Protein AF-0000000078837186 (afdb_homodimer)

pLDDT: mean 95.19, std 7.87, range [40.59, 98.94]

Organism: Phenylobacterium zucineum (strain HLK1) (NCBI:txid450851)

Solvent-accessible surface area (backbone atoms only — not comparable to full-atom values): 29522 Å² total; per-residue (Å²): 129,36,58,39,36,38,20,28,7,26,24,29,37,34,35,35,35,30,57,38,84,68,81,50,68,68,65,31,77,41,78,32,82,39,62,45,72,33,42,17,40,52,10,40,19,14,40,54,40,21,25,49,43,68,38,56,29,33,37,25,18,16,23,8,75,46,70,62,23,53,49,33,49,50,51,42,46,74,56,64,38,42,59,88,52,45,41,70,35,81,90,29,52,36,16,32,33,44,32,41,22,23,86,86,40,44,45,16,28,38,34,20,82,37,21,5,43,39,36,63,52,50,69,70,48,28,54,49,30,42,42,15,33,28,36,37,45,10,34,40,54,27,62,76,29,69,85,53,43,43,51,52,30,49,50,31,16,44,76,50,66,22,49,28,34,35,36,60,70,42,68,47,74,68,24,53,63,45,41,56,70,40,23,62,62,24,45,34,38,47,38,41,46,68,43,39,29,64,66,61,68,36,92,43,70,68,58,25,44,49,50,47,43,71,45,34,23,56,20,33,39,34,40,41,67,86,67,16,31,42,39,36,52,78,85,46,73,47,79,42,55,19,61,66,70,76,64,60,21,62,48,45,23,71,24,22,26,54,20,27,27,50,47,31,43,74,72,65,42,53,69,70,58,8,49,54,50,5,47,49,41,18,51,34,11,12,56,19,68,37,44,49,30,61,59,74,32,51,68,52,47,59,56,44,61,75,69,57,49,65,38,76,66,81,122,129,35,59,40,35,38,22,28,7,25,23,28,36,34,34,37,37,30,57,38,84,67,81,50,68,69,66,31,78,43,79,34,82,41,64,44,73,34,43,18,41,52,10,40,19,14,39,52,39,22,26,50,44,68,38,56,29,34,37,25,18,16,24,8,76,46,71,64,22,52,48,33,51,51,51,40,46,74,54,63,38,42,58,87,51,45,42,70,35,80,90,29,53,37,18,33,32,44,31,42,22,23,85,84,42,44,45,16,29,38,33,19,82,34,22,6,45,38,36,62,55,50,69,69,47,28,54,48,31,43,41,14,33,26,37,35,44,9,33,39,56,27,60,76,31,65,86,53,44,43,51,53,30,47,49,31,15,46,74,50,65,21,50,28,36,34,34,58,69,46,69,46,77,67,25,54,62,45,42,55,68,42,23,63,61,25,45,35,37,47,39,40,46,68,41,38,29,65,66,59,69,35,91,44,69,69,56,26,42,50,51,46,43,72,47,34,24,56,21,31,37,33,40,40,67,86,68,15,30,41,39,37,52,80,88,46,73,44,78,42,56,18,60,65,72,75,63,61,22,62,48,45,22,70,26,22,26,55,18,28,28,50,45,31,43,73,71,65,42,55,70,70,58,8,49,54,49,4,46,49,40,17,51,34,13,12,57,20,68,38,45,48,31,60,59,75,29,50,69,52,46,59,56,45,60,74,70,57,49,64,38,78,67,82,121

Secondary structure (DSSP, 8-state):
---SEEEEE--EEEEEEE--SSPPSTT-EEE-SEEEEEEESTTHHHHHHHHHTT--EEEE-EEESSHHHHHHHHHHHHTT-B-TT-EEETTSPPPEEEEE--TTS---EEEE--GGG----SHHHHHHHTT-SEEEEEEET-TTTTTTHHHHHHHHHHHTT-EEEEEES---HHHHHHHHHHGGG-SEE--BHHHHHHHH--SSHHHHHHHHHHTT-SEEEEE-GGG-EEEEETTEEEEEPPB----S--TTHHHHHHHHHHHHHHTT--HHHHHHHHHHHHHHHHTSSTTTTT---HHHHHHHHHH--BPP---/---SEEEEE--EEEEEEE--SSPPSTT-EEE-SEEEEEEESTTHHHHHHHHHTT--EEEE-EEESSHHHHHHHHHHHHTT-B-TT-EEETTSPPPEEEEE--TTS---EEEE--GGG----SHHHHHHHTT-SEEEEEEET-TTTTTTHHHHHHHHHHHTT-EEEEEES---HHHHHHHHHHGGG-SEE--BHHHHHHHH--SSHHHHHHHHHHTT-SEEEEE-GGG-EEEEETTEEEEEPPB----S--TTHHHHHHHHHHHHHHTT--HHHHHHHHHHHHHHHHTSSTTTTT---HHHHHHHHHH--BPP---

InterPro domains:
  IPR011611 Carbohydrate kinase PfkB [PF00294] (6-288)
  IPR029056 Ribokinase-like [G3DSA:3.40.1190.20] (4-312)
  IPR029056 Ribokinase-like [SSF53613] (4-301)

Nearest PDB structures (foldseek):
  7agh-assembly1_B  TM=8.803E-01  e=2.464E-23  Escherichia coli K-12
  3pl2-assembly1_B  TM=8.570E-01  e=1.961E-22  Corynebacterium glutamicum
  3k9e-assembly1_B  TM=8.395E-01  e=9.075E-23  Escherichia coli O6
  3iq0-assembly1_B  TM=8.228E-01  e=9.151E-22  Escherichia coli O6
  3kzh-assembly1_A  TM=7.426E-01  e=7.341E-20  Clostridium perfringens

Foldseek 3Di:
DFAFEEFWAFKAKEKEFDADPDDDPDPDDDDGDDIDIAIDDLRLLLQLLLLLAPTAYEYFFEAEPDPRRVVHVVRCVVSVYHDVNYYYDPVWHGKYKYWNQHPQRDTDIDIDDTRRLDGDQDPVLLVSLLRHQEYEAANQPGPPCPDPRVQSSLVSNVVSPHAYEYEYRDLDQSSLVRLLRRQLSHAEYEYEPVSLCSNQVDPDPVSSFVSSVVSHHNWYWYQYPQQAIWTGHPPDTDGDFAWPDRFPHQAQLSSQLVSQLVSCVVVPDDNVVSNVLSSLQSRQLRNADHSRGNPRYSVVSVVVSVPIHTDDNPD/DFAFEEFWAFKAKEKEFDADPDDDPDPDDDDGDDIDIAIDDLRLLLQLLLLLAPTAYEYFFEAEPDPRRVVHVVRCVVSVYHDPNYYYDHVWHGKYKYWNQHPQRDTDIDIDDTRRLDGDQDPVLLVSLLRHQEYEAANQPGPPCPDPRVQSSLVSNVVSPHAYEYEYRDLDQSSLVRLLRRQLSHAEYEYEPVSLCSNQVDPDPVSSQVSSVVSRHNWYWYQYPQQAIWTGHPPDTDGDFAWDDRFPHQGQLSSQLVSQLVSCVVVPDDNVVSNVLSSLQSRQLRNADDSRGNPRYSVVSVVVSVPIHTDDNPD

Sequence (630 aa):
MGHGLLAIGLTTLDMVARPIDALPTGEGTRLVDGIAVAPAGTAAGAAMVAARLGVATRLAGSIGADFMGRVVRLGLEEQGIDTGLLAVLDRYPTSATVLTIDSQGRRPNFHALGAGLFAPTGEAVIAAAGRCRFLHYAAIGGPGADGGPGLAVVEAAKAAGAIVTCDLISPQPTALAELERLLPHVDYFMPSVSEAFALSGAERLDAAAEFFLALGAGAVLIKNGGAGSYVALGAERTMLPAYDITPLDTTSCGDSYCAGFIAALDRGMAPLEAARFATAVAALVAQGLATLGRLESYAGVLEAMKTMTLKDAAGMGHGLLAIGLTTLDMVARPIDALPTGEGTRLVDGIAVAPAGTAAGAAMVAARLGVATRLAGSIGADFMGRVVRLGLEEQGIDTGLLAVLDRYPTSATVLTIDSQGRRPNFHALGAGLFAPTGEAVIAAAGRCRFLHYAAIGGPGADGGPGLAVVEAAKAAGAIVTCDLISPQPTALAELERLLPHVDYFMPSVSEAFALSGAERLDAAAEFFLALGAGAVLIKNGGAGSYVALGAERTMLPAYDITPLDTTSCGDSYCAGFIAALDRGMAPLEAARFATAVAALVAQGLATLGRLESYAGVLEAMKTMTLKDAAG

Structure (mmCIF, N/CA/C/O backbone):
data_AF-0000000078837186-model_v1
#
loop_
_entity.id
_entity.type
_entity.pdbx_description
1 polymer 'Sugar kinase, ribokinase family'
#
loop_
_atom_site.group_PDB
_atom_site.id
_atom_site.type_symbol
_atom_site.label_atom_id
_atom_site.label_alt_id
_atom_site.label_comp_id
_atom_site.label_asym_id
_atom_site.label_entity_id
_atom_site.label_seq_id
_atom_site.pdbx_PDB_ins_code
_atom_site.Cartn_x
_atom_site.Cartn_y
_atom_site.Cartn_z
_atom_site.occupancy
_atom_site.B_iso_or_equiv
_atom_site.auth_seq_id
_atom_site.auth_comp_id
_atom_site.auth_asym_id
_atom_site.auth_atom_id
_atom_site.pdbx_PDB_model_num
ATOM 1 N N . MET A 1 1 ? -4.59 -20.625 -33.906 1 66.56 1 MET A N 1
ATOM 2 C CA . MET A 1 1 ? -3.982 -21.062 -32.656 1 66.56 1 MET A CA 1
ATOM 3 C C . MET A 1 1 ? -3.984 -19.938 -31.625 1 66.56 1 MET A C 1
ATOM 5 O O . MET A 1 1 ? -3.914 -18.766 -31.984 1 66.56 1 MET A O 1
ATOM 9 N N . GLY A 1 2 ? -4.52 -20.281 -30.438 1 80.81 2 GLY A N 1
ATOM 10 C CA . GLY A 1 2 ? -4.625 -19.234 -29.438 1 80.81 2 GLY A CA 1
ATOM 11 C C . GLY A 1 2 ? -3.291 -18.594 -29.094 1 80.81 2 GLY A C 1
ATOM 12 O O . GLY A 1 2 ? -2.236 -19.125 -29.469 1 80.81 2 GLY A O 1
ATOM 13 N N . HIS A 1 3 ? -3.332 -17.406 -28.688 1 91.5 3 HIS A N 1
ATOM 14 C CA . HIS A 1 3 ? -2.104 -16.688 -28.359 1 91.5 3 HIS A CA 1
ATOM 15 C C . HIS A 1 3 ? -2.145 -16.141 -26.938 1 91.5 3 HIS A C 1
ATOM 17 O O . HIS A 1 3 ? -3.193 -15.695 -26.469 1 91.5 3 HIS A O 1
ATOM 23 N N . GLY A 1 4 ? -0.979 -16.422 -26.234 1 98 4 GLY A N 1
ATOM 24 C CA . GLY A 1 4 ? -0.771 -15.758 -24.953 1 98 4 GLY A CA 1
ATOM 25 C C . GLY A 1 4 ? -1.473 -16.469 -23.812 1 98 4 GLY A C 1
ATOM 26 O O . GLY A 1 4 ? -1.912 -17.609 -23.953 1 98 4 GLY A O 1
ATOM 27 N N . LEU A 1 5 ? -1.419 -15.828 -22.688 1 98.88 5 LEU A N 1
ATOM 28 C CA . LEU A 1 5 ? -1.994 -16.328 -21.453 1 98.88 5 LEU A CA 1
ATOM 29 C C . LEU A 1 5 ? -3.219 -15.516 -21.047 1 98.88 5 LEU A C 1
ATOM 31 O O . LEU A 1 5 ? -3.184 -14.281 -21.078 1 98.88 5 LEU A O 1
ATOM 35 N N . LEU A 1 6 ? -4.293 -16.188 -20.781 1 98.88 6 LEU A N 1
ATOM 36 C CA . LEU A 1 6 ? -5.387 -15.617 -19.984 1 98.88 6 LEU A CA 1
ATOM 37 C C . LEU A 1 6 ? -5.352 -16.141 -18.562 1 98.88 6 LEU A C 1
ATOM 39 O O . LEU A 1 6 ? -5.508 -17.328 -18.328 1 98.88 6 LEU A O 1
ATOM 43 N N . ALA A 1 7 ? -5.07 -15.273 -17.641 1 98.88 7 ALA A N 1
ATOM 44 C CA . ALA A 1 7 ? -5.168 -15.609 -16.219 1 98.88 7 ALA A CA 1
ATOM 45 C C . ALA A 1 7 ? -6.492 -15.133 -15.633 1 98.88 7 ALA A C 1
ATOM 47 O O . ALA A 1 7 ? -6.914 -14 -15.867 1 98.88 7 ALA A O 1
ATOM 48 N N . ILE A 1 8 ? -7.168 -16 -14.859 1 97.75 8 ILE A N 1
ATOM 49 C CA . ILE A 1 8 ? -8.461 -15.633 -14.281 1 97.75 8 ILE A CA 1
ATOM 50 C C . ILE A 1 8 ? -8.484 -16.016 -12.805 1 97.75 8 ILE A C 1
ATOM 52 O O . ILE A 1 8 ? -8.117 -17.141 -12.438 1 97.75 8 ILE A O 1
ATOM 56 N N . GLY A 1 9 ? -8.844 -15.047 -11.977 1 96.88 9 GLY A N 1
ATOM 57 C CA . GLY A 1 9 ? -8.992 -15.398 -10.57 1 96.88 9 GLY A CA 1
ATOM 58 C C . GLY A 1 9 ? -8.703 -14.242 -9.633 1 96.88 9 GLY A C 1
ATOM 59 O O . GLY A 1 9 ? -9.117 -13.109 -9.891 1 96.88 9 GLY A O 1
ATOM 60 N N . LEU A 1 10 ? -8.055 -14.602 -8.484 1 97.06 10 LEU A N 1
ATOM 61 C CA . LEU A 1 10 ? -7.844 -13.641 -7.402 1 97.06 10 LEU A CA 1
ATOM 62 C C . LEU A 1 10 ? -6.918 -12.516 -7.852 1 97.06 10 LEU A C 1
ATOM 64 O O . LEU A 1 10 ? -5.844 -12.766 -8.398 1 97.06 10 LEU A O 1
ATOM 68 N N . THR A 1 11 ? -7.391 -11.32 -7.68 1 98.31 11 THR A N 1
ATOM 69 C CA . THR A 1 11 ? -6.637 -10.086 -7.879 1 98.31 11 THR A CA 1
ATOM 70 C C . THR A 1 11 ? -6.66 -9.227 -6.621 1 98.31 11 THR A C 1
ATOM 72 O O . THR A 1 11 ? -7.727 -8.82 -6.16 1 98.31 11 THR A O 1
ATOM 75 N N . THR A 1 12 ? -5.516 -9 -6.039 1 98.19 12 THR A N 1
ATOM 76 C CA . THR A 1 12 ? -5.406 -8.25 -4.793 1 98.19 12 THR A CA 1
ATOM 77 C C . THR A 1 12 ? -4.184 -7.332 -4.816 1 98.19 12 THR A C 1
ATOM 79 O O . THR A 1 12 ? -3.391 -7.371 -5.762 1 98.19 12 THR A O 1
ATOM 82 N N . LEU A 1 13 ? -4.133 -6.402 -3.891 1 98.81 13 LEU A N 1
ATOM 83 C CA . LEU A 1 13 ? -2.938 -5.605 -3.641 1 98.81 13 LEU A CA 1
ATOM 84 C C . LEU A 1 13 ? -2.221 -6.086 -2.383 1 98.81 13 LEU A C 1
ATOM 86 O O . LEU A 1 13 ? -2.809 -6.117 -1.3 1 98.81 13 LEU A O 1
ATOM 90 N N . ASP A 1 14 ? -0.967 -6.488 -2.547 1 98.69 14 ASP A N 1
ATOM 91 C CA . ASP A 1 14 ? -0.183 -6.941 -1.402 1 98.69 14 ASP A CA 1
ATOM 92 C C . ASP A 1 14 ? 0.779 -5.852 -0.933 1 98.69 14 ASP A C 1
ATOM 94 O O . ASP A 1 14 ? 1.384 -5.156 -1.751 1 98.69 14 ASP A O 1
ATOM 98 N N . MET A 1 15 ? 0.896 -5.723 0.341 1 98.25 15 MET A N 1
ATOM 99 C CA . MET A 1 15 ? 1.895 -4.898 1.02 1 98.25 15 MET A CA 1
ATOM 100 C C . MET A 1 15 ? 2.783 -5.754 1.919 1 98.25 15 MET A C 1
ATOM 102 O O . MET A 1 15 ? 2.289 -6.43 2.824 1 98.25 15 MET A O 1
ATOM 106 N N . VAL A 1 16 ? 4.059 -5.656 1.679 1 98.06 16 VAL A N 1
ATOM 107 C CA . VAL A 1 16 ? 4.984 -6.492 2.443 1 98.06 16 VAL A CA 1
ATOM 108 C C . VAL A 1 16 ? 5.938 -5.605 3.24 1 98.06 16 VAL A C 1
ATOM 110 O O . VAL A 1 16 ? 6.363 -4.551 2.762 1 98.06 16 VAL A O 1
ATOM 113 N N . ALA A 1 17 ? 6.195 -5.961 4.453 1 98.12 17 ALA A N 1
ATOM 114 C CA . ALA A 1 17 ? 7.141 -5.25 5.316 1 98.12 17 ALA A CA 1
ATOM 115 C C . ALA A 1 17 ? 8.031 -6.23 6.078 1 98.12 17 ALA A C 1
ATOM 117 O O . ALA A 1 17 ? 7.559 -7.27 6.551 1 98.12 17 ALA A O 1
ATOM 118 N N . ARG A 1 18 ? 9.297 -5.922 6.195 1 97.25 18 ARG A N 1
ATOM 119 C CA . ARG A 1 18 ? 10.195 -6.84 6.883 1 97.25 18 ARG A CA 1
ATOM 120 C C . ARG A 1 18 ? 11.367 -6.094 7.516 1 97.25 18 ARG A C 1
ATOM 122 O O . ARG A 1 18 ? 11.805 -5.062 6.996 1 97.25 18 ARG A O 1
ATOM 129 N N . PRO A 1 19 ? 11.945 -6.559 8.648 1 96.88 19 PRO A N 1
ATOM 130 C CA . PRO A 1 19 ? 11.383 -7.664 9.438 1 96.88 19 PRO A CA 1
ATOM 131 C C . PRO A 1 19 ? 10.367 -7.191 10.469 1 96.88 19 PRO A C 1
ATOM 133 O O . PRO A 1 19 ? 10.484 -6.082 10.992 1 96.88 19 PRO A O 1
ATOM 136 N N . ILE A 1 20 ? 9.398 -7.918 10.688 1 97 20 ILE A N 1
ATOM 137 C CA . ILE A 1 20 ? 8.422 -7.648 11.742 1 97 20 ILE A CA 1
ATOM 138 C C . ILE A 1 20 ? 8.297 -8.867 12.656 1 97 20 ILE A C 1
ATOM 140 O O . ILE A 1 20 ? 7.629 -9.844 12.305 1 97 20 ILE A O 1
ATOM 144 N N . ASP A 1 21 ? 8.898 -8.789 13.812 1 96 21 ASP A N 1
ATOM 145 C CA . ASP A 1 21 ? 8.906 -9.914 14.734 1 96 21 ASP A CA 1
ATOM 146 C C . ASP A 1 21 ? 7.84 -9.742 15.82 1 96 21 ASP A C 1
ATOM 148 O O . ASP A 1 21 ? 7.379 -10.719 16.406 1 96 21 ASP A O 1
ATOM 152 N N . ALA A 1 22 ? 7.508 -8.492 16.094 1 95.31 22 ALA A N 1
ATOM 153 C CA . ALA A 1 22 ? 6.484 -8.141 17.078 1 95.31 22 ALA A CA 1
ATOM 154 C C . ALA A 1 22 ? 5.898 -6.758 16.781 1 95.31 22 ALA A C 1
ATOM 156 O O . ALA A 1 22 ? 6.527 -5.938 16.109 1 95.31 22 ALA A O 1
ATOM 157 N N . LEU A 1 23 ? 4.684 -6.582 17.281 1 95.69 23 LEU A N 1
ATOM 158 C CA . LEU A 1 23 ? 4.125 -5.234 17.219 1 95.69 23 LEU A CA 1
ATOM 159 C C . LEU A 1 23 ? 4.789 -4.32 18.25 1 95.69 23 LEU A C 1
ATOM 161 O O . LEU A 1 23 ? 5.074 -4.742 19.359 1 95.69 23 LEU A O 1
ATOM 165 N N . PRO A 1 24 ? 5.059 -3.072 17.875 1 94.44 24 PRO A N 1
ATOM 166 C CA . PRO A 1 24 ? 5.543 -2.131 18.891 1 94.44 24 PRO A CA 1
ATOM 167 C C . PRO A 1 24 ? 4.527 -1.893 20 1 94.44 24 PRO A C 1
ATOM 169 O O . PRO A 1 24 ? 3.32 -1.996 19.781 1 94.44 24 PRO A O 1
ATOM 172 N N . THR A 1 25 ? 5.031 -1.557 21.156 1 88.75 25 THR A N 1
ATOM 173 C CA . THR A 1 25 ? 4.152 -1.239 22.281 1 88.75 25 THR A CA 1
ATOM 174 C C . THR A 1 25 ? 3.477 0.113 22.062 1 88.75 25 THR A C 1
ATOM 176 O O . THR A 1 25 ? 4.109 1.062 21.594 1 88.75 25 THR A O 1
ATOM 179 N N . GLY A 1 26 ? 2.219 0.189 22.406 1 86.56 26 GLY A N 1
ATOM 180 C CA . GLY A 1 26 ? 1.493 1.441 22.266 1 86.56 26 GLY A CA 1
ATOM 181 C C . GLY A 1 26 ? 1.453 1.957 20.844 1 86.56 26 GLY A C 1
ATOM 182 O O . GLY A 1 26 ? 1.069 1.229 19.922 1 86.56 26 GLY A O 1
ATOM 183 N N . GLU A 1 27 ? 1.924 3.209 20.656 1 87 27 GLU A N 1
ATOM 184 C CA . GLU A 1 27 ? 1.958 3.812 19.328 1 87 27 GLU A CA 1
ATOM 185 C C . GLU A 1 27 ? 3.393 4 18.844 1 87 27 GLU A C 1
ATOM 187 O O . GLU A 1 27 ? 3.707 4.992 18.188 1 87 27 GLU A O 1
ATOM 192 N N . GLY A 1 28 ? 4.188 3.053 19.25 1 89.94 28 GLY A N 1
ATOM 193 C CA . GLY A 1 28 ? 5.594 3.123 18.906 1 89.94 28 GLY A CA 1
ATOM 194 C C . GLY A 1 28 ? 5.848 2.893 17.422 1 89.94 28 GLY A C 1
ATOM 195 O O . GLY A 1 28 ? 5.004 2.322 16.719 1 89.94 28 GLY A O 1
ATOM 196 N N . THR A 1 29 ? 7.016 3.404 16.953 1 92.12 29 THR A N 1
ATOM 197 C CA . THR A 1 29 ? 7.488 3.213 15.586 1 92.12 29 THR A CA 1
ATOM 198 C C . THR A 1 29 ? 8.734 2.334 15.562 1 92.12 29 THR A C 1
ATOM 200 O O . THR A 1 29 ? 9.664 2.549 16.344 1 92.12 29 THR A O 1
ATOM 203 N N . ARG A 1 30 ? 8.695 1.342 14.766 1 96.25 30 ARG A N 1
ATOM 204 C CA . ARG A 1 30 ? 9.883 0.528 14.523 1 96.25 30 ARG A CA 1
ATOM 205 C C . ARG A 1 30 ? 10.352 0.664 13.078 1 96.25 30 ARG A C 1
ATOM 207 O O . ARG A 1 30 ? 9.547 0.579 12.148 1 96.25 30 ARG A O 1
ATOM 214 N N . LEU A 1 31 ? 11.617 0.906 12.93 1 96.38 31 LEU A N 1
ATOM 215 C CA . LEU A 1 31 ? 12.195 0.926 11.586 1 96.38 31 LEU A CA 1
ATOM 216 C C . LEU A 1 31 ? 12.352 -0.489 11.039 1 96.38 31 LEU A C 1
ATOM 218 O O . LEU A 1 31 ? 12.734 -1.403 11.773 1 96.38 31 LEU A O 1
ATOM 222 N N . VAL A 1 32 ? 12.008 -0.653 9.805 1 97.69 32 VAL A N 1
ATOM 223 C CA . VAL A 1 32 ? 12.18 -1.937 9.133 1 97.69 32 VAL A CA 1
ATOM 224 C C . VAL A 1 32 ? 13.055 -1.761 7.898 1 97.69 32 VAL A C 1
ATOM 226 O O . VAL A 1 32 ? 13.297 -0.635 7.457 1 97.69 32 VAL A O 1
ATOM 229 N N . ASP A 1 33 ? 13.516 -2.914 7.289 1 96 33 ASP A N 1
ATOM 230 C CA . ASP A 1 33 ? 14.492 -2.889 6.207 1 96 33 ASP A CA 1
ATOM 231 C C . ASP A 1 33 ? 13.836 -2.535 4.875 1 96 33 ASP A C 1
ATOM 233 O O . ASP A 1 33 ? 14.469 -1.949 3.998 1 96 33 ASP A O 1
ATOM 237 N N . GLY A 1 34 ? 12.562 -2.992 4.836 1 96.5 34 GLY A N 1
ATOM 238 C CA . GLY A 1 34 ? 11.914 -2.736 3.559 1 96.5 34 GLY A CA 1
ATOM 239 C C . GLY A 1 34 ? 10.406 -2.863 3.615 1 96.5 34 GLY A C 1
ATOM 240 O O . GLY A 1 34 ? 9.875 -3.682 4.371 1 96.5 34 GLY A O 1
ATOM 241 N N . ILE A 1 35 ? 9.75 -2.053 2.826 1 98.38 35 ILE A N 1
ATOM 242 C CA . ILE A 1 35 ? 8.32 -2.119 2.541 1 98.38 35 ILE A CA 1
ATOM 243 C C . ILE A 1 35 ? 8.094 -2.047 1.033 1 98.38 35 ILE A C 1
ATOM 245 O O . ILE A 1 35 ? 8.773 -1.291 0.332 1 98.38 35 ILE A O 1
ATOM 249 N N . ALA A 1 36 ? 7.176 -2.875 0.526 1 98 36 ALA A N 1
ATOM 250 C CA . ALA A 1 36 ? 6.832 -2.832 -0.893 1 98 36 ALA A CA 1
ATOM 251 C C . ALA A 1 36 ? 5.352 -3.131 -1.107 1 98 36 ALA A C 1
ATOM 253 O O . ALA A 1 36 ? 4.715 -3.777 -0.271 1 98 36 ALA A O 1
ATOM 254 N N . VAL A 1 37 ? 4.859 -2.645 -2.199 1 98.31 37 VAL A N 1
ATOM 255 C CA . VAL A 1 37 ? 3.484 -2.904 -2.615 1 98.31 37 VAL A CA 1
ATOM 256 C C . VAL A 1 37 ? 3.469 -3.434 -4.047 1 98.31 37 VAL A C 1
ATOM 258 O O . VAL A 1 37 ? 4.305 -3.049 -4.867 1 98.31 37 VAL A O 1
ATOM 261 N N . ALA A 1 38 ? 2.57 -4.371 -4.312 1 98.62 38 ALA A N 1
ATOM 262 C CA . ALA A 1 38 ? 2.436 -4.852 -5.688 1 98.62 38 ALA A CA 1
ATOM 263 C C . ALA A 1 38 ? 1.099 -5.555 -5.895 1 98.62 38 ALA A C 1
ATOM 265 O O . ALA A 1 38 ? 0.56 -6.164 -4.965 1 98.62 38 ALA A O 1
ATOM 266 N N . PRO A 1 39 ? 0.571 -5.461 -7.164 1 98.81 39 PRO A N 1
ATOM 267 C CA . PRO A 1 39 ? -0.51 -6.395 -7.484 1 98.81 39 PRO A CA 1
ATOM 268 C C . PRO A 1 39 ? -0.132 -7.852 -7.219 1 98.81 39 PRO A C 1
ATOM 270 O O . PRO A 1 39 ? 1.019 -8.242 -7.43 1 98.81 39 PRO A O 1
ATOM 273 N N . ALA A 1 40 ? -1.065 -8.586 -6.746 1 98.56 40 ALA A N 1
ATOM 274 C CA . ALA A 1 40 ? -0.854 -9.977 -6.367 1 98.56 40 ALA A CA 1
ATOM 275 C C . ALA A 1 40 ? -2.146 -10.781 -6.48 1 98.56 40 ALA A C 1
ATOM 277 O O . ALA A 1 40 ? -3.145 -10.289 -7.012 1 98.56 40 ALA A O 1
ATOM 278 N N . GLY A 1 41 ? -2.064 -11.961 -5.992 1 97.62 41 GLY A N 1
ATOM 279 C CA . GLY A 1 41 ? -3.162 -12.906 -6.129 1 97.62 41 GLY A CA 1
ATOM 280 C C . GLY A 1 41 ? -2.842 -14.062 -7.055 1 97.62 41 GLY A C 1
ATOM 281 O O . GLY A 1 41 ? -1.996 -13.938 -7.941 1 97.62 41 GLY A O 1
ATOM 282 N N . THR A 1 42 ? -3.646 -15.102 -6.914 1 97.81 42 THR A N 1
ATOM 283 C CA . THR A 1 42 ? -3.342 -16.312 -7.664 1 97.81 42 THR A CA 1
ATOM 284 C C . THR A 1 42 ? -3.42 -16.062 -9.164 1 97.81 42 THR A C 1
ATOM 286 O O . THR A 1 42 ? -2.727 -16.719 -9.953 1 97.81 42 THR A O 1
ATOM 289 N N . ALA A 1 43 ? -4.262 -15.117 -9.586 1 98.38 43 ALA A N 1
ATOM 290 C CA . ALA A 1 43 ? -4.336 -14.789 -11.008 1 98.38 43 ALA A CA 1
ATOM 291 C C . ALA A 1 43 ? -3.447 -13.594 -11.336 1 98.38 43 ALA A C 1
ATOM 293 O O . ALA A 1 43 ? -2.598 -13.672 -12.234 1 98.38 43 ALA A O 1
ATOM 294 N N . ALA A 1 44 ? -3.59 -12.523 -10.609 1 98.81 44 ALA A N 1
ATOM 295 C CA . ALA A 1 44 ? -2.855 -11.305 -10.93 1 98.81 44 ALA A CA 1
ATOM 296 C C . ALA A 1 44 ? -1.36 -11.484 -10.695 1 98.81 44 ALA A C 1
ATOM 298 O O . ALA A 1 44 ? -0.537 -10.977 -11.461 1 98.81 44 ALA A O 1
ATOM 299 N N . GLY A 1 45 ? -1.013 -12.141 -9.594 1 98.69 45 GLY A N 1
ATOM 300 C CA . GLY A 1 45 ? 0.391 -12.43 -9.352 1 98.69 45 GLY A CA 1
ATOM 301 C C . GLY A 1 45 ? 1.02 -13.281 -10.445 1 98.69 45 GLY A C 1
ATOM 302 O O . GLY A 1 45 ? 2.127 -13 -10.898 1 98.69 45 GLY A O 1
ATOM 303 N N . ALA A 1 46 ? 0.296 -14.297 -10.836 1 98.88 46 ALA A N 1
ATOM 304 C CA . ALA A 1 46 ? 0.776 -15.133 -11.93 1 98.88 46 ALA A CA 1
ATOM 305 C C . ALA A 1 46 ? 0.902 -14.328 -13.219 1 98.88 46 ALA A C 1
ATOM 307 O O . ALA A 1 46 ? 1.873 -14.484 -13.961 1 98.88 46 ALA A O 1
ATOM 308 N N . ALA A 1 47 ? -0.071 -13.477 -13.477 1 98.88 47 ALA A N 1
ATOM 309 C CA . ALA A 1 47 ? -0.038 -12.625 -14.664 1 98.88 47 ALA A CA 1
ATOM 310 C C . ALA A 1 47 ? 1.189 -11.719 -14.648 1 98.88 47 ALA A C 1
ATOM 312 O O . ALA A 1 47 ? 1.869 -11.57 -15.672 1 98.88 47 ALA A O 1
ATOM 313 N N . MET A 1 48 ? 1.484 -11.117 -13.5 1 98.88 48 MET A N 1
ATOM 314 C CA . MET A 1 48 ? 2.648 -10.242 -13.352 1 98.88 48 MET A CA 1
ATOM 315 C C . MET A 1 48 ? 3.932 -10.984 -13.703 1 98.88 48 MET A C 1
ATOM 317 O O . MET A 1 48 ? 4.754 -10.477 -14.469 1 98.88 48 MET A O 1
ATOM 321 N N . VAL A 1 49 ? 4.066 -12.18 -13.203 1 98.94 49 VAL A N 1
ATOM 322 C CA . VAL A 1 49 ? 5.27 -12.977 -13.406 1 98.94 49 VAL A CA 1
ATOM 323 C C . VAL A 1 49 ? 5.352 -13.422 -14.867 1 98.94 49 VAL A C 1
ATOM 325 O O . VAL A 1 49 ? 6.41 -13.312 -15.492 1 98.94 49 VAL A O 1
ATOM 328 N N . ALA A 1 50 ? 4.25 -13.883 -15.422 1 98.94 50 ALA A N 1
ATOM 329 C CA . ALA A 1 50 ? 4.23 -14.328 -16.812 1 98.94 50 ALA A CA 1
ATOM 330 C C . ALA A 1 50 ? 4.629 -13.195 -17.75 1 98.94 50 ALA A C 1
ATOM 332 O O . ALA A 1 50 ? 5.438 -13.398 -18.672 1 98.94 50 ALA A O 1
ATOM 333 N N . ALA A 1 51 ? 4.051 -12.031 -17.516 1 98.88 51 ALA A N 1
ATOM 334 C CA . ALA A 1 51 ? 4.375 -10.875 -18.344 1 98.88 51 ALA A CA 1
ATOM 335 C C . ALA A 1 51 ? 5.859 -10.531 -18.25 1 98.88 51 ALA A C 1
ATOM 337 O O . ALA A 1 51 ? 6.508 -10.273 -19.266 1 98.88 51 ALA A O 1
ATOM 338 N N . ARG A 1 52 ? 6.41 -10.57 -17.047 1 98.81 52 ARG A N 1
ATOM 339 C CA . ARG A 1 52 ? 7.828 -10.297 -16.844 1 98.81 52 ARG A CA 1
ATOM 340 C C . ARG A 1 52 ? 8.695 -11.289 -17.594 1 98.81 52 ARG A C 1
ATOM 342 O O . ARG A 1 52 ? 9.789 -10.953 -18.047 1 98.81 52 ARG A O 1
ATOM 349 N N . LEU A 1 53 ? 8.164 -12.469 -17.766 1 98.88 53 LEU A N 1
ATOM 350 C CA . LEU A 1 53 ? 8.906 -13.523 -18.453 1 98.88 53 LEU A CA 1
ATOM 351 C C . LEU A 1 53 ? 8.648 -13.477 -19.953 1 98.88 53 LEU A C 1
ATOM 353 O O . LEU A 1 53 ? 9.117 -14.352 -20.688 1 98.88 53 LEU A O 1
ATOM 357 N N . GLY A 1 54 ? 7.848 -12.539 -20.422 1 98.56 54 GLY A N 1
ATOM 358 C CA . GLY A 1 54 ? 7.719 -12.281 -21.844 1 98.56 54 GLY A CA 1
ATOM 359 C C . GLY A 1 54 ? 6.488 -12.922 -22.453 1 98.56 54 GLY A C 1
ATOM 360 O O . GLY A 1 54 ? 6.355 -12.977 -23.672 1 98.56 54 GLY A O 1
ATOM 361 N N . VAL A 1 55 ? 5.562 -13.414 -21.672 1 98.75 55 VAL A N 1
ATOM 362 C CA . VAL A 1 55 ? 4.328 -14 -22.188 1 98.75 55 VAL A CA 1
ATOM 363 C C . VAL A 1 55 ? 3.271 -12.914 -22.359 1 98.75 55 VAL A C 1
ATOM 365 O O . VAL A 1 55 ? 3.006 -12.141 -21.438 1 98.75 55 VAL A O 1
ATOM 368 N N . ALA A 1 56 ? 2.725 -12.789 -23.594 1 98.75 56 ALA A N 1
ATOM 369 C CA . ALA A 1 56 ? 1.576 -11.906 -23.766 1 98.75 56 ALA A CA 1
ATOM 370 C C . ALA A 1 56 ? 0.431 -12.312 -22.844 1 98.75 56 ALA A C 1
ATOM 372 O O . ALA A 1 56 ? -0.061 -13.438 -22.906 1 98.75 56 ALA A O 1
ATOM 373 N N . THR A 1 57 ? 0.002 -11.375 -21.922 1 98.88 57 THR A N 1
ATOM 374 C CA . THR A 1 57 ? -0.851 -11.789 -20.812 1 98.88 57 THR A CA 1
ATOM 375 C C . THR A 1 57 ? -2.082 -10.891 -20.719 1 98.88 57 THR A C 1
ATOM 377 O O . THR A 1 57 ? -1.976 -9.664 -20.812 1 98.88 57 THR A O 1
ATOM 380 N N . ARG A 1 58 ? -3.217 -11.508 -20.547 1 98.81 58 ARG A N 1
ATOM 381 C CA . ARG A 1 58 ? -4.48 -10.859 -20.203 1 98.81 58 ARG A CA 1
ATOM 382 C C . ARG A 1 58 ? -4.969 -11.32 -18.844 1 98.81 58 ARG A C 1
ATOM 384 O O . ARG A 1 58 ? -4.789 -12.484 -18.469 1 98.81 58 ARG A O 1
ATOM 391 N N . LEU A 1 59 ? -5.625 -10.391 -18.141 1 98.81 59 LEU A N 1
ATOM 392 C CA . LEU A 1 59 ? -6.105 -10.734 -16.812 1 98.81 59 LEU A CA 1
ATOM 393 C C . LEU A 1 59 ? -7.617 -10.539 -16.719 1 98.81 59 LEU A C 1
ATOM 395 O O . LEU A 1 59 ? -8.133 -9.469 -17.031 1 98.81 59 LEU A O 1
ATOM 399 N N . ALA A 1 60 ? -8.281 -11.609 -16.359 1 98.19 60 ALA A N 1
ATOM 400 C CA . ALA A 1 60 ? -9.68 -11.539 -15.945 1 98.19 60 ALA A CA 1
ATOM 401 C C . ALA A 1 60 ? -9.805 -11.57 -14.43 1 98.19 60 ALA A C 1
ATOM 403 O O . ALA A 1 60 ? -9.734 -12.641 -13.812 1 98.19 60 ALA A O 1
ATOM 404 N N . GLY A 1 61 ? -9.898 -10.492 -13.812 1 97.62 61 GLY A N 1
ATOM 405 C CA . GLY A 1 61 ? -10.055 -10.281 -12.383 1 97.62 61 GLY A CA 1
ATOM 406 C C . GLY A 1 61 ? -10.961 -9.117 -12.039 1 97.62 61 GLY A C 1
ATOM 407 O O . GLY A 1 61 ? -11.625 -8.562 -12.914 1 97.62 61 GLY A O 1
ATOM 408 N N . SER A 1 62 ? -11.07 -8.828 -10.742 1 98.12 62 SER A N 1
ATOM 409 C CA . SER A 1 62 ? -11.914 -7.715 -10.32 1 98.12 62 SER A CA 1
ATOM 410 C C . SER A 1 62 ? -11.219 -6.863 -9.266 1 98.12 62 SER A C 1
ATOM 412 O O . SER A 1 62 ? -10.5 -7.387 -8.414 1 98.12 62 SER A O 1
ATOM 414 N N . ILE A 1 63 ? -11.438 -5.559 -9.344 1 98.69 63 ILE A N 1
ATOM 415 C CA . ILE A 1 63 ? -10.984 -4.578 -8.367 1 98.69 63 ILE A CA 1
ATOM 416 C C . ILE A 1 63 ? -12.141 -3.658 -7.984 1 98.69 63 ILE A C 1
ATOM 418 O O . ILE A 1 63 ? -13.188 -3.658 -8.641 1 98.69 63 ILE A O 1
ATOM 422 N N . GLY A 1 64 ? -11.992 -2.979 -6.871 1 98.62 64 GLY A N 1
ATOM 423 C CA . GLY A 1 64 ? -12.953 -1.943 -6.523 1 98.62 64 GLY A CA 1
ATOM 424 C C . GLY A 1 64 ? -12.742 -0.651 -7.289 1 98.62 64 GLY A C 1
ATOM 425 O O . GLY A 1 64 ? -11.758 -0.506 -8.008 1 98.62 64 GLY A O 1
ATOM 426 N N . ALA A 1 65 ? -13.68 0.287 -7.164 1 98.25 65 ALA A N 1
ATOM 427 C CA . ALA A 1 65 ? -13.57 1.598 -7.797 1 98.25 65 ALA A CA 1
ATOM 428 C C . ALA A 1 65 ? -12.742 2.553 -6.938 1 98.25 65 ALA A C 1
ATOM 430 O O . ALA A 1 65 ? -12.68 3.754 -7.219 1 98.25 65 ALA A O 1
ATOM 431 N N . ASP A 1 66 ? -12.031 2.123 -6.023 1 97.81 66 ASP A N 1
ATOM 432 C CA . ASP A 1 66 ? -11.289 2.936 -5.062 1 97.81 66 ASP A CA 1
ATOM 433 C C . ASP A 1 66 ? -9.852 3.146 -5.523 1 97.81 66 ASP A C 1
ATOM 435 O O . ASP A 1 66 ? -9.469 2.705 -6.609 1 97.81 66 ASP A O 1
ATOM 439 N N . PHE A 1 67 ? -9.07 3.932 -4.75 1 98.56 67 PHE A N 1
ATOM 440 C CA . PHE A 1 67 ? -7.691 4.277 -5.09 1 98.56 67 PHE A CA 1
ATOM 441 C C . PHE A 1 67 ? -6.84 3.021 -5.242 1 98.56 67 PHE A C 1
ATOM 443 O O . PHE A 1 67 ? -6.027 2.922 -6.164 1 98.56 67 PHE A O 1
ATOM 450 N N . MET A 1 68 ? -7.012 2.035 -4.352 1 98.75 68 MET A N 1
ATOM 451 C CA . MET A 1 68 ? -6.227 0.807 -4.43 1 98.75 68 MET A CA 1
ATOM 452 C C . MET A 1 68 ? -6.48 0.078 -5.742 1 98.75 68 MET A C 1
ATOM 454 O O . MET A 1 68 ? -5.574 -0.542 -6.301 1 98.75 68 MET A O 1
ATOM 458 N N . GLY A 1 69 ? -7.762 0.116 -6.164 1 98.81 69 GLY A N 1
ATOM 459 C CA . GLY A 1 69 ? -8.039 -0.464 -7.469 1 98.81 69 GLY A CA 1
ATOM 460 C C . GLY A 1 69 ? -7.234 0.165 -8.586 1 98.81 69 GLY A C 1
ATOM 461 O O . GLY A 1 69 ? -6.707 -0.54 -9.453 1 98.81 69 GLY A O 1
ATOM 462 N N . ARG A 1 70 ? -7.086 1.468 -8.578 1 98.62 70 ARG A N 1
ATOM 463 C CA . ARG A 1 70 ? -6.301 2.17 -9.586 1 98.62 70 ARG A CA 1
ATOM 464 C C . ARG A 1 70 ? -4.816 1.856 -9.438 1 98.62 70 ARG A C 1
ATOM 466 O O . ARG A 1 70 ? -4.082 1.803 -10.43 1 98.62 70 ARG A O 1
ATOM 473 N N . VAL A 1 71 ? -4.375 1.666 -8.219 1 98.88 71 VAL A N 1
ATOM 474 C CA . VAL A 1 71 ? -2.994 1.265 -7.98 1 98.88 71 VAL A CA 1
ATOM 475 C C . VAL A 1 71 ? -2.736 -0.105 -8.602 1 98.88 71 VAL A C 1
ATOM 477 O O . VAL A 1 71 ? -1.719 -0.31 -9.273 1 98.88 71 VAL A O 1
ATOM 480 N N . VAL A 1 72 ? -3.67 -1.051 -8.383 1 98.94 72 VAL A N 1
ATOM 481 C CA . VAL A 1 72 ? -3.539 -2.381 -8.961 1 98.94 72 VAL A CA 1
ATOM 482 C C . VAL A 1 72 ? -3.461 -2.273 -10.484 1 98.94 72 VAL A C 1
ATOM 484 O O . VAL A 1 72 ? -2.559 -2.836 -11.109 1 98.94 72 VAL A O 1
ATOM 487 N N . ARG A 1 73 ? -4.352 -1.551 -11.047 1 98.81 73 ARG A N 1
ATOM 488 C CA . ARG A 1 73 ? -4.383 -1.396 -12.492 1 98.81 73 ARG A CA 1
ATOM 489 C C . ARG A 1 73 ? -3.082 -0.786 -13.008 1 98.81 73 ARG A C 1
ATOM 491 O O . ARG A 1 73 ? -2.527 -1.248 -14.008 1 98.81 73 ARG A O 1
ATOM 498 N N . LEU A 1 74 ? -2.59 0.249 -12.305 1 98.75 74 LEU A N 1
ATOM 499 C CA . LEU A 1 74 ? -1.332 0.884 -12.688 1 98.75 74 LEU A CA 1
ATOM 500 C C . LEU A 1 74 ? -0.201 -0.138 -12.734 1 98.75 74 LEU A C 1
ATOM 502 O O . LEU A 1 74 ? 0.551 -0.193 -13.711 1 98.75 74 LEU A O 1
ATOM 506 N N . GLY A 1 75 ? -0.084 -0.948 -11.703 1 98.81 75 GLY A N 1
ATOM 507 C CA . GLY A 1 75 ? 0.97 -1.947 -11.633 1 98.81 75 GLY A CA 1
ATOM 508 C C . GLY A 1 75 ? 0.874 -2.99 -12.734 1 98.81 75 GLY A C 1
ATOM 509 O O . GLY A 1 75 ? 1.889 -3.389 -13.305 1 98.81 75 GLY A O 1
ATOM 510 N N . LEU A 1 76 ? -0.347 -3.418 -13.031 1 98.88 76 LEU A N 1
ATOM 511 C CA . LEU A 1 76 ? -0.574 -4.406 -14.078 1 98.88 76 LEU A CA 1
ATOM 512 C C . LEU A 1 76 ? -0.193 -3.85 -15.445 1 98.88 76 LEU A C 1
ATOM 514 O O . LEU A 1 76 ? 0.536 -4.492 -16.203 1 98.88 76 LEU A O 1
ATOM 518 N N . GLU A 1 77 ? -0.615 -2.656 -15.695 1 98.81 77 GLU A N 1
ATOM 519 C CA . GLU A 1 77 ? -0.412 -2.061 -17.016 1 98.81 77 GLU A CA 1
ATOM 520 C C . GLU A 1 77 ? 1.054 -1.701 -17.234 1 98.81 77 GLU A C 1
ATOM 522 O O . GLU A 1 77 ? 1.554 -1.779 -18.359 1 98.81 77 GLU A O 1
ATOM 527 N N . GLU A 1 78 ? 1.703 -1.36 -16.188 1 98.06 78 GLU A N 1
ATOM 528 C CA . GLU A 1 78 ? 3.131 -1.076 -16.297 1 98.06 78 GLU A CA 1
ATOM 529 C C . GLU A 1 78 ? 3.912 -2.322 -16.703 1 98.06 78 GLU A C 1
ATOM 531 O O . GLU A 1 78 ? 4.988 -2.219 -17.297 1 98.06 78 GLU A O 1
ATOM 536 N N . GLN A 1 79 ? 3.377 -3.512 -16.391 1 98 79 GLN A N 1
ATOM 537 C CA . GLN A 1 79 ? 4.02 -4.762 -16.781 1 98 79 GLN A CA 1
ATOM 538 C C . GLN A 1 79 ? 3.58 -5.195 -18.172 1 98 79 GLN A C 1
ATOM 540 O O . GLN A 1 79 ? 3.979 -6.262 -18.656 1 98 79 GLN A O 1
ATOM 545 N N . GLY A 1 80 ? 2.699 -4.445 -18.812 1 98.5 80 GLY A N 1
ATOM 546 C CA . GLY A 1 80 ? 2.232 -4.75 -20.156 1 98.5 80 GLY A CA 1
ATOM 547 C C . GLY A 1 80 ? 1.058 -5.711 -20.188 1 98.5 80 GLY A C 1
ATOM 548 O O . GLY A 1 80 ? 0.75 -6.301 -21.219 1 98.5 80 GLY A O 1
ATOM 549 N N . ILE A 1 81 ? 0.41 -5.902 -19.094 1 98.88 81 ILE A N 1
ATOM 550 C CA . ILE A 1 81 ? -0.719 -6.82 -19 1 98.88 81 ILE A CA 1
ATOM 551 C C . ILE A 1 81 ? -1.974 -6.148 -19.562 1 98.88 81 ILE A C 1
ATOM 553 O O . ILE A 1 81 ? -2.256 -4.992 -19.25 1 98.88 81 ILE A O 1
ATOM 557 N N . ASP A 1 82 ? -2.68 -6.84 -20.453 1 98.81 82 ASP A N 1
ATOM 558 C CA . ASP A 1 82 ? -3.963 -6.371 -20.953 1 98.81 82 ASP A CA 1
ATOM 559 C C . ASP A 1 82 ? -5.039 -6.434 -19.875 1 98.81 82 ASP A C 1
ATOM 561 O O . ASP A 1 82 ? -5.426 -7.52 -19.438 1 98.81 82 ASP A O 1
ATOM 565 N N . THR A 1 83 ? -5.551 -5.262 -19.516 1 98.75 83 THR A N 1
ATOM 566 C CA . THR A 1 83 ? -6.512 -5.18 -18.422 1 98.75 83 THR A CA 1
ATOM 567 C C . THR A 1 83 ? -7.926 -4.965 -18.953 1 98.75 83 THR A C 1
ATOM 569 O O . THR A 1 83 ? -8.797 -4.469 -18.25 1 98.75 83 THR A O 1
ATOM 572 N N . GLY A 1 84 ? -8.164 -5.305 -20.172 1 98.56 84 GLY A N 1
ATOM 573 C CA . GLY A 1 84 ? -9.477 -5.141 -20.797 1 98.56 84 GLY A CA 1
ATOM 574 C C . GLY A 1 84 ? -10.555 -5.977 -20.125 1 98.56 84 GLY A C 1
ATOM 575 O O . GLY A 1 8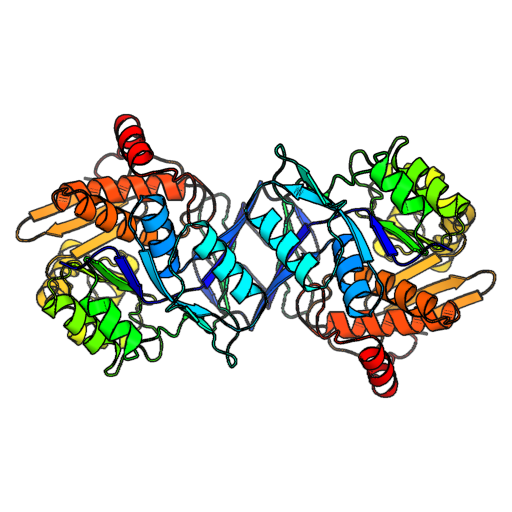4 ? -11.742 -5.668 -20.234 1 98.56 84 GLY A O 1
ATOM 576 N N . LEU A 1 85 ? -10.219 -7.055 -19.438 1 98.56 85 LEU A N 1
ATOM 577 C CA . LEU A 1 85 ? -11.172 -7.953 -18.781 1 98.56 85 LEU A CA 1
ATOM 578 C C . LEU A 1 85 ? -11.125 -7.793 -17.266 1 98.56 85 LEU A C 1
ATOM 580 O O . LEU A 1 85 ? -11.672 -8.617 -16.531 1 98.56 85 LEU A O 1
ATOM 584 N N . LEU A 1 86 ? -10.398 -6.793 -16.828 1 98.62 86 LEU A N 1
ATOM 585 C CA . LEU A 1 86 ? -10.391 -6.445 -15.414 1 98.62 86 LEU A CA 1
ATOM 586 C C . LEU A 1 86 ? -11.648 -5.656 -15.039 1 98.62 86 LEU A C 1
ATOM 588 O O . LEU A 1 86 ? -11.812 -4.512 -15.469 1 98.62 86 LEU A O 1
ATOM 592 N N . ALA A 1 87 ? -12.508 -6.25 -14.25 1 98.12 87 ALA A N 1
ATOM 593 C CA . ALA A 1 87 ? -13.773 -5.629 -13.891 1 98.12 87 ALA A CA 1
ATOM 594 C C . ALA A 1 87 ? -13.602 -4.68 -12.703 1 98.12 87 ALA A C 1
ATOM 596 O O . ALA A 1 87 ? -12.797 -4.938 -11.805 1 98.12 87 ALA A O 1
ATOM 597 N N . VAL A 1 88 ? -14.312 -3.594 -12.719 1 98.5 88 VAL A N 1
ATOM 598 C CA . VAL A 1 88 ? -14.406 -2.684 -11.586 1 98.5 88 VAL A CA 1
ATOM 599 C C . VAL A 1 88 ? -15.766 -2.832 -10.914 1 98.5 88 VAL A C 1
ATOM 601 O O . VAL A 1 88 ? -16.797 -2.596 -11.539 1 98.5 88 VAL A O 1
ATOM 604 N N . LEU A 1 89 ? -15.742 -3.279 -9.641 1 97.81 89 LEU A N 1
ATOM 605 C CA . LEU A 1 89 ? -16.984 -3.494 -8.898 1 97.81 89 LEU A CA 1
ATOM 606 C C . LEU A 1 89 ? -17.219 -2.365 -7.906 1 97.81 89 LEU A C 1
ATOM 608 O O . LEU A 1 89 ? -16.484 -2.232 -6.922 1 97.81 89 LEU A O 1
ATOM 612 N N . ASP A 1 90 ? -18.281 -1.628 -8.016 1 96.5 90 ASP A N 1
ATOM 613 C CA . ASP A 1 90 ? -18.562 -0.449 -7.203 1 96.5 90 ASP A CA 1
ATOM 614 C C . ASP A 1 90 ? -18.984 -0.843 -5.789 1 96.5 90 ASP A C 1
ATOM 616 O O . ASP A 1 90 ? -18.781 -0.082 -4.84 1 96.5 90 ASP A O 1
ATOM 620 N N . ARG A 1 91 ? -19.469 -2.043 -5.676 1 95.81 91 ARG A N 1
ATOM 621 C CA . ARG A 1 91 ? -20.078 -2.443 -4.414 1 95.81 91 ARG A CA 1
ATOM 622 C C . ARG A 1 91 ? -19.047 -3.006 -3.449 1 95.81 91 ARG A C 1
ATOM 624 O O . ARG A 1 91 ? -19.344 -3.215 -2.27 1 95.81 91 ARG A O 1
ATOM 631 N N . TYR A 1 92 ? -17.828 -3.227 -3.895 1 96.56 92 TYR A N 1
ATOM 632 C CA . TYR A 1 92 ? -16.797 -3.854 -3.068 1 96.56 92 TYR A CA 1
ATOM 633 C C . TYR A 1 92 ? -15.508 -3.055 -3.105 1 96.56 92 TYR A C 1
ATOM 635 O O . TYR A 1 92 ? -15.125 -2.525 -4.152 1 96.56 92 TYR A O 1
ATOM 643 N N . PRO A 1 93 ? -14.82 -2.975 -1.944 1 97.75 93 PRO A N 1
ATOM 644 C CA . PRO A 1 93 ? -13.469 -2.422 -1.986 1 97.75 93 PRO A CA 1
ATOM 645 C C . PRO A 1 93 ? -12.477 -3.342 -2.695 1 97.75 93 PRO A C 1
ATOM 647 O O . PRO A 1 93 ? -12.758 -4.527 -2.889 1 97.75 93 PRO A O 1
ATOM 650 N N . THR A 1 94 ? -11.445 -2.773 -3.166 1 98.5 94 THR A N 1
AT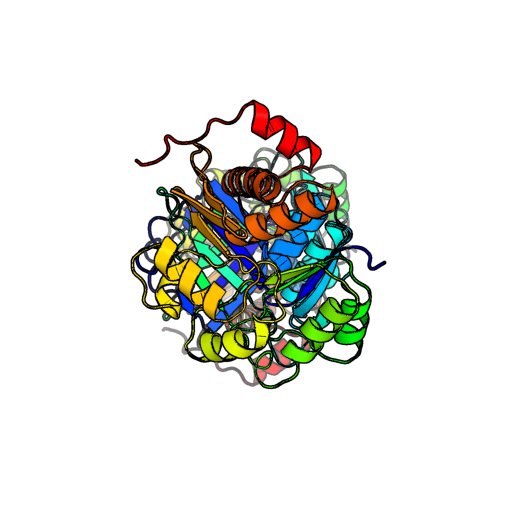OM 651 C CA . THR A 1 94 ? -10.352 -3.604 -3.646 1 98.5 94 THR A CA 1
ATOM 652 C C . THR A 1 94 ? -9.789 -4.469 -2.52 1 98.5 94 THR A C 1
ATOM 654 O O . THR A 1 94 ? -9.586 -3.986 -1.404 1 98.5 94 THR A O 1
ATOM 657 N N . SER A 1 95 ? -9.57 -5.762 -2.795 1 97.81 95 SER A N 1
ATOM 658 C CA . SER A 1 95 ? -8.961 -6.672 -1.83 1 97.81 95 SER A CA 1
ATOM 659 C C . SER A 1 95 ? -7.496 -6.324 -1.596 1 97.81 95 SER A C 1
ATOM 661 O O . SER A 1 95 ? -6.793 -5.922 -2.523 1 97.81 95 SER A O 1
ATOM 663 N N . ALA A 1 96 ? -7.102 -6.539 -0.348 1 98.5 96 ALA A N 1
ATOM 664 C CA . ALA A 1 96 ? -5.707 -6.227 -0.048 1 98.5 96 ALA A CA 1
ATOM 665 C C . ALA A 1 96 ? -5.188 -7.094 1.096 1 98.5 96 ALA A C 1
ATOM 667 O O . ALA A 1 96 ? -5.965 -7.582 1.917 1 98.5 96 ALA A O 1
ATOM 668 N N . THR A 1 97 ? -3.891 -7.316 1.091 1 98.19 97 THR A N 1
ATOM 669 C CA . THR A 1 97 ? -3.221 -8.102 2.123 1 98.19 97 THR A CA 1
ATOM 670 C C . THR A 1 97 ? -1.981 -7.371 2.635 1 98.19 97 THR A C 1
ATOM 672 O O . THR A 1 97 ? -1.196 -6.84 1.847 1 98.19 97 THR A O 1
ATOM 675 N N . VAL A 1 98 ? -1.841 -7.285 3.955 1 98.25 98 VAL A N 1
ATOM 676 C CA . VAL A 1 98 ? -0.602 -6.852 4.594 1 98.25 98 VAL A CA 1
ATOM 677 C C . VAL A 1 98 ? 0.168 -8.07 5.105 1 98.25 98 VAL A C 1
ATOM 679 O O . VAL A 1 98 ? -0.344 -8.836 5.922 1 98.25 98 VAL A O 1
ATOM 682 N N . LEU A 1 99 ? 1.339 -8.289 4.535 1 97.88 99 LEU A N 1
ATOM 683 C CA . LEU A 1 99 ? 2.191 -9.391 4.957 1 97.88 99 LEU A CA 1
ATOM 684 C C . LEU A 1 99 ? 3.318 -8.898 5.855 1 97.88 99 LEU A C 1
ATOM 686 O O . LEU A 1 99 ? 4.141 -8.086 5.434 1 97.88 99 LEU A O 1
ATOM 690 N N . THR A 1 100 ? 3.324 -9.344 7.117 1 97.31 100 THR A N 1
ATOM 691 C CA . THR A 1 100 ? 4.328 -8.984 8.109 1 97.31 100 THR A CA 1
ATOM 692 C C . THR A 1 100 ? 5.422 -10.047 8.188 1 97.31 100 THR A C 1
ATOM 694 O O . THR A 1 100 ? 5.387 -10.922 9.062 1 97.31 100 THR A O 1
ATOM 697 N N . ILE A 1 101 ? 6.41 -9.891 7.355 1 96.88 101 ILE A N 1
ATOM 698 C CA . ILE A 1 101 ? 7.441 -10.922 7.227 1 96.88 101 ILE A CA 1
ATOM 699 C C . ILE A 1 101 ? 8.406 -10.828 8.406 1 96.88 101 ILE A C 1
ATOM 701 O O . ILE A 1 101 ? 9.023 -9.781 8.633 1 96.88 101 ILE A O 1
ATOM 705 N N . ASP A 1 102 ? 8.594 -11.883 9.125 1 94.81 102 ASP A N 1
ATOM 706 C CA . ASP A 1 102 ? 9.477 -11.836 10.289 1 94.81 102 ASP A CA 1
ATOM 707 C C . ASP A 1 102 ? 10.922 -12.148 9.891 1 94.81 102 ASP A C 1
ATOM 709 O O . ASP A 1 102 ? 11.219 -12.359 8.719 1 94.81 102 ASP A O 1
ATOM 713 N N . SER A 1 103 ? 11.828 -12.172 10.844 1 92.5 103 SER A N 1
ATOM 714 C CA . SER A 1 103 ? 13.258 -12.336 10.602 1 92.5 103 SER A CA 1
ATOM 715 C C . SER A 1 103 ? 13.586 -13.75 10.141 1 92.5 103 SER A C 1
ATOM 717 O O . SER A 1 103 ? 14.656 -14 9.594 1 92.5 103 SER A O 1
ATOM 719 N N . GLN A 1 104 ? 12.633 -14.672 10.352 1 87.25 104 GLN A N 1
ATOM 720 C CA . GLN A 1 104 ? 12.836 -16.062 9.938 1 87.25 104 GLN A CA 1
ATOM 721 C C . GLN A 1 104 ? 12.219 -16.312 8.562 1 87.25 104 GLN A C 1
ATOM 723 O O . GLN A 1 104 ? 12.281 -17.438 8.047 1 87.25 104 GLN A O 1
ATOM 728 N N . GLY A 1 105 ? 11.539 -15.32 8.023 1 86.38 105 GLY A N 1
ATOM 729 C CA . GLY A 1 105 ? 10.977 -15.438 6.684 1 86.38 105 GLY A CA 1
ATOM 730 C C . GLY A 1 105 ? 9.523 -15.867 6.688 1 86.38 105 GLY A C 1
ATOM 731 O O . GLY A 1 105 ? 8.906 -15.984 5.629 1 86.38 105 GLY A O 1
ATOM 732 N N . ARG A 1 106 ? 8.977 -16.141 7.941 1 87.94 106 ARG A N 1
ATOM 733 C CA . ARG A 1 106 ? 7.547 -16.438 8.008 1 87.94 106 ARG A CA 1
ATOM 734 C C . ARG A 1 106 ? 6.711 -15.211 7.691 1 87.94 106 ARG A C 1
ATOM 736 O O . ARG A 1 106 ? 7.121 -14.078 7.973 1 87.94 106 ARG A O 1
ATOM 743 N N . ARG A 1 107 ? 5.492 -15.422 7.203 1 91.38 107 ARG A N 1
ATOM 744 C CA . ARG A 1 107 ? 4.738 -14.289 6.668 1 91.38 107 ARG A CA 1
ATOM 745 C C . ARG A 1 107 ? 3.322 -14.258 7.23 1 91.38 107 ARG A C 1
ATOM 747 O O . ARG A 1 107 ? 2.348 -14.32 6.48 1 91.38 107 ARG A O 1
ATOM 754 N N . PRO A 1 108 ? 3.207 -14.164 8.586 1 93.75 108 PRO A N 1
ATOM 755 C CA . PRO A 1 108 ? 1.842 -13.875 9.039 1 93.75 108 PRO A CA 1
ATOM 756 C C . PRO A 1 108 ? 1.215 -12.695 8.289 1 93.75 108 PRO A C 1
ATOM 758 O O . PRO A 1 108 ? 1.911 -11.742 7.945 1 93.75 108 PRO A O 1
ATOM 761 N N . ASN A 1 109 ? -0.081 -12.852 7.984 1 96 109 ASN A N 1
ATOM 762 C CA . ASN A 1 109 ? -0.635 -11.805 7.129 1 96 109 ASN A CA 1
ATOM 763 C C . ASN A 1 109 ? -2.062 -11.453 7.535 1 96 109 ASN A C 1
ATOM 765 O O . ASN A 1 109 ? -2.695 -12.18 8.297 1 96 109 ASN A O 1
ATOM 769 N N . PHE A 1 110 ? -2.482 -10.305 7.203 1 97.94 110 PHE A N 1
ATOM 770 C CA . PHE A 1 110 ? -3.818 -9.75 7.383 1 97.94 110 PHE A CA 1
ATOM 771 C C . PHE A 1 110 ? -4.477 -9.477 6.039 1 97.94 110 PHE A C 1
ATOM 773 O O . PHE A 1 110 ? -3.865 -8.867 5.156 1 97.94 110 PHE A O 1
ATOM 780 N N . HIS A 1 111 ? -5.715 -9.922 5.918 1 97.44 111 HIS A N 1
ATOM 781 C CA . HIS A 1 111 ? -6.395 -9.805 4.633 1 97.44 111 HIS A CA 1
ATOM 782 C C . HIS A 1 111 ? -7.73 -9.086 4.781 1 97.44 111 HIS A C 1
ATOM 784 O O . HIS A 1 111 ? -8.5 -9.383 5.699 1 97.44 111 HIS A O 1
ATOM 790 N N . ALA A 1 112 ? -7.938 -8.109 3.922 1 98 112 ALA A N 1
ATOM 791 C CA . ALA A 1 112 ? -9.258 -7.504 3.766 1 98 112 ALA A CA 1
ATOM 792 C C . ALA A 1 112 ? -9.938 -8 2.494 1 98 112 ALA A C 1
ATOM 794 O O . ALA A 1 112 ? -9.445 -7.777 1.388 1 98 112 ALA A O 1
ATOM 795 N N . LEU A 1 113 ? -11.062 -8.648 2.68 1 95.94 113 LEU A N 1
ATOM 796 C CA . LEU A 1 113 ? -11.828 -9.164 1.552 1 95.94 113 LEU A CA 1
ATOM 797 C C . LEU A 1 113 ? -12.344 -8.031 0.671 1 95.94 113 LEU A C 1
ATOM 799 O O . LEU A 1 113 ? -12.508 -6.902 1.139 1 95.94 113 LEU A O 1
ATOM 803 N N . GLY A 1 114 ? -12.547 -8.375 -0.626 1 96.56 114 GLY A N 1
ATOM 804 C CA . GLY A 1 114 ? -13.07 -7.375 -1.545 1 96.56 114 GLY A CA 1
ATOM 805 C C . GLY A 1 114 ? -13.336 -7.922 -2.934 1 96.56 114 GLY A C 1
ATOM 806 O O . GLY A 1 114 ? -13.609 -9.117 -3.096 1 96.56 114 GLY A O 1
ATOM 807 N N . ALA A 1 115 ? -13.305 -7.039 -3.877 1 97 115 ALA A N 1
ATOM 808 C CA . ALA A 1 115 ? -13.695 -7.316 -5.258 1 97 115 ALA A CA 1
ATOM 809 C C . ALA A 1 115 ? -12.852 -8.438 -5.852 1 97 115 ALA A C 1
ATOM 811 O O . ALA A 1 115 ? -13.32 -9.203 -6.695 1 97 115 ALA A O 1
ATOM 812 N N . GLY A 1 116 ? -11.664 -8.57 -5.371 1 96.12 116 GLY A N 1
ATOM 813 C CA . GLY A 1 116 ? -10.68 -9.438 -5.992 1 96.12 116 GLY A CA 1
ATOM 814 C C . GLY A 1 116 ? -11.055 -10.906 -5.945 1 96.12 116 GLY A C 1
ATOM 815 O O . GLY A 1 116 ? -10.508 -11.719 -6.691 1 96.12 116 GLY A O 1
ATOM 816 N N . LEU A 1 117 ? -11.984 -11.219 -5.09 1 92.44 117 LEU A N 1
ATOM 817 C CA . LEU A 1 117 ? -12.398 -12.609 -4.938 1 92.44 117 LEU A CA 1
ATOM 818 C C . LEU A 1 117 ? -13.375 -13.016 -6.039 1 92.44 117 LEU A C 1
ATOM 820 O O . LEU A 1 117 ? -13.633 -14.203 -6.238 1 92.44 117 LEU A O 1
ATOM 824 N N . PHE A 1 118 ? -13.898 -12.039 -6.715 1 91.31 118 PHE A N 1
ATOM 825 C CA . PHE A 1 118 ? -14.898 -12.297 -7.742 1 91.31 118 PHE A CA 1
ATOM 826 C C . PHE A 1 118 ? -14.266 -12.305 -9.125 1 91.31 118 PHE A C 1
ATOM 828 O O . PHE A 1 118 ? -13.992 -11.242 -9.695 1 91.31 118 PHE A O 1
ATOM 835 N N . ALA A 1 119 ? -14.07 -13.445 -9.656 1 91.38 119 ALA A N 1
ATOM 836 C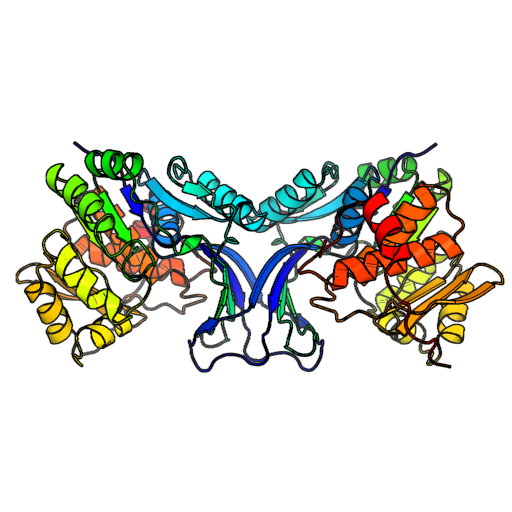 CA . ALA A 1 119 ? -13.578 -13.547 -11.023 1 91.38 119 ALA A CA 1
ATOM 837 C C . ALA A 1 119 ? -14.703 -13.359 -12.031 1 91.38 119 ALA A C 1
ATOM 839 O O . ALA A 1 119 ? -15.773 -13.961 -11.898 1 91.38 119 ALA A O 1
ATOM 840 N N . PRO A 1 120 ? -14.461 -12.5 -13.016 1 93.31 120 PRO A N 1
ATOM 841 C CA . PRO A 1 120 ? -15.477 -12.406 -14.07 1 93.31 120 PRO A CA 1
ATOM 842 C C . PRO A 1 120 ? -15.492 -13.625 -14.984 1 93.31 120 PRO A C 1
ATOM 844 O O . PRO A 1 120 ? -14.43 -14.117 -15.375 1 93.31 120 PRO A O 1
ATOM 847 N N . THR A 1 121 ? -16.703 -14.148 -15.312 1 93.06 121 THR A N 1
ATOM 848 C CA . THR A 1 121 ? -16.828 -15.344 -16.125 1 93.06 121 THR A CA 1
ATOM 849 C C . THR A 1 121 ? -17.875 -15.141 -17.234 1 93.06 121 THR A C 1
ATOM 851 O O . THR A 1 121 ? -18.422 -16.109 -17.75 1 93.06 121 THR A O 1
ATOM 854 N N . GLY A 1 122 ? -18.094 -13.953 -17.594 1 92.62 122 GLY A N 1
ATOM 855 C CA . GLY A 1 122 ? -19.109 -13.656 -18.609 1 92.62 122 GLY A CA 1
ATOM 856 C C . GLY A 1 122 ? -18.656 -13.992 -20.016 1 92.62 122 GLY A C 1
ATOM 857 O O . GLY A 1 122 ? -17.609 -14.602 -20.203 1 92.62 122 GLY A O 1
ATOM 858 N N . GLU A 1 123 ? -19.438 -13.539 -20.969 1 95.44 123 GLU A N 1
ATOM 859 C CA . GLU A 1 123 ? -19.25 -13.898 -22.375 1 95.44 123 GLU A CA 1
ATOM 860 C C . GLU A 1 123 ? -17.891 -13.43 -22.891 1 95.44 123 GLU A C 1
ATOM 862 O O . GLU A 1 123 ? -17.234 -14.133 -23.672 1 95.44 123 GLU A O 1
ATOM 867 N N . ALA A 1 124 ? -17.5 -12.281 -22.469 1 97.12 124 ALA A N 1
ATOM 868 C CA . ALA A 1 124 ? -16.25 -11.727 -22.953 1 97.12 124 ALA A CA 1
ATOM 869 C C . ALA A 1 124 ? -15.062 -12.578 -22.5 1 97.12 124 ALA A C 1
ATOM 871 O O . ALA A 1 124 ? -14.109 -12.781 -23.25 1 97.12 124 ALA A O 1
ATOM 872 N N . VAL A 1 125 ? -15.172 -13.062 -21.297 1 97.19 125 VAL A N 1
ATOM 873 C CA . VAL A 1 125 ? -14.102 -13.891 -20.75 1 97.19 125 VAL A CA 1
ATOM 874 C C . VAL A 1 125 ? -14.109 -15.258 -21.438 1 97.19 125 VAL A C 1
ATOM 876 O O . VAL A 1 125 ? -13.047 -15.781 -21.797 1 97.19 125 VAL A O 1
ATOM 879 N N . ILE A 1 126 ? -15.273 -15.82 -21.625 1 96.62 126 ILE A N 1
ATOM 880 C CA . ILE A 1 126 ? -15.406 -17.109 -22.297 1 96.62 126 ILE A CA 1
ATOM 881 C C . ILE A 1 126 ? -14.844 -17 -23.719 1 96.62 126 ILE A C 1
ATOM 883 O O . ILE A 1 126 ? -14.109 -17.875 -24.172 1 96.62 126 ILE A O 1
ATOM 887 N N . ALA A 1 127 ? -15.156 -15.914 -24.359 1 97.69 127 ALA A N 1
ATOM 888 C CA . ALA A 1 127 ? -14.641 -15.688 -25.719 1 97.69 127 ALA A CA 1
ATOM 889 C C . ALA A 1 127 ? -13.117 -15.586 -25.703 1 97.69 127 ALA A C 1
ATOM 891 O O . ALA A 1 127 ? -12.453 -16.125 -26.594 1 97.69 127 ALA A O 1
ATOM 892 N N . ALA A 1 128 ? -12.57 -14.891 -24.75 1 98.31 128 ALA A N 1
ATOM 893 C CA . ALA A 1 128 ? -11.125 -14.75 -24.641 1 98.31 128 ALA A CA 1
ATOM 894 C C . ALA A 1 128 ? -10.461 -16.094 -24.375 1 98.31 128 ALA A C 1
ATOM 896 O O . ALA A 1 128 ? -9.383 -16.375 -24.906 1 98.31 128 ALA A O 1
ATOM 897 N N . ALA A 1 129 ? -11.094 -16.891 -23.547 1 97.94 129 ALA A N 1
ATOM 898 C CA . ALA A 1 129 ? -10.586 -18.219 -23.266 1 97.94 129 ALA A CA 1
ATOM 899 C C . ALA A 1 129 ? -10.5 -19.062 -24.531 1 97.94 129 ALA A C 1
ATOM 901 O O . ALA A 1 129 ? -9.586 -19.875 -24.688 1 97.94 129 ALA A O 1
ATOM 902 N N . GLY A 1 130 ? -11.414 -18.859 -25.391 1 97.88 130 GLY A N 1
ATOM 903 C CA . GLY A 1 130 ? -11.445 -19.594 -26.641 1 97.88 130 GLY A CA 1
ATOM 904 C C . GLY A 1 130 ? -10.383 -19.156 -27.625 1 97.88 130 GLY A C 1
ATOM 905 O O . GLY A 1 130 ? -10.25 -19.734 -28.703 1 97.88 130 GLY A O 1
ATOM 906 N N . ARG A 1 131 ? -9.586 -18.156 -27.234 1 98 131 ARG A N 1
ATOM 907 C CA . ARG A 1 131 ? -8.617 -17.609 -28.172 1 98 131 ARG A CA 1
ATOM 908 C C . ARG A 1 131 ? -7.211 -17.609 -27.578 1 98 131 ARG A C 1
ATOM 910 O O . ARG A 1 131 ? -6.25 -17.203 -28.234 1 98 131 ARG A O 1
ATOM 917 N N . CYS A 1 132 ? -7.066 -18.109 -26.391 1 98.44 132 CYS A N 1
ATOM 918 C CA . CYS A 1 132 ? -5.758 -18.078 -25.75 1 98.44 132 CYS A CA 1
ATOM 919 C C . CYS A 1 132 ? -5 -19.375 -26 1 98.44 132 CYS A C 1
ATOM 921 O O . CYS A 1 132 ? -5.598 -20.391 -26.359 1 98.44 132 CYS A O 1
ATOM 923 N N . ARG A 1 133 ? -3.717 -19.281 -25.906 1 98.69 133 ARG A N 1
ATOM 924 C CA . ARG A 1 133 ? -2.889 -20.484 -25.953 1 98.69 133 ARG A CA 1
ATOM 925 C C . ARG A 1 133 ? -2.85 -21.172 -24.594 1 98.69 133 ARG A C 1
ATOM 927 O O . ARG A 1 133 ? -2.822 -22.406 -24.516 1 98.69 133 ARG A O 1
ATOM 934 N N . PHE A 1 134 ? -2.816 -20.359 -23.578 1 98.88 134 PHE A N 1
ATOM 935 C CA . PHE A 1 134 ? -2.814 -20.844 -22.203 1 98.88 134 PHE A CA 1
ATOM 936 C C . PHE A 1 134 ? -3.949 -20.219 -21.406 1 98.88 134 PHE A C 1
ATOM 938 O O . PHE A 1 134 ? -4.176 -19 -21.484 1 98.88 134 PHE A O 1
ATOM 945 N N . LEU A 1 135 ? -4.699 -21 -20.641 1 98.81 135 LEU A N 1
ATOM 946 C CA . LEU A 1 135 ? -5.598 -20.516 -19.594 1 98.81 135 LEU A CA 1
ATOM 947 C C . LEU A 1 135 ? -5.09 -20.906 -18.203 1 98.81 135 LEU A C 1
ATOM 949 O O . LEU A 1 135 ? -4.887 -22.094 -17.938 1 98.81 135 LEU A O 1
ATOM 953 N N . HIS A 1 136 ? -4.801 -19.953 -17.422 1 98.88 136 HIS A N 1
ATOM 954 C CA . HIS A 1 136 ? -4.539 -20.203 -16.016 1 98.88 136 HIS A CA 1
ATOM 955 C C . HIS A 1 136 ? -5.77 -19.906 -15.164 1 98.88 136 HIS A C 1
ATOM 957 O O . HIS A 1 136 ? -6.043 -18.75 -14.844 1 98.88 136 HIS A O 1
ATOM 963 N N . TYR A 1 137 ? -6.473 -20.938 -14.781 1 97.31 137 TYR A N 1
ATOM 964 C CA . TYR A 1 137 ? -7.668 -20.812 -13.953 1 97.31 137 TYR A CA 1
ATOM 965 C C . TYR A 1 137 ? -7.316 -20.859 -12.477 1 97.31 137 TYR A C 1
ATOM 967 O O . TYR A 1 137 ? -7.168 -21.938 -11.898 1 97.31 137 TYR A O 1
ATOM 975 N N . ALA A 1 138 ? -7.254 -19.703 -11.922 1 96.62 138 ALA A N 1
ATOM 976 C CA . ALA A 1 138 ? -6.805 -19.547 -10.539 1 96.62 138 ALA A CA 1
ATOM 977 C C . ALA A 1 138 ? -7.898 -18.938 -9.672 1 96.62 138 ALA A C 1
ATOM 979 O O . ALA A 1 138 ? -7.633 -18.047 -8.859 1 96.62 138 ALA A O 1
ATOM 980 N N . ALA A 1 139 ? -9.125 -19.484 -9.852 1 93.69 139 ALA A N 1
ATOM 981 C CA . ALA A 1 139 ? -10.297 -18.875 -9.219 1 93.69 139 ALA A CA 1
ATOM 982 C C . ALA A 1 139 ? -10.992 -19.875 -8.297 1 93.69 139 ALA A C 1
ATOM 984 O O . ALA A 1 139 ? -12.008 -19.562 -7.68 1 93.69 139 ALA A O 1
ATOM 985 N N . ILE A 1 140 ? -10.375 -21.062 -8.164 1 91.56 140 ILE A N 1
ATOM 986 C CA . ILE A 1 140 ? -11.008 -22.109 -7.363 1 91.56 140 ILE A CA 1
ATOM 987 C C . ILE A 1 140 ? -11.133 -21.641 -5.914 1 91.56 140 ILE A C 1
ATOM 989 O O . ILE A 1 140 ? -10.164 -21.172 -5.32 1 91.56 140 ILE A O 1
ATOM 993 N N . GLY A 1 141 ? -12.305 -21.844 -5.375 1 87 141 GLY A N 1
ATOM 994 C CA . GLY A 1 141 ? -12.57 -21.453 -4 1 87 141 GLY A CA 1
ATOM 995 C C . GLY A 1 141 ? -13.102 -20.031 -3.879 1 87 141 GLY A C 1
ATOM 996 O O . GLY A 1 141 ? -13.477 -19.594 -2.789 1 87 141 GLY A O 1
ATOM 997 N N . GLY A 1 142 ? -13.094 -19.219 -5.012 1 83.19 142 GLY A N 1
ATOM 998 C CA . GLY A 1 142 ? -13.695 -17.906 -5.016 1 83.19 142 GLY A CA 1
ATOM 999 C C . GLY A 1 142 ? -15.211 -17.938 -5.109 1 83.19 142 GLY A C 1
ATOM 1000 O O . GLY A 1 142 ? -15.781 -18.891 -5.672 1 83.19 142 GLY A O 1
ATOM 1001 N N . PRO A 1 143 ? -15.789 -16.812 -4.477 1 72.25 143 PRO A N 1
ATOM 1002 C CA . PRO A 1 143 ? -17.25 -16.797 -4.594 1 72.25 143 PRO A CA 1
ATOM 1003 C C . PRO A 1 143 ? -17.719 -16.609 -6.035 1 72.25 143 PRO A C 1
ATOM 1005 O O . PRO A 1 143 ? -17.156 -15.812 -6.781 1 72.25 143 PRO A O 1
ATOM 1008 N N . GLY A 1 144 ? -18.703 -17.25 -6.406 1 61.88 144 GLY A N 1
ATOM 1009 C CA . GLY A 1 144 ? -19.375 -17.047 -7.68 1 61.88 144 GLY A CA 1
ATOM 1010 C C . GLY A 1 144 ? -18.688 -17.75 -8.836 1 61.88 144 GLY A C 1
ATOM 1011 O O . GLY A 1 144 ? -19.156 -17.688 -9.977 1 61.88 144 GLY A O 1
ATOM 1012 N N . ALA A 1 145 ? -17.391 -18.125 -8.617 1 50.56 145 ALA A N 1
ATOM 1013 C CA . ALA A 1 145 ? -16.703 -18.797 -9.727 1 50.56 145 ALA A CA 1
ATOM 1014 C C . ALA A 1 145 ? -17.328 -20.156 -10.008 1 50.56 145 ALA A C 1
ATOM 1016 O O . ALA A 1 145 ? -17.297 -20.641 -11.141 1 50.56 145 ALA A O 1
ATOM 1017 N N . ASP A 1 146 ? -17.984 -20.812 -8.555 1 58.06 146 ASP A N 1
ATOM 1018 C CA . ASP A 1 146 ? -18.391 -22.219 -8.555 1 58.06 146 ASP A CA 1
ATOM 1019 C C . ASP A 1 146 ? -19.906 -22.359 -8.617 1 58.06 146 ASP A C 1
ATOM 1021 O O . ASP A 1 146 ? -20.641 -21.453 -8.203 1 58.06 146 ASP A O 1
ATOM 1025 N N . GLY A 1 147 ? -20.656 -22.453 -9.68 1 54.75 147 GLY A N 1
ATOM 1026 C CA . GLY A 1 147 ? -21.984 -22.969 -9.961 1 54.75 147 GLY A CA 1
ATOM 1027 C C . GLY A 1 147 ? -22.328 -22.969 -11.438 1 54.75 147 GLY A C 1
ATOM 1028 O O . GLY A 1 147 ? -23.5 -22.891 -11.812 1 54.75 147 GLY A O 1
ATOM 1029 N N . GLY A 1 148 ? -21.266 -22.875 -12.117 1 63.16 148 GLY A N 1
ATOM 1030 C CA . GLY A 1 148 ? -21.562 -23.047 -13.531 1 63.16 148 GLY A CA 1
ATOM 1031 C C . GLY A 1 148 ? -20.703 -22.172 -14.43 1 63.16 148 GLY A C 1
ATOM 1032 O O . GLY A 1 148 ? -19.953 -22.672 -15.258 1 63.16 148 GLY A O 1
ATOM 1033 N N . PRO A 1 149 ? -20.328 -21 -14.102 1 79.62 149 PRO A N 1
ATOM 1034 C CA . PRO A 1 149 ? -19.703 -20.109 -15.07 1 79.62 149 PRO A CA 1
ATOM 1035 C C . PRO A 1 149 ? -18.203 -20.359 -15.227 1 79.62 149 PRO A C 1
ATOM 1037 O O . PRO A 1 149 ? -17.656 -20.219 -16.328 1 79.62 149 PRO A O 1
ATOM 1040 N N . GLY A 1 150 ? -17.562 -20.828 -14.211 1 89.38 150 GLY A N 1
ATOM 1041 C CA . GLY A 1 150 ? -16.156 -21.156 -14.312 1 89.38 150 GLY A CA 1
ATOM 1042 C C . GLY A 1 150 ? -15.891 -22.328 -15.242 1 89.38 150 GLY A C 1
ATOM 1043 O O . GLY A 1 150 ? -14.93 -22.312 -16.016 1 89.38 150 GLY A O 1
ATOM 1044 N N . LEU A 1 151 ? -16.734 -23.281 -15.219 1 92.25 151 LEU A N 1
ATOM 1045 C CA . LEU A 1 151 ? -16.594 -24.453 -16.062 1 92.25 151 LEU A CA 1
ATOM 1046 C C . LEU A 1 151 ? -16.672 -24.078 -17.547 1 92.25 151 LEU A C 1
ATOM 1048 O O . LEU A 1 151 ? -15.891 -24.562 -18.359 1 92.25 151 LEU A O 1
ATOM 1052 N N . ALA A 1 152 ? -17.562 -23.188 -17.844 1 93.69 152 ALA A N 1
ATOM 1053 C CA . ALA A 1 152 ? -17.719 -22.766 -19.234 1 93.69 152 ALA A CA 1
ATOM 1054 C C . ALA A 1 152 ? -16.438 -22.109 -19.75 1 93.69 152 ALA A C 1
ATOM 1056 O O . ALA A 1 152 ? -16.094 -22.266 -20.922 1 93.69 152 ALA A O 1
ATOM 1057 N N . VAL A 1 153 ? -15.742 -21.391 -18.953 1 95.94 153 VAL A N 1
ATOM 1058 C CA . VAL A 1 153 ? -14.484 -20.734 -19.328 1 95.94 153 VAL A CA 1
ATOM 1059 C C . VAL A 1 153 ? -13.43 -21.797 -19.641 1 95.94 153 VAL A C 1
ATOM 1061 O O . VAL A 1 153 ? -12.781 -21.734 -20.688 1 95.94 153 VAL A O 1
ATOM 1064 N N . VAL A 1 154 ? -13.344 -22.75 -18.766 1 96.12 154 VAL A N 1
ATOM 1065 C CA . VAL A 1 154 ? -12.344 -23.812 -18.906 1 96.12 154 VAL A CA 1
ATOM 1066 C C . VAL A 1 154 ? -12.656 -24.656 -20.125 1 96.12 154 VAL A C 1
ATOM 1068 O O . VAL A 1 154 ? -11.75 -25 -20.891 1 96.12 154 VAL A O 1
ATOM 1071 N N . GLU A 1 155 ? -13.898 -24.953 -20.328 1 95.81 155 GLU A N 1
ATOM 1072 C CA . GLU A 1 155 ? -14.32 -25.75 -21.469 1 95.81 155 GLU A CA 1
ATOM 1073 C C . GLU A 1 155 ? -14.031 -25.031 -22.781 1 95.81 155 GLU A C 1
ATOM 1075 O O . GLU A 1 155 ? -13.602 -25.656 -23.766 1 95.81 155 GLU A O 1
ATOM 1080 N N . ALA A 1 156 ? -14.289 -23.766 -22.797 1 96.69 156 ALA A N 1
ATOM 1081 C CA . ALA A 1 156 ? -14.023 -22.969 -24 1 96.69 156 ALA A CA 1
ATOM 1082 C C . ALA A 1 156 ? -12.539 -23.016 -24.359 1 96.69 156 ALA A C 1
ATOM 1084 O O . ALA A 1 156 ? -12.188 -23.141 -25.531 1 96.69 156 ALA A O 1
ATOM 1085 N N . ALA A 1 157 ? -11.703 -22.859 -23.375 1 97.94 157 ALA A N 1
ATOM 1086 C CA . ALA A 1 157 ? -10.258 -22.906 -23.594 1 97.94 157 ALA A CA 1
ATOM 1087 C C . ALA A 1 157 ? -9.828 -24.266 -24.141 1 97.94 157 ALA A C 1
ATOM 1089 O O . ALA A 1 157 ? -9.094 -24.344 -25.125 1 97.94 157 ALA A O 1
ATOM 1090 N N . LYS A 1 158 ? -10.328 -25.328 -23.547 1 96.88 158 LYS A N 1
ATOM 1091 C CA . LYS A 1 158 ? -9.977 -26.688 -23.938 1 96.88 158 LYS A CA 1
ATOM 1092 C C . LYS A 1 158 ? -10.445 -26.984 -25.359 1 96.88 158 LYS A C 1
ATOM 1094 O O . LYS A 1 158 ? -9.719 -27.578 -26.156 1 96.88 158 LYS A O 1
ATOM 1099 N N . ALA A 1 159 ? -11.625 -26.578 -25.609 1 96.69 159 ALA A N 1
ATOM 1100 C CA . ALA A 1 159 ? -12.203 -26.797 -26.938 1 96.69 159 ALA A CA 1
ATOM 1101 C C . ALA A 1 159 ? -11.367 -26.109 -28.016 1 96.69 159 ALA A C 1
ATOM 1103 O O . ALA A 1 159 ? -11.273 -26.609 -29.141 1 96.69 159 ALA A O 1
ATOM 1104 N N . ALA A 1 160 ? -10.75 -25.062 -27.625 1 97.62 160 ALA A N 1
ATOM 1105 C CA . ALA A 1 160 ? -9.945 -24.312 -28.578 1 97.62 160 ALA A CA 1
ATOM 1106 C C . ALA A 1 160 ? -8.516 -24.828 -28.625 1 97.62 160 ALA A C 1
ATOM 1108 O O . ALA A 1 160 ? -7.691 -24.312 -29.391 1 97.62 160 ALA A O 1
ATOM 1109 N N . GLY A 1 161 ? -8.211 -25.797 -27.75 1 97.62 161 GLY A N 1
ATOM 1110 C CA . GLY A 1 161 ? -6.902 -26.422 -27.797 1 97.62 161 GLY A CA 1
ATOM 1111 C C . GLY A 1 161 ? -5.902 -25.781 -26.844 1 97.62 161 GLY A C 1
ATOM 1112 O O . GLY A 1 161 ? -4.699 -26.047 -26.938 1 97.62 161 GLY A O 1
ATOM 1113 N N . ALA A 1 162 ? -6.363 -24.953 -25.969 1 98.56 162 ALA A N 1
ATOM 1114 C CA . ALA A 1 162 ? -5.469 -24.297 -25.031 1 98.56 162 ALA A CA 1
ATOM 1115 C C . ALA A 1 162 ? -4.922 -25.281 -24 1 98.56 162 ALA A C 1
ATOM 1117 O O . ALA A 1 162 ? -5.566 -26.281 -23.703 1 98.56 162 ALA A O 1
ATOM 1118 N N . ILE A 1 163 ? -3.717 -25.016 -23.516 1 98.69 163 ILE A N 1
ATOM 1119 C CA . ILE A 1 163 ? -3.221 -25.672 -22.312 1 98.69 163 ILE A CA 1
ATOM 1120 C C . ILE A 1 163 ? -3.826 -25.016 -21.062 1 98.69 163 ILE A C 1
ATOM 1122 O O . ILE A 1 163 ? -3.707 -23.812 -20.875 1 98.69 163 ILE A O 1
ATOM 1126 N N . VAL A 1 164 ? -4.488 -25.828 -20.25 1 98.69 164 VAL A N 1
ATOM 1127 C CA . VAL A 1 164 ? -5.188 -25.297 -19.094 1 98.69 164 VAL A CA 1
ATOM 1128 C C . VAL A 1 164 ? -4.422 -25.656 -17.812 1 98.69 164 VAL A C 1
ATOM 1130 O O . VAL A 1 164 ? -4.191 -26.844 -17.547 1 98.69 164 VAL A O 1
ATOM 1133 N N . THR A 1 165 ? -3.955 -24.641 -17.109 1 98.88 165 THR A N 1
ATOM 1134 C CA . THR A 1 165 ? -3.398 -24.812 -15.766 1 98.88 165 THR A CA 1
ATOM 1135 C C . THR A 1 165 ? -4.375 -24.297 -14.711 1 98.88 165 THR A C 1
ATOM 1137 O O . THR A 1 165 ? -5.191 -23.406 -14.992 1 98.88 165 THR A O 1
ATOM 1140 N N . CYS A 1 166 ? -4.266 -24.891 -13.547 1 97.69 166 CYS A N 1
ATOM 1141 C CA . CYS A 1 166 ? -5.219 -24.547 -12.492 1 97.69 166 CYS A CA 1
ATOM 1142 C C . CYS A 1 166 ? -4.52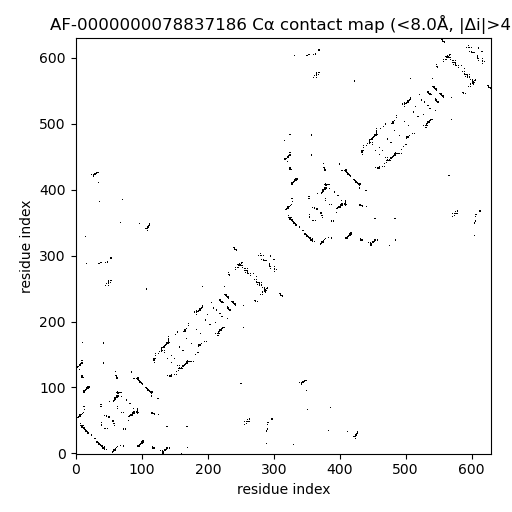 -24.438 -11.141 1 97.69 166 CYS A C 1
ATOM 1144 O O . CYS A 1 166 ? -3.627 -25.219 -10.828 1 97.69 166 CYS A O 1
ATOM 1146 N N . ASP A 1 167 ? -4.891 -23.453 -10.406 1 96.81 167 ASP A N 1
ATOM 1147 C CA . ASP A 1 167 ? -4.496 -23.188 -9.023 1 96.81 167 ASP A CA 1
ATOM 1148 C C . ASP A 1 167 ? -5.707 -22.812 -8.172 1 96.81 167 ASP A C 1
ATOM 1150 O O . ASP A 1 167 ? -6.816 -22.656 -8.688 1 96.81 167 ASP A O 1
ATOM 1154 N N . LEU A 1 168 ? -5.559 -22.797 -6.953 1 92.62 168 LEU A N 1
ATOM 1155 C CA . LEU A 1 168 ? -6.73 -22.469 -6.152 1 92.62 168 LEU A CA 1
ATOM 1156 C C . LEU A 1 168 ? -6.426 -21.312 -5.203 1 92.62 168 LEU A C 1
ATOM 1158 O O . LEU A 1 168 ? -5.273 -21.094 -4.828 1 92.62 168 LEU A O 1
ATOM 1162 N N . ILE A 1 169 ? -7.41 -20.531 -4.789 1 88.75 169 ILE A N 1
ATOM 1163 C CA . ILE A 1 169 ? -7.344 -19.422 -3.846 1 88.75 169 ILE A CA 1
ATOM 1164 C C . ILE A 1 169 ? -7.32 -19.953 -2.418 1 88.75 169 ILE A C 1
ATOM 1166 O O . ILE A 1 169 ? -6.48 -19.547 -1.609 1 88.75 169 ILE A O 1
ATOM 1170 N N . SER A 1 170 ? -8.258 -20.906 -2.139 1 82.62 170 SER A N 1
ATOM 1171 C CA . SER A 1 170 ? -8.43 -21.453 -0.796 1 82.62 170 SER A CA 1
ATOM 1172 C C . SER A 1 170 ? -8.891 -22.906 -0.844 1 82.62 170 SER A C 1
ATOM 1174 O O . SER A 1 170 ? -9.688 -23.281 -1.709 1 82.62 170 SER A O 1
ATOM 1176 N N . PRO A 1 171 ? -8.438 -23.672 0.186 1 83.62 171 PRO A N 1
ATOM 1177 C CA . PRO A 1 171 ? -8.797 -25.094 0.196 1 83.62 171 PRO A CA 1
ATOM 1178 C C . PRO A 1 171 ? -10.078 -25.359 0.981 1 83.62 171 PRO A C 1
ATOM 1180 O O . PRO A 1 171 ? -10.156 -26.344 1.717 1 83.62 171 PRO A O 1
ATOM 1183 N N . GLN A 1 172 ? -10.992 -24.531 0.743 1 83.5 172 GLN A N 1
ATOM 1184 C CA . GLN A 1 172 ? -12.273 -24.719 1.423 1 83.5 172 GLN A CA 1
ATOM 1185 C C . GLN A 1 172 ? -13.016 -25.922 0.859 1 83.5 172 GLN A C 1
ATOM 1187 O O . GLN A 1 172 ? -12.734 -26.375 -0.252 1 83.5 172 GLN A O 1
ATOM 1192 N N . PRO A 1 173 ? -13.953 -26.516 1.636 1 78.88 173 PRO A N 1
ATOM 1193 C CA . PRO A 1 173 ? -14.68 -27.703 1.184 1 78.88 173 PRO A CA 1
ATOM 1194 C C . PRO A 1 173 ? -15.359 -27.5 -0.169 1 78.88 173 PRO A C 1
ATOM 1196 O O . PRO A 1 173 ? -15.383 -28.422 -0.992 1 78.88 173 PRO A O 1
ATOM 1199 N N . THR A 1 174 ? -15.812 -26.391 -0.391 1 84.12 174 THR A N 1
ATOM 1200 C CA . THR A 1 174 ? -16.484 -26.141 -1.661 1 84.12 174 THR A CA 1
ATOM 1201 C C . THR A 1 174 ? -15.492 -26.219 -2.82 1 84.12 174 THR A C 1
ATOM 1203 O O . THR A 1 174 ? -15.883 -26.469 -3.961 1 84.12 174 THR A O 1
ATOM 1206 N N . ALA A 1 175 ? -14.266 -26.078 -2.502 1 89.75 175 ALA A N 1
ATOM 1207 C CA . ALA A 1 175 ? -13.234 -26.141 -3.529 1 89.75 175 ALA A CA 1
ATOM 1208 C C . ALA A 1 175 ? -13.125 -27.531 -4.133 1 89.75 175 ALA A C 1
ATOM 1210 O O . ALA A 1 175 ? -12.891 -27.688 -5.332 1 89.75 175 ALA A O 1
ATOM 1211 N N . LEU A 1 176 ? -13.383 -28.531 -3.307 1 90.44 176 LEU A N 1
ATOM 1212 C CA . LEU A 1 176 ? -13.258 -29.906 -3.791 1 90.44 176 LEU A CA 1
ATOM 1213 C C . LEU A 1 176 ? -14.344 -30.219 -4.816 1 90.44 176 LEU A C 1
ATOM 1215 O O . LEU A 1 176 ? -14.07 -30.812 -5.855 1 90.44 176 LEU A O 1
ATOM 1219 N N . ALA A 1 177 ? -15.547 -29.812 -4.535 1 89.06 177 ALA A N 1
ATOM 1220 C CA . ALA A 1 177 ? -16.641 -30.016 -5.484 1 89.06 177 ALA A CA 1
ATOM 1221 C C . ALA A 1 177 ? -16.359 -29.297 -6.805 1 89.06 177 ALA A C 1
ATOM 1223 O O . ALA A 1 177 ? -16.672 -29.828 -7.875 1 89.06 177 ALA A O 1
ATOM 1224 N N . GLU A 1 178 ? -15.82 -28.156 -6.691 1 91.5 178 GLU A N 1
ATOM 1225 C CA . GLU A 1 178 ? -15.453 -27.406 -7.883 1 91.5 178 GLU A CA 1
ATOM 1226 C C . GLU A 1 178 ? -14.352 -28.109 -8.664 1 91.5 178 GLU A C 1
ATOM 1228 O O . GLU A 1 178 ? -14.414 -28.203 -9.891 1 91.5 178 GLU A O 1
ATOM 1233 N N . LEU A 1 179 ? -13.445 -28.625 -7.984 1 93.81 179 LEU A N 1
ATOM 1234 C CA . LEU A 1 179 ? -12.344 -29.344 -8.609 1 93.81 179 LEU A CA 1
ATOM 1235 C C . LEU A 1 179 ? -12.844 -30.578 -9.328 1 93.81 179 LEU A C 1
ATOM 1237 O O . LEU A 1 179 ? -12.367 -30.906 -10.422 1 93.81 179 LEU A O 1
ATOM 1241 N N . GLU A 1 180 ? -13.781 -31.25 -8.734 1 92.81 180 GLU A N 1
ATOM 1242 C CA . GLU A 1 180 ? -14.352 -32.438 -9.352 1 92.81 180 GLU A CA 1
ATOM 1243 C C . GLU A 1 180 ? -14.938 -32.125 -10.727 1 92.81 180 GLU A C 1
ATOM 1245 O O . GLU A 1 180 ? -14.859 -32.938 -11.641 1 92.81 180 GLU A O 1
ATOM 1250 N N . ARG A 1 181 ? -15.406 -31.016 -10.836 1 92.19 181 ARG A N 1
ATOM 1251 C CA . ARG A 1 181 ? -16.031 -30.609 -12.094 1 92.19 181 ARG A CA 1
ATOM 1252 C C . ARG A 1 181 ? -14.984 -30.094 -13.078 1 92.19 181 ARG A C 1
ATOM 1254 O O . ARG A 1 181 ? -15.133 -30.266 -14.289 1 92.19 181 ARG A O 1
ATOM 1261 N N . LEU A 1 182 ? -13.969 -29.469 -12.625 1 94.56 182 LEU A N 1
ATOM 1262 C CA . LEU A 1 182 ? -13.047 -28.719 -13.484 1 94.56 182 LEU A CA 1
ATOM 1263 C C . LEU A 1 182 ? -11.875 -29.594 -13.906 1 94.56 182 LEU A C 1
ATOM 1265 O O . LEU A 1 182 ? -11.375 -29.484 -15.031 1 94.56 182 LEU A O 1
ATOM 1269 N N . LEU A 1 183 ? -11.406 -30.484 -13.094 1 96.38 183 LEU A N 1
ATOM 1270 C CA . LEU A 1 183 ? -10.117 -31.141 -13.266 1 96.38 183 LEU A CA 1
ATOM 1271 C C . LEU A 1 183 ? -10.102 -32 -14.531 1 96.38 183 LEU A C 1
ATOM 1273 O O . LEU A 1 183 ? -9.078 -32.094 -15.203 1 96.38 183 LEU A O 1
ATOM 1277 N N . PRO A 1 184 ? -11.242 -32.625 -14.93 1 96.94 184 PRO A N 1
ATOM 1278 C CA . PRO A 1 184 ? -11.219 -33.375 -16.172 1 96.94 184 PRO A CA 1
ATOM 1279 C C . PRO A 1 184 ? -10.82 -32.531 -17.375 1 96.94 184 PRO A C 1
ATOM 1281 O O . PRO A 1 184 ? -10.477 -33.062 -18.438 1 96.94 184 PRO A O 1
ATOM 1284 N N . HIS A 1 185 ? -10.906 -31.219 -17.25 1 96.69 185 HIS A N 1
ATOM 1285 C CA . HIS A 1 185 ? -10.578 -30.312 -18.328 1 96.69 185 HIS A CA 1
ATOM 1286 C C . HIS A 1 185 ? -9.25 -29.594 -18.078 1 96.69 185 HIS A C 1
ATOM 1288 O O . HIS A 1 185 ? -8.891 -28.672 -18.797 1 96.69 185 HIS A O 1
ATOM 1294 N N . VAL A 1 186 ? -8.531 -29.953 -17.094 1 97.81 186 VAL A N 1
ATOM 1295 C CA . VAL A 1 186 ? -7.305 -29.281 -16.688 1 97.81 186 VAL A CA 1
ATOM 1296 C C . VAL A 1 186 ? -6.094 -30.141 -17.062 1 97.81 186 VAL A C 1
ATOM 1298 O O . VAL A 1 186 ? -6.039 -31.328 -16.75 1 97.81 186 VAL A O 1
ATOM 1301 N N . ASP A 1 187 ? -5.152 -29.562 -17.734 1 98.69 187 ASP A N 1
ATOM 1302 C CA . ASP A 1 187 ? -3.941 -30.281 -18.125 1 98.69 187 ASP A CA 1
ATOM 1303 C C . ASP A 1 187 ? -2.965 -30.375 -16.953 1 98.69 187 ASP A C 1
ATOM 1305 O O . ASP A 1 187 ? -2.363 -31.438 -16.734 1 98.69 187 ASP A O 1
ATOM 1309 N N . TYR A 1 188 ? -2.791 -29.281 -16.203 1 98.81 188 TYR A N 1
ATOM 1310 C CA . TYR A 1 188 ? -1.851 -29.219 -15.094 1 98.81 188 TYR A CA 1
ATOM 1311 C C . TYR A 1 188 ? -2.494 -28.594 -13.867 1 98.81 188 TYR A C 1
ATOM 1313 O O . TYR A 1 188 ? -2.838 -27.406 -13.883 1 98.81 188 TYR A O 1
ATOM 1321 N N . PHE A 1 189 ? -2.742 -29.344 -12.812 1 98.62 189 PHE A N 1
ATOM 1322 C CA . PHE A 1 189 ? -3.191 -28.828 -11.523 1 98.62 189 PHE A CA 1
ATOM 1323 C C . PHE A 1 189 ? -2.006 -28.578 -10.594 1 98.62 189 PHE A C 1
ATOM 1325 O O . PHE A 1 189 ? -1.179 -29.469 -10.391 1 98.62 189 PHE A O 1
ATOM 1332 N N . MET A 1 190 ? -1.901 -27.344 -10.008 1 98.75 190 MET A N 1
ATOM 1333 C CA . MET A 1 190 ? -0.659 -26.969 -9.344 1 98.75 190 MET A CA 1
ATOM 1334 C C . MET A 1 190 ? -0.934 -26.438 -7.941 1 98.75 190 MET A C 1
ATOM 1336 O O . MET A 1 190 ? -0.619 -25.281 -7.641 1 98.75 190 MET A O 1
ATOM 1340 N N . PRO A 1 191 ? -1.372 -27.266 -7.016 1 98.12 191 PRO A N 1
ATOM 1341 C CA . PRO A 1 191 ? -1.638 -26.859 -5.637 1 98.12 191 PRO A CA 1
ATOM 1342 C C . PRO A 1 191 ? -0.369 -26.7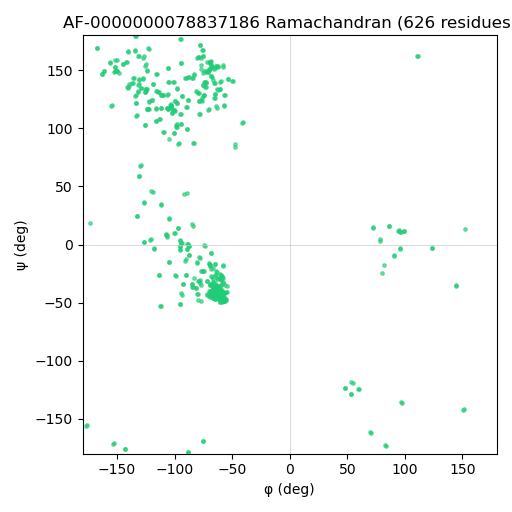97 -4.789 1 98.12 191 PRO A C 1
ATOM 1344 O O . PRO A 1 191 ? 0.663 -27.344 -5.164 1 98.12 191 PRO A O 1
ATOM 1347 N N . SER A 1 192 ? -0.466 -26.078 -3.697 1 96.56 192 SER A N 1
ATOM 1348 C CA . SER A 1 192 ? 0.561 -26.188 -2.668 1 96.56 192 SER A CA 1
ATOM 1349 C C . SER A 1 192 ? 0.406 -27.484 -1.877 1 96.56 192 SER A C 1
ATOM 1351 O O . SER A 1 192 ? -0.645 -28.125 -1.929 1 96.56 192 SER A O 1
ATOM 1353 N N . VAL A 1 193 ? 1.415 -27.781 -1.121 1 96.69 193 VAL A N 1
ATOM 1354 C CA . VAL A 1 193 ? 1.389 -29 -0.328 1 96.69 193 VAL A CA 1
ATOM 1355 C C . VAL A 1 193 ? 0.288 -28.922 0.727 1 96.69 193 VAL A C 1
ATOM 1357 O O . VAL A 1 193 ? -0.445 -29.875 0.952 1 96.69 193 VAL A O 1
ATOM 1360 N N . SER A 1 194 ? 0.135 -27.781 1.356 1 94 194 SER A N 1
ATOM 1361 C CA . SER A 1 194 ? -0.901 -27.609 2.369 1 94 194 SER A CA 1
ATOM 1362 C C . SER A 1 194 ? -2.295 -27.75 1.767 1 94 194 SER A C 1
ATOM 1364 O O . SER A 1 194 ? -3.17 -28.391 2.359 1 94 194 SER A O 1
ATOM 1366 N N . GLU A 1 195 ? -2.465 -27.203 0.6 1 95.62 195 GLU A N 1
ATOM 1367 C CA . GLU A 1 195 ? -3.742 -27.312 -0.103 1 95.62 195 GLU A CA 1
ATOM 1368 C C . GLU A 1 195 ? -4.023 -28.75 -0.523 1 95.62 195 GLU A C 1
ATOM 1370 O O . GLU A 1 195 ? -5.137 -29.25 -0.34 1 95.62 195 GLU A O 1
ATOM 1375 N N . ALA A 1 196 ? -3.014 -29.391 -1.076 1 97.38 196 ALA A N 1
ATOM 1376 C CA . ALA A 1 196 ? -3.16 -30.766 -1.56 1 97.38 196 ALA A CA 1
ATOM 1377 C C . ALA A 1 196 ? -3.547 -31.703 -0.424 1 97.38 196 ALA A C 1
ATOM 1379 O O . ALA A 1 196 ? -4.457 -32.531 -0.572 1 97.38 196 ALA A O 1
ATOM 1380 N N . PHE A 1 197 ? -2.857 -31.516 0.698 1 97.19 197 PHE A N 1
ATOM 1381 C CA . PHE A 1 197 ? -3.141 -32.375 1.845 1 97.19 197 PHE A CA 1
ATOM 1382 C C . PHE A 1 197 ? -4.516 -32.062 2.424 1 97.19 197 PHE A C 1
ATOM 1384 O O . PHE A 1 197 ? -5.281 -32.969 2.74 1 97.19 197 PHE A O 1
ATOM 1391 N N . ALA A 1 198 ? -4.863 -30.812 2.48 1 95.44 198 ALA A N 1
ATOM 1392 C CA . ALA A 1 198 ? -6.148 -30.406 3.039 1 95.44 198 ALA A CA 1
ATOM 1393 C C . ALA A 1 198 ? -7.309 -30.953 2.211 1 95.44 198 ALA A C 1
ATOM 1395 O O . ALA A 1 198 ? -8.312 -31.406 2.762 1 95.44 198 ALA A O 1
ATOM 1396 N N . LEU A 1 199 ? -7.191 -30.938 0.949 1 96.12 199 LEU A N 1
ATOM 1397 C CA . LEU A 1 199 ? -8.289 -31.297 0.063 1 96.12 199 LEU A CA 1
ATOM 1398 C C . LEU A 1 199 ? -8.359 -32.812 -0.128 1 96.12 199 LEU A C 1
ATOM 1400 O O . LEU A 1 199 ? -9.453 -33.375 -0.207 1 96.12 199 LEU A O 1
ATOM 1404 N N . SER A 1 200 ? -7.23 -33.5 -0.184 1 96.88 200 SER A N 1
ATOM 1405 C CA . SER A 1 200 ? -7.203 -34.906 -0.488 1 96.88 200 SER A CA 1
ATOM 1406 C C . SER A 1 200 ? -7.305 -35.75 0.782 1 96.88 200 SER A C 1
ATOM 1408 O O . SER A 1 200 ? -7.656 -36.938 0.728 1 96.88 200 SER A O 1
ATOM 1410 N N . GLY A 1 201 ? -6.848 -35.125 1.914 1 96.69 201 GLY A N 1
ATOM 1411 C CA . GLY A 1 201 ? -6.746 -35.875 3.152 1 96.69 201 GLY A CA 1
ATOM 1412 C C . GLY A 1 201 ? -5.52 -36.781 3.207 1 96.69 201 GLY A C 1
ATOM 1413 O O . GLY A 1 201 ? -5.309 -37.5 4.191 1 96.69 201 GLY A O 1
ATOM 1414 N N . ALA A 1 202 ? -4.664 -36.719 2.197 1 97.38 202 ALA A N 1
ATOM 1415 C CA . ALA A 1 202 ? -3.463 -37.562 2.137 1 97.38 202 ALA A CA 1
ATOM 1416 C C . ALA A 1 202 ? -2.357 -37 3.025 1 97.38 202 ALA A C 1
ATOM 1418 O O . ALA A 1 202 ? -2.385 -35.812 3.383 1 97.38 202 ALA A O 1
ATOM 1419 N N . GLU A 1 203 ? -1.413 -37.812 3.357 1 96.88 203 GLU A N 1
ATOM 1420 C CA . GLU A 1 203 ? -0.272 -37.406 4.172 1 96.88 203 GLU A CA 1
ATOM 1421 C C . GLU A 1 203 ? 1.037 -37.562 3.404 1 96.88 203 GLU A C 1
ATOM 1423 O O . GLU A 1 203 ? 2.107 -37.219 3.916 1 96.88 203 GLU A O 1
ATOM 1428 N N . ARG A 1 204 ? 0.845 -38.094 2.217 1 97.88 204 ARG A N 1
ATOM 1429 C CA . ARG A 1 204 ? 1.998 -38.25 1.337 1 97.88 204 ARG A CA 1
ATOM 1430 C C . ARG A 1 204 ? 1.761 -37.562 -0.004 1 97.88 204 ARG A C 1
ATOM 1432 O O . ARG A 1 204 ? 0.64 -37.562 -0.518 1 97.88 204 ARG A O 1
ATOM 1439 N N . LEU A 1 205 ? 2.848 -37.125 -0.563 1 98.12 205 LEU A N 1
ATOM 1440 C CA . LEU A 1 205 ? 2.758 -36.344 -1.797 1 98.12 205 LEU A CA 1
ATOM 1441 C C . LEU A 1 205 ? 2.248 -37.219 -2.943 1 98.12 205 LEU A C 1
ATOM 1443 O O . LEU A 1 205 ? 1.427 -36.75 -3.748 1 98.12 205 LEU A O 1
ATOM 1447 N N . ASP A 1 206 ? 2.768 -38.406 -3.035 1 97.69 206 ASP A N 1
ATOM 1448 C CA . ASP A 1 206 ? 2.354 -39.312 -4.117 1 97.69 206 ASP A CA 1
ATOM 1449 C C . ASP A 1 206 ? 0.863 -39.625 -4.023 1 97.69 206 ASP A C 1
ATOM 1451 O O . ASP A 1 206 ? 0.154 -39.594 -5.031 1 97.69 206 ASP A O 1
ATOM 1455 N N . ALA A 1 207 ? 0.405 -39.875 -2.779 1 98.25 207 ALA A N 1
ATOM 1456 C CA . ALA A 1 207 ? -1.011 -40.156 -2.572 1 98.25 207 ALA A CA 1
ATOM 1457 C C . ALA A 1 207 ? -1.879 -38.969 -2.924 1 98.25 207 ALA A C 1
ATOM 1459 O O . ALA A 1 207 ? -2.955 -39.125 -3.506 1 98.25 207 ALA A O 1
ATOM 1460 N N . ALA A 1 208 ? -1.426 -37.812 -2.537 1 98.38 208 ALA A N 1
ATOM 1461 C CA . ALA A 1 208 ? -2.162 -36.594 -2.863 1 98.38 208 ALA A CA 1
ATOM 1462 C C . ALA A 1 208 ? -2.25 -36.406 -4.375 1 98.38 208 ALA A C 1
ATOM 1464 O O . ALA A 1 208 ? -3.316 -36.094 -4.902 1 98.38 208 ALA A O 1
ATOM 1465 N N . ALA A 1 209 ? -1.131 -36.562 -5.059 1 98.62 209 ALA A N 1
ATOM 1466 C CA . ALA A 1 209 ? -1.115 -36.438 -6.512 1 98.62 209 ALA A CA 1
ATOM 1467 C C . ALA A 1 209 ? -2.08 -37.406 -7.172 1 98.62 209 ALA A C 1
ATOM 1469 O O . ALA A 1 209 ? -2.852 -37.031 -8.055 1 98.62 209 ALA A O 1
ATOM 1470 N N . GLU A 1 210 ? -2.051 -38.656 -6.691 1 98.31 210 GLU A N 1
ATOM 1471 C CA . GLU A 1 210 ? -2.918 -39.688 -7.262 1 98.31 210 GLU A CA 1
ATOM 1472 C C . GLU A 1 210 ? -4.391 -39.312 -7.074 1 98.31 210 GLU A C 1
ATOM 1474 O O . GLU A 1 210 ? -5.219 -39.625 -7.941 1 98.31 210 GLU A O 1
ATOM 1479 N N . PHE A 1 211 ? -4.676 -38.75 -5.957 1 98.25 211 PHE A N 1
ATOM 1480 C CA . PHE A 1 211 ? -6.039 -38.344 -5.664 1 98.25 211 PHE A CA 1
ATOM 1481 C C . PHE A 1 211 ? -6.555 -37.375 -6.746 1 98.25 211 PHE A C 1
ATOM 1483 O O . PHE A 1 211 ? -7.648 -37.594 -7.277 1 98.25 211 PHE A O 1
ATOM 1490 N N . PHE A 1 212 ? -5.832 -36.406 -7.133 1 98.38 212 PHE A N 1
ATOM 1491 C CA . PHE A 1 212 ? -6.27 -35.406 -8.094 1 98.38 212 PHE A CA 1
ATOM 1492 C C . PHE A 1 212 ? -6.219 -35.969 -9.516 1 98.38 212 PHE A C 1
ATOM 1494 O O . PHE A 1 212 ? -7.035 -35.594 -10.359 1 98.38 212 PHE A O 1
ATOM 1501 N N . LEU A 1 213 ? -5.227 -36.844 -9.805 1 98.5 213 LEU A N 1
ATOM 1502 C CA . LEU A 1 213 ? -5.215 -37.531 -11.094 1 98.5 213 LEU A CA 1
ATOM 1503 C C . LEU A 1 213 ? -6.484 -38.344 -11.289 1 98.5 213 LEU A C 1
ATOM 1505 O O . LEU A 1 213 ? -7.062 -38.344 -12.375 1 98.5 213 LEU A O 1
ATOM 1509 N N . ALA A 1 214 ? -6.891 -38.938 -10.219 1 98.06 214 ALA A N 1
ATOM 1510 C CA . ALA A 1 214 ? -8.102 -39.781 -10.258 1 98.06 214 ALA A CA 1
ATOM 1511 C C . ALA A 1 214 ? -9.336 -38.906 -10.477 1 98.06 214 ALA A C 1
ATOM 1513 O O . ALA A 1 214 ? -10.336 -39.375 -11.031 1 98.06 214 ALA A O 1
ATOM 1514 N N . LEU A 1 215 ? -9.273 -37.688 -10.062 1 97.5 215 LEU A N 1
ATOM 1515 C CA . LEU A 1 215 ? -10.383 -36.781 -10.273 1 97.5 215 LEU A CA 1
ATOM 1516 C C . LEU A 1 215 ? -10.391 -36.25 -11.703 1 97.5 215 LEU A C 1
ATOM 1518 O O . LEU A 1 215 ? -11.32 -35.562 -12.117 1 97.5 215 LEU A O 1
ATOM 1522 N N . GLY A 1 216 ? -9.305 -36.5 -12.453 1 97.94 216 GLY A N 1
ATOM 1523 C CA . GLY A 1 216 ? -9.352 -36.219 -13.875 1 97.94 216 GLY A CA 1
ATOM 1524 C C . GLY A 1 216 ? -8.258 -35.281 -14.328 1 97.94 216 GLY A C 1
ATOM 1525 O O . GLY A 1 216 ? -8.141 -34.969 -15.516 1 97.94 216 GLY A O 1
ATOM 1526 N N . ALA A 1 217 ? -7.406 -34.75 -13.445 1 98.31 217 ALA A N 1
ATOM 1527 C CA . ALA A 1 217 ? -6.312 -33.875 -13.844 1 98.31 217 ALA A CA 1
ATOM 1528 C C . ALA A 1 217 ? -5.359 -34.562 -14.805 1 98.31 217 ALA A C 1
ATOM 1530 O O . ALA A 1 217 ? -5.055 -35.75 -14.625 1 98.31 217 ALA A O 1
ATOM 1531 N N . GLY A 1 218 ? -4.871 -33.844 -15.82 1 98.44 218 GLY A N 1
ATOM 1532 C CA . GLY A 1 218 ? -3.881 -34.438 -16.719 1 98.44 218 GLY A CA 1
ATOM 1533 C C . GLY A 1 218 ? -2.545 -34.688 -16.047 1 98.44 218 GLY A C 1
ATOM 1534 O O . GLY A 1 218 ? -1.915 -35.719 -16.297 1 98.44 218 GLY A O 1
ATOM 1535 N N . ALA A 1 219 ? -2.084 -33.812 -15.227 1 98.75 219 ALA A N 1
ATOM 1536 C CA . ALA A 1 219 ? -0.857 -33.844 -14.438 1 98.75 219 ALA A CA 1
ATOM 1537 C C . ALA A 1 219 ? -1.008 -33.031 -13.148 1 98.75 219 ALA A C 1
ATOM 1539 O O . ALA A 1 219 ? -1.92 -32.219 -13.023 1 98.75 219 ALA A O 1
ATOM 1540 N N . VAL A 1 220 ? -0.168 -33.344 -12.203 1 98.81 220 VAL A N 1
ATOM 1541 C CA . VAL A 1 220 ? -0.222 -32.656 -10.914 1 98.81 220 VAL A CA 1
ATOM 1542 C C . VAL A 1 220 ? 1.185 -32.25 -10.492 1 98.81 220 VAL A C 1
ATOM 1544 O O . VAL A 1 220 ? 2.107 -33.062 -10.484 1 98.81 220 VAL A O 1
ATOM 1547 N N . LEU A 1 221 ? 1.366 -30.953 -10.281 1 98.81 221 LEU A N 1
ATOM 1548 C CA . LEU A 1 221 ? 2.594 -30.406 -9.719 1 98.81 221 LEU A CA 1
ATOM 1549 C C . LEU A 1 221 ? 2.336 -29.797 -8.336 1 98.81 221 LEU A C 1
ATOM 1551 O O . LEU A 1 221 ? 1.73 -28.734 -8.219 1 98.81 221 LEU A O 1
ATOM 1555 N N . ILE A 1 222 ? 2.799 -30.453 -7.27 1 98.69 222 ILE A N 1
ATOM 1556 C CA . ILE A 1 222 ? 2.582 -29.984 -5.902 1 98.69 222 ILE A CA 1
ATOM 1557 C C . ILE A 1 222 ? 3.779 -29.156 -5.441 1 98.69 222 ILE A C 1
ATOM 1559 O O . ILE A 1 222 ? 4.887 -29.688 -5.305 1 98.69 222 ILE A O 1
ATOM 1563 N N . LYS A 1 223 ? 3.523 -27.906 -5.262 1 98.06 223 LYS A N 1
ATOM 1564 C CA . LYS A 1 223 ? 4.551 -27 -4.758 1 98.06 223 LYS A CA 1
ATOM 1565 C C . LYS A 1 223 ? 4.797 -27.203 -3.27 1 98.06 223 LYS A C 1
ATOM 1567 O O . LYS A 1 223 ? 3.869 -27.109 -2.461 1 98.06 223 LYS A O 1
ATOM 1572 N N . ASN A 1 224 ? 6.012 -27.375 -2.873 1 96.25 224 ASN A N 1
ATOM 1573 C CA . ASN A 1 224 ? 6.344 -27.75 -1.505 1 96.25 224 ASN A CA 1
ATOM 1574 C C . ASN A 1 224 ? 7.363 -26.797 -0.888 1 96.25 224 ASN A C 1
ATOM 1576 O O . ASN A 1 224 ? 8.32 -27.234 -0.243 1 96.25 224 ASN A O 1
ATOM 1580 N N . GLY A 1 225 ? 7.273 -25.562 -1.204 1 92.94 225 GLY A N 1
ATOM 1581 C CA . GLY A 1 225 ? 8.109 -24.516 -0.627 1 92.94 225 GLY A CA 1
ATOM 1582 C C . GLY A 1 225 ? 9.594 -24.812 -0.741 1 92.94 225 GLY A C 1
ATOM 1583 O O . GLY A 1 225 ? 10.086 -25.141 -1.823 1 92.94 225 GLY A O 1
ATOM 1584 N N . GLY A 1 226 ? 10.234 -24.703 0.37 1 93.69 226 GLY A N 1
ATOM 1585 C CA . GLY A 1 226 ? 11.672 -24.906 0.422 1 93.69 226 GLY A CA 1
ATOM 1586 C C . GLY A 1 226 ? 12.078 -26.344 0.165 1 93.69 226 GLY A C 1
ATOM 1587 O O . GLY A 1 226 ? 13.258 -26.641 -0.07 1 93.69 226 GLY A O 1
ATOM 1588 N N . ALA A 1 227 ? 11.156 -27.25 0.076 1 95.06 227 ALA A N 1
ATOM 1589 C CA . ALA A 1 227 ? 11.445 -28.641 -0.203 1 95.06 227 ALA A CA 1
ATOM 1590 C C . ALA A 1 227 ? 11.312 -28.953 -1.692 1 95.06 227 ALA A C 1
ATOM 1592 O O . ALA A 1 227 ? 11.57 -30.078 -2.129 1 95.06 227 ALA A O 1
ATOM 1593 N N . GLY A 1 228 ? 10.938 -27.906 -2.461 1 96.88 228 GLY A N 1
ATOM 1594 C CA . GLY A 1 228 ? 10.836 -28.078 -3.902 1 96.88 228 GLY A CA 1
ATOM 1595 C C . GLY A 1 228 ? 9.414 -28.359 -4.367 1 96.88 228 GLY A C 1
ATOM 1596 O O . GLY A 1 228 ? 8.484 -27.625 -4.023 1 96.88 228 GLY A O 1
ATOM 1597 N N . SER A 1 229 ? 9.289 -29.359 -5.289 1 98.06 229 SER A N 1
ATOM 1598 C CA . SER A 1 229 ? 7.969 -29.734 -5.793 1 98.06 229 SER A CA 1
ATOM 1599 C C . SER A 1 229 ? 7.914 -31.203 -6.172 1 98.06 229 SER A C 1
ATOM 1601 O O . SER A 1 229 ? 8.945 -31.812 -6.453 1 98.06 229 SER A O 1
ATOM 1603 N N . TYR A 1 230 ? 6.758 -31.766 -6.027 1 98.31 230 TYR A N 1
ATOM 1604 C CA . TYR A 1 230 ? 6.457 -33.094 -6.523 1 98.31 230 TYR A CA 1
ATOM 1605 C C . TYR A 1 230 ? 5.707 -33.031 -7.848 1 98.31 230 TYR A C 1
ATOM 1607 O O . TYR A 1 230 ? 4.641 -32.438 -7.938 1 98.31 230 TYR A O 1
ATOM 1615 N N . VAL A 1 231 ? 6.289 -33.688 -8.852 1 98.31 231 VAL A N 1
ATOM 1616 C CA . VAL A 1 231 ? 5.758 -33.594 -10.203 1 98.31 231 VAL A CA 1
ATOM 1617 C C . VAL A 1 231 ? 5.262 -34.938 -10.672 1 98.31 231 VAL A C 1
ATOM 1619 O O . VAL A 1 231 ? 6.043 -35.906 -10.758 1 98.31 231 VAL A O 1
ATOM 1622 N N . ALA A 1 232 ? 3.979 -35.062 -10.938 1 98.38 232 ALA A N 1
ATOM 1623 C CA . ALA A 1 232 ? 3.348 -36.219 -11.508 1 98.38 232 ALA A CA 1
ATOM 1624 C C . ALA A 1 232 ? 2.891 -35.969 -12.945 1 98.38 232 ALA A C 1
ATOM 1626 O O . ALA A 1 232 ? 1.807 -35.438 -13.164 1 98.38 232 ALA A O 1
ATOM 1627 N N . LEU A 1 233 ? 3.697 -36.375 -13.914 1 96.38 233 LEU A N 1
ATOM 1628 C CA . LEU A 1 233 ? 3.479 -36.188 -15.344 1 96.38 233 LEU A CA 1
ATOM 1629 C C . LEU A 1 233 ? 3.326 -37.531 -16.047 1 96.38 233 LEU A C 1
ATOM 1631 O O . LEU A 1 233 ? 4.32 -38.188 -16.328 1 96.38 233 LEU A O 1
ATOM 1635 N N . GLY A 1 234 ? 2.117 -37.875 -16.438 1 91.19 234 GLY A N 1
ATOM 1636 C CA . GLY A 1 234 ? 1.945 -39.219 -16.953 1 91.19 234 GLY A CA 1
ATOM 1637 C C . GLY A 1 234 ? 2.443 -40.312 -16.016 1 91.19 234 GLY A C 1
ATOM 1638 O O . GLY A 1 234 ? 2.018 -40.375 -14.859 1 91.19 234 GLY A O 1
ATOM 1639 N N . ALA A 1 235 ? 3.361 -41.031 -16.422 1 91.25 235 ALA A N 1
ATOM 1640 C CA . ALA A 1 235 ? 3.92 -42.094 -15.594 1 91.25 235 ALA A CA 1
ATOM 1641 C C . ALA A 1 235 ? 5.09 -41.594 -14.766 1 91.25 235 ALA A C 1
ATOM 1643 O O . ALA A 1 235 ? 5.496 -42.219 -13.781 1 91.25 235 ALA A O 1
ATOM 1644 N N . GLU A 1 236 ? 5.52 -40.469 -15.164 1 94.06 236 GLU A N 1
ATOM 1645 C CA . GLU A 1 236 ? 6.684 -39.906 -14.492 1 94.06 236 GLU A CA 1
ATOM 1646 C C . GLU A 1 236 ? 6.301 -39.344 -13.125 1 94.06 236 GLU A C 1
ATOM 1648 O O . GLU A 1 236 ? 5.301 -38.625 -13.008 1 94.06 236 GLU A O 1
ATOM 1653 N N . ARG A 1 237 ? 6.992 -39.75 -12.109 1 97.25 237 ARG A N 1
ATOM 1654 C CA . ARG A 1 237 ? 6.93 -39.219 -10.742 1 97.25 237 ARG A CA 1
ATOM 1655 C C . ARG A 1 237 ? 8.305 -38.75 -10.281 1 97.25 237 ARG A C 1
ATOM 1657 O O . ARG A 1 237 ? 9.25 -39.531 -10.211 1 97.25 237 ARG A O 1
ATOM 1664 N N . THR A 1 238 ? 8.375 -37.469 -10.039 1 95.88 238 THR A N 1
ATOM 1665 C CA . THR A 1 238 ? 9.688 -36.938 -9.719 1 95.88 238 THR A CA 1
ATOM 1666 C C . THR A 1 238 ? 9.586 -35.875 -8.609 1 95.88 238 THR A C 1
ATOM 1668 O O . THR A 1 238 ? 8.664 -35.062 -8.602 1 95.88 238 THR A O 1
ATOM 1671 N N . MET A 1 239 ? 10.484 -35.969 -7.629 1 96.81 239 MET A N 1
ATOM 1672 C CA . MET A 1 239 ? 10.711 -34.875 -6.688 1 96.81 239 MET A CA 1
ATOM 1673 C C . MET A 1 239 ? 11.773 -33.938 -7.211 1 96.81 239 MET A C 1
ATOM 1675 O O . MET A 1 239 ? 12.906 -34.344 -7.473 1 96.81 239 MET A O 1
ATOM 1679 N N . LEU A 1 240 ? 11.414 -32.719 -7.426 1 97.19 240 LEU A N 1
ATOM 1680 C CA . LEU A 1 240 ? 12.367 -31.688 -7.836 1 97.19 240 LEU A CA 1
ATOM 1681 C C . LEU A 1 240 ? 12.812 -30.859 -6.641 1 97.19 240 LEU A C 1
ATOM 1683 O O . LEU A 1 240 ? 11.984 -30.297 -5.926 1 97.19 240 LEU A O 1
ATOM 1687 N N . PRO A 1 241 ? 14.109 -30.828 -6.367 1 97.5 241 PRO A N 1
ATOM 1688 C CA . PRO A 1 241 ? 14.586 -30.016 -5.242 1 97.5 241 PRO A CA 1
ATOM 1689 C C . PRO A 1 241 ? 14.453 -28.516 -5.496 1 97.5 241 PRO A C 1
ATOM 1691 O O . PRO A 1 241 ? 14.469 -28.078 -6.648 1 97.5 241 PRO A O 1
ATOM 1694 N N . ALA A 1 242 ? 14.273 -27.781 -4.414 1 97.62 242 ALA A N 1
ATOM 1695 C CA . ALA A 1 242 ? 14.344 -26.328 -4.492 1 97.62 242 ALA A CA 1
ATOM 1696 C C . ALA A 1 242 ? 15.789 -25.844 -4.605 1 97.62 242 ALA A C 1
ATOM 1698 O O . ALA A 1 242 ? 16.719 -26.625 -4.395 1 97.62 242 ALA A O 1
ATOM 1699 N N . TYR A 1 243 ? 15.969 -24.688 -5.016 1 97.62 243 TYR A N 1
ATOM 1700 C CA . TYR A 1 243 ? 17.297 -24.062 -4.988 1 97.62 243 TYR A CA 1
ATOM 1701 C C . TYR A 1 243 ? 17.672 -23.672 -3.57 1 97.62 243 TYR A C 1
ATOM 1703 O O . TYR A 1 243 ? 16.812 -23.312 -2.76 1 97.62 243 TYR A O 1
ATOM 1711 N N . ASP A 1 244 ? 18.969 -23.703 -3.285 1 97.06 244 ASP A N 1
ATOM 1712 C CA . ASP A 1 244 ? 19.516 -23.359 -1.975 1 97.06 244 ASP A CA 1
ATOM 1713 C C . ASP A 1 244 ? 19.703 -21.859 -1.838 1 97.06 244 ASP A C 1
ATOM 1715 O O . ASP A 1 244 ? 20.812 -21.344 -2.068 1 97.06 244 ASP A O 1
ATOM 1719 N N . ILE A 1 245 ? 18.656 -21.234 -1.411 1 95.12 245 ILE A N 1
ATOM 1720 C CA . ILE A 1 245 ? 18.672 -19.781 -1.25 1 95.12 245 ILE A CA 1
ATOM 1721 C C . ILE A 1 245 ? 18.219 -19.406 0.16 1 95.12 245 ILE A C 1
ATOM 1723 O O . ILE A 1 245 ? 17.688 -20.25 0.888 1 95.12 245 ILE A O 1
ATOM 1727 N N . THR A 1 246 ? 18.5 -18.266 0.632 1 93.19 246 THR A N 1
ATOM 1728 C CA . THR A 1 246 ? 17.875 -17.656 1.804 1 93.19 246 THR A CA 1
ATOM 1729 C C . THR A 1 246 ? 16.719 -16.75 1.394 1 93.19 246 THR A C 1
ATOM 1731 O O . THR A 1 246 ? 16.922 -15.664 0.864 1 93.19 246 THR A O 1
ATOM 1734 N N . PRO A 1 247 ? 15.539 -17.219 1.587 1 94.56 247 PRO A N 1
ATOM 1735 C CA . PRO A 1 247 ? 14.398 -16.422 1.137 1 94.56 247 PRO A CA 1
ATOM 1736 C C . PRO A 1 247 ? 14.258 -15.109 1.901 1 94.56 247 PRO A C 1
ATOM 1738 O O . PRO A 1 247 ? 14.516 -15.062 3.107 1 94.56 247 PRO A O 1
ATOM 1741 N N . LEU A 1 248 ? 13.938 -14.055 1.229 1 94.62 248 LEU A N 1
ATOM 1742 C CA . LEU A 1 248 ? 13.617 -12.758 1.812 1 94.62 248 LEU A CA 1
ATOM 1743 C C . LEU A 1 248 ? 12.109 -12.609 2.008 1 94.62 248 LEU A C 1
ATOM 1745 O O . LEU A 1 248 ? 11.656 -12.102 3.039 1 94.62 248 LEU A O 1
ATOM 1749 N N . ASP A 1 249 ? 11.352 -13.031 1.061 1 95.31 249 ASP A N 1
ATOM 1750 C CA . ASP A 1 249 ? 9.891 -12.945 0.995 1 95.31 249 ASP A CA 1
ATOM 1751 C C . ASP A 1 249 ? 9.312 -14.023 0.086 1 95.31 249 ASP A C 1
ATOM 1753 O O . ASP A 1 249 ? 9.594 -14.047 -1.115 1 95.31 249 ASP A O 1
ATOM 1757 N N . THR A 1 250 ? 8.484 -14.875 0.629 1 94.5 250 THR A N 1
ATOM 1758 C CA . THR A 1 250 ? 7.965 -15.969 -0.186 1 94.5 250 THR A CA 1
ATOM 1759 C C . THR A 1 250 ? 6.594 -15.617 -0.751 1 94.5 250 THR A C 1
ATOM 1761 O O . THR A 1 250 ? 5.863 -16.5 -1.214 1 94.5 250 THR A O 1
ATOM 1764 N N . THR A 1 251 ? 6.312 -14.289 -0.632 1 91.69 251 THR A N 1
ATOM 1765 C CA . THR A 1 251 ? 5.09 -13.812 -1.271 1 91.69 251 THR A CA 1
ATOM 1766 C C . THR A 1 251 ? 5.094 -14.148 -2.76 1 91.69 251 THR A C 1
ATOM 1768 O O . THR A 1 251 ? 6.086 -13.906 -3.453 1 91.69 251 THR A O 1
ATOM 1771 N N . SER A 1 252 ? 4.078 -14.758 -3.289 1 94.75 252 SER A N 1
ATOM 1772 C CA . SER A 1 252 ? 3.809 -15.023 -4.699 1 94.75 252 SER A CA 1
ATOM 1773 C C . SER A 1 252 ? 4.73 -16.109 -5.238 1 94.75 252 SER A C 1
ATOM 1775 O O . SER A 1 252 ? 4.84 -16.297 -6.453 1 94.75 252 SER A O 1
ATOM 1777 N N . CYS A 1 253 ? 5.406 -16.859 -4.375 1 96.19 253 CYS A N 1
ATOM 1778 C CA . CYS A 1 253 ? 6.289 -17.922 -4.875 1 96.19 253 CYS A CA 1
ATOM 1779 C C . CYS A 1 253 ? 5.488 -19.016 -5.559 1 96.19 253 CYS A C 1
ATOM 1781 O O . CYS A 1 253 ? 5.898 -19.531 -6.602 1 96.19 253 CYS A O 1
ATOM 1783 N N . GLY A 1 254 ? 4.375 -19.359 -4.93 1 97.19 254 GLY A N 1
ATOM 1784 C CA . GLY A 1 254 ? 3.51 -20.328 -5.578 1 97.19 254 GLY A CA 1
ATOM 1785 C C . GLY A 1 254 ? 2.986 -19.859 -6.926 1 97.19 254 GLY A C 1
ATOM 1786 O O . GLY A 1 254 ? 3.035 -20.594 -7.906 1 97.19 254 GLY A O 1
ATOM 1787 N N . ASP A 1 255 ? 2.549 -18.625 -6.992 1 98 255 ASP A N 1
ATOM 1788 C CA . ASP A 1 255 ? 2.041 -18.031 -8.227 1 98 255 ASP A CA 1
ATOM 1789 C C . ASP A 1 255 ? 3.137 -17.969 -9.289 1 98 255 ASP A C 1
ATOM 1791 O O . ASP A 1 255 ? 2.875 -18.172 -10.477 1 98 255 ASP A O 1
ATOM 1795 N N . SER A 1 256 ? 4.324 -17.641 -8.836 1 98.62 256 SER A N 1
ATOM 1796 C CA . SER A 1 256 ? 5.43 -17.5 -9.781 1 98.62 256 SER A CA 1
ATOM 1797 C C . SER A 1 256 ? 5.828 -18.859 -10.352 1 98.62 256 SER A C 1
ATOM 1799 O O . SER A 1 256 ? 6.246 -18.953 -11.508 1 98.62 256 SER A O 1
ATOM 1801 N N . TYR A 1 257 ? 5.734 -19.922 -9.492 1 98.81 257 TYR A N 1
ATOM 1802 C CA . TYR A 1 257 ? 5.945 -21.281 -10.008 1 98.81 257 TYR A CA 1
ATOM 1803 C C . TYR A 1 257 ? 4.984 -21.578 -11.141 1 98.81 257 TYR A C 1
ATOM 1805 O O . TYR A 1 257 ? 5.395 -22.062 -12.203 1 98.81 257 TYR A O 1
ATOM 1813 N N . CYS A 1 258 ? 3.717 -21.25 -10.953 1 98.88 258 CYS A N 1
ATOM 1814 C CA . CYS A 1 258 ? 2.701 -21.484 -11.977 1 98.88 258 CYS A CA 1
ATOM 1815 C C . CYS A 1 258 ? 3.02 -20.734 -13.258 1 98.88 258 CYS A C 1
ATOM 1817 O O . CYS A 1 258 ? 3.029 -21.312 -14.344 1 98.88 258 CYS A O 1
ATOM 1819 N N . ALA A 1 259 ? 3.311 -19.469 -13.117 1 98.94 259 ALA A N 1
ATOM 1820 C CA . ALA A 1 259 ? 3.578 -18.625 -14.273 1 98.94 259 ALA A CA 1
ATOM 1821 C C . ALA A 1 259 ? 4.871 -19.031 -14.969 1 98.94 259 ALA A C 1
ATOM 1823 O O . ALA A 1 259 ? 4.965 -18.984 -16.203 1 98.94 259 ALA A O 1
ATOM 1824 N N . GLY A 1 260 ? 5.879 -19.344 -14.156 1 98.94 260 GLY A N 1
ATOM 1825 C CA . GLY A 1 260 ? 7.125 -19.828 -14.727 1 98.94 260 GLY A CA 1
ATOM 1826 C C . GLY A 1 260 ? 6.953 -21.094 -15.547 1 98.94 260 GLY A C 1
ATOM 1827 O O . GLY A 1 260 ? 7.543 -21.234 -16.625 1 98.94 260 GLY A O 1
ATOM 1828 N N . PHE A 1 261 ? 6.141 -22.031 -15.031 1 98.94 261 PHE A N 1
ATOM 1829 C CA . PHE A 1 261 ? 5.84 -23.266 -15.758 1 98.94 261 PHE A CA 1
ATOM 1830 C C . PHE A 1 261 ? 5.207 -22.953 -17.109 1 98.94 261 PHE A C 1
ATOM 1832 O O . PHE A 1 261 ? 5.641 -23.469 -18.141 1 98.94 261 PHE A O 1
ATOM 1839 N N . ILE A 1 262 ? 4.293 -22.031 -17.109 1 98.94 262 ILE A N 1
ATOM 1840 C CA . ILE A 1 262 ? 3.574 -21.625 -18.312 1 98.94 262 ILE A CA 1
ATOM 1841 C C . ILE A 1 262 ? 4.535 -20.969 -19.297 1 98.94 262 ILE A C 1
ATOM 1843 O O . ILE A 1 262 ? 4.527 -21.266 -20.484 1 98.94 262 ILE A O 1
ATOM 1847 N N . ALA A 1 263 ? 5.363 -20.078 -18.781 1 98.88 263 ALA A N 1
ATOM 1848 C CA . ALA A 1 263 ? 6.312 -19.359 -19.641 1 98.88 263 ALA A CA 1
ATOM 1849 C C . ALA A 1 263 ? 7.277 -20.328 -20.312 1 98.88 263 ALA A C 1
ATOM 1851 O O . ALA A 1 263 ? 7.617 -20.156 -21.484 1 98.88 263 ALA A O 1
ATOM 1852 N N . ALA A 1 264 ? 7.73 -21.312 -19.562 1 98.88 264 ALA A N 1
ATOM 1853 C CA . ALA A 1 264 ? 8.641 -22.312 -20.109 1 98.88 264 ALA A CA 1
ATOM 1854 C C . ALA A 1 264 ? 7.953 -23.156 -21.188 1 98.88 264 ALA A C 1
ATOM 1856 O O . ALA A 1 264 ? 8.523 -23.406 -22.25 1 98.88 264 ALA A O 1
ATOM 1857 N N . LEU A 1 265 ? 6.711 -23.609 -20.922 1 98.69 265 LEU A N 1
ATOM 1858 C CA . LEU A 1 265 ? 5.938 -24.328 -21.938 1 98.69 265 LEU A CA 1
ATOM 1859 C C . LEU A 1 265 ? 5.773 -23.5 -23.203 1 98.69 265 LEU A C 1
ATOM 1861 O O . LEU A 1 265 ? 5.863 -24.016 -24.312 1 98.69 265 LEU A O 1
ATOM 1865 N N . ASP A 1 266 ? 5.512 -22.219 -22.953 1 98.44 266 ASP A N 1
ATOM 1866 C CA . ASP A 1 266 ? 5.305 -21.297 -24.062 1 98.44 266 ASP A CA 1
ATOM 1867 C C . ASP A 1 266 ? 6.535 -21.25 -24.969 1 98.44 266 ASP A C 1
ATOM 1869 O O . ASP A 1 266 ? 6.418 -20.984 -26.172 1 98.44 266 ASP A O 1
ATOM 1873 N N . ARG A 1 267 ? 7.703 -21.531 -24.391 1 97.81 267 ARG A N 1
ATOM 1874 C CA . ARG A 1 267 ? 8.961 -21.5 -25.141 1 97.81 267 ARG A CA 1
ATOM 1875 C C . ARG A 1 267 ? 9.336 -22.891 -25.641 1 97.81 267 ARG A C 1
ATOM 1877 O O . ARG A 1 267 ? 10.445 -23.094 -26.141 1 97.81 267 ARG A O 1
ATOM 1884 N N . GLY A 1 268 ? 8.5 -23.828 -25.406 1 97.81 268 GLY A N 1
ATOM 1885 C CA . GLY A 1 268 ? 8.664 -25.141 -26.016 1 97.81 268 GLY A CA 1
ATOM 1886 C C . GLY A 1 268 ? 9.367 -26.141 -25.125 1 97.81 268 GLY A C 1
ATOM 1887 O O . GLY A 1 268 ? 9.711 -27.234 -25.547 1 97.81 268 GLY A O 1
ATOM 1888 N N . MET A 1 269 ? 9.547 -25.844 -23.922 1 98.25 269 MET A N 1
ATOM 1889 C CA . MET A 1 269 ? 10.18 -26.797 -23.016 1 98.25 269 MET A CA 1
ATOM 1890 C C . MET A 1 269 ? 9.258 -27.969 -22.719 1 98.25 269 MET A C 1
ATOM 1892 O O . MET A 1 269 ? 8.039 -27.812 -22.656 1 98.25 269 MET A O 1
ATOM 1896 N N . ALA A 1 270 ? 9.914 -29.156 -22.484 1 98 270 ALA A N 1
ATOM 1897 C CA . ALA A 1 270 ? 9.164 -30.297 -21.984 1 98 270 ALA A CA 1
ATOM 1898 C C . ALA A 1 270 ? 8.664 -30.062 -20.562 1 98 270 ALA A C 1
ATOM 1900 O O . ALA A 1 270 ? 9.281 -29.297 -19.797 1 98 270 ALA A O 1
ATOM 1901 N N . PRO A 1 271 ? 7.598 -30.672 -20.188 1 98.44 271 PRO A N 1
ATOM 1902 C CA . PRO A 1 271 ? 6.941 -30.359 -18.906 1 98.44 271 PRO A CA 1
ATOM 1903 C C . PRO A 1 271 ? 7.883 -30.484 -17.719 1 98.44 271 PRO A C 1
ATOM 1905 O O . PRO A 1 271 ? 7.871 -29.641 -16.828 1 98.44 271 PRO A O 1
ATOM 1908 N N . LEU A 1 272 ? 8.703 -31.484 -17.719 1 98.12 272 LEU A N 1
ATOM 1909 C CA . LEU A 1 272 ? 9.609 -31.656 -16.594 1 98.12 272 LEU A CA 1
ATOM 1910 C C . LEU A 1 272 ? 10.641 -30.531 -16.547 1 98.12 272 LEU A C 1
ATOM 1912 O O . LEU A 1 272 ? 10.945 -30.016 -15.469 1 98.12 272 LEU A O 1
ATOM 1916 N N . GLU A 1 273 ? 11.188 -30.172 -17.703 1 98.12 273 GLU A N 1
ATOM 1917 C CA . GLU A 1 273 ? 12.109 -29.047 -17.781 1 98.12 273 GLU A CA 1
ATOM 1918 C C . GLU A 1 273 ? 11.422 -27.734 -17.422 1 98.12 273 GLU A C 1
ATOM 1920 O O . GLU A 1 273 ? 12.031 -26.844 -16.812 1 98.12 273 GLU A O 1
ATOM 1925 N N . ALA A 1 274 ? 10.141 -27.641 -17.828 1 98.75 274 ALA A N 1
ATOM 1926 C CA . ALA A 1 274 ? 9.359 -26.453 -17.469 1 98.75 274 ALA A CA 1
ATOM 1927 C C . ALA A 1 274 ? 9.203 -26.328 -15.961 1 98.75 274 ALA A C 1
ATOM 1929 O O . ALA A 1 274 ? 9.266 -25.234 -15.406 1 98.75 274 ALA A O 1
ATOM 1930 N N . ALA A 1 275 ? 9.047 -27.469 -15.297 1 98.62 275 ALA A N 1
ATOM 1931 C CA . ALA A 1 275 ? 8.938 -27.469 -13.836 1 98.62 275 ALA A CA 1
ATOM 1932 C C . ALA A 1 275 ? 10.25 -27.031 -13.195 1 98.62 275 ALA A C 1
ATOM 1934 O O . ALA A 1 275 ? 10.25 -26.328 -12.18 1 98.62 275 ALA A O 1
ATOM 1935 N N . ARG A 1 276 ? 11.359 -27.438 -13.773 1 98.31 276 ARG A N 1
ATOM 1936 C CA . ARG A 1 276 ? 12.656 -27 -13.281 1 98.31 276 ARG A CA 1
ATOM 1937 C C . ARG A 1 276 ? 12.836 -25.5 -13.453 1 98.31 276 ARG A C 1
ATOM 1939 O O . ARG A 1 276 ? 13.328 -24.812 -12.547 1 98.31 276 ARG A O 1
ATOM 1946 N N . PHE A 1 277 ? 12.43 -25.016 -14.625 1 98.75 277 PHE A N 1
ATOM 1947 C CA . PHE A 1 277 ? 12.469 -23.578 -14.875 1 98.75 277 PHE A CA 1
ATOM 1948 C C . PHE A 1 277 ? 11.594 -22.828 -13.875 1 98.75 277 PHE A C 1
ATOM 1950 O O . PHE A 1 277 ? 12.016 -21.812 -13.32 1 98.75 277 PHE A O 1
ATOM 1957 N N . ALA A 1 278 ? 10.398 -23.375 -13.609 1 98.88 278 ALA A N 1
ATOM 1958 C CA . ALA A 1 278 ? 9.453 -22.781 -12.664 1 98.88 278 ALA A CA 1
ATOM 1959 C C . ALA A 1 278 ? 10.062 -22.703 -11.266 1 98.88 278 ALA A C 1
ATOM 1961 O O . ALA A 1 278 ? 9.844 -21.734 -10.539 1 98.88 278 ALA A O 1
ATOM 1962 N N . THR A 1 279 ? 10.797 -23.719 -10.859 1 98.62 279 THR A N 1
ATOM 1963 C CA . THR A 1 279 ? 11.477 -23.75 -9.57 1 98.62 279 THR A CA 1
ATOM 1964 C C . THR A 1 279 ? 12.469 -22.609 -9.453 1 98.62 279 THR A C 1
ATOM 1966 O O . THR A 1 279 ? 12.57 -21.969 -8.406 1 98.62 279 THR A O 1
ATOM 1969 N N . ALA A 1 280 ? 13.164 -22.328 -10.531 1 98.75 280 ALA A N 1
ATOM 1970 C CA . ALA A 1 280 ? 14.125 -21.234 -10.555 1 98.75 280 ALA A CA 1
ATOM 1971 C C . ALA A 1 280 ? 13.414 -19.891 -10.469 1 98.75 280 ALA A C 1
ATOM 1973 O O . ALA A 1 280 ? 13.883 -18.984 -9.773 1 98.75 280 ALA A O 1
ATOM 1974 N N . VAL A 1 281 ? 12.32 -19.75 -11.18 1 98.88 281 VAL A N 1
ATOM 1975 C CA . VAL A 1 281 ? 11.531 -18.531 -11.133 1 98.88 281 VAL A CA 1
ATOM 1976 C C . VAL A 1 281 ? 11.102 -18.25 -9.695 1 98.88 281 VAL A C 1
ATOM 1978 O O . VAL A 1 281 ? 11.281 -17.125 -9.188 1 98.88 281 VAL A O 1
ATOM 1981 N N . ALA A 1 282 ? 10.562 -19.266 -9.031 1 98.69 282 ALA A N 1
ATOM 1982 C CA . ALA A 1 282 ? 10.102 -19.109 -7.652 1 98.69 282 ALA A CA 1
ATOM 1983 C C . ALA A 1 282 ? 11.258 -18.734 -6.73 1 98.69 282 ALA A C 1
ATOM 1985 O O . ALA A 1 282 ? 11.094 -17.922 -5.816 1 98.69 282 ALA A O 1
ATOM 1986 N N . ALA A 1 283 ? 12.438 -19.312 -6.961 1 98.38 283 ALA A N 1
ATOM 1987 C CA . ALA A 1 283 ? 13.617 -19.016 -6.16 1 98.38 283 ALA A CA 1
ATOM 1988 C C . ALA A 1 283 ? 14.008 -17.547 -6.305 1 98.38 283 ALA A C 1
ATOM 1990 O O . ALA A 1 283 ? 14.367 -16.891 -5.32 1 98.38 283 ALA A O 1
ATOM 1991 N N . LEU A 1 284 ? 13.977 -17.047 -7.52 1 98.62 284 LEU A N 1
ATOM 1992 C CA . LEU A 1 284 ? 14.336 -15.648 -7.77 1 98.62 284 LEU A CA 1
ATOM 1993 C C . LEU A 1 284 ? 13.305 -14.711 -7.152 1 98.62 284 LEU A C 1
ATOM 1995 O O . LEU A 1 284 ? 13.656 -13.672 -6.598 1 98.62 284 LEU A O 1
ATOM 1999 N N . VAL A 1 285 ? 12.023 -15.055 -7.234 1 98.31 285 VAL A N 1
ATOM 2000 C CA . VAL A 1 285 ? 10.953 -14.273 -6.621 1 98.31 285 VAL A CA 1
ATOM 2001 C C . VAL A 1 285 ? 11.141 -14.25 -5.105 1 98.31 285 VAL A C 1
ATOM 2003 O O . VAL A 1 285 ? 11.031 -13.188 -4.477 1 98.31 285 VAL A O 1
ATOM 2006 N N . ALA A 1 286 ? 11.547 -15.312 -4.512 1 97.25 286 ALA A N 1
ATOM 2007 C CA . ALA A 1 286 ? 11.695 -15.453 -3.066 1 97.25 286 ALA A CA 1
ATOM 2008 C C . ALA A 1 286 ? 12.844 -14.594 -2.543 1 97.25 286 ALA A C 1
ATOM 2010 O O . ALA A 1 286 ? 12.938 -14.352 -1.339 1 97.25 286 ALA A O 1
ATOM 2011 N N . GLN A 1 287 ? 13.727 -14.172 -3.391 1 96.62 287 GLN A N 1
ATOM 2012 C CA . GLN A 1 287 ? 14.945 -13.484 -2.967 1 96.62 287 GLN A CA 1
ATOM 2013 C C . GLN A 1 287 ? 14.75 -11.977 -2.967 1 96.62 287 GLN A C 1
ATOM 2015 O O . GLN A 1 287 ? 15.68 -11.227 -2.66 1 96.62 287 GLN A O 1
ATOM 2020 N N . GLY A 1 288 ? 13.602 -11.469 -3.289 1 96.06 288 GLY A N 1
ATOM 2021 C CA . GLY A 1 288 ? 13.219 -10.062 -3.227 1 96.06 288 GLY A CA 1
ATOM 2022 C C . GLY A 1 288 ? 11.852 -9.852 -2.602 1 96.06 288 GLY A C 1
ATOM 2023 O O . GLY A 1 288 ? 11.172 -10.805 -2.236 1 96.06 288 GLY A O 1
ATOM 2024 N N . LEU A 1 289 ? 11.453 -8.617 -2.502 1 96.44 289 LEU A N 1
ATOM 2025 C CA . LEU A 1 289 ? 10.18 -8.305 -1.859 1 96.44 289 LEU A CA 1
ATOM 2026 C C . LEU A 1 289 ? 9.047 -8.289 -2.879 1 96.44 289 LEU A C 1
ATOM 2028 O O . LEU A 1 289 ? 9.234 -7.844 -4.016 1 96.44 289 LEU A O 1
ATOM 2032 N N . ALA A 1 290 ? 7.898 -8.75 -2.467 1 97.19 290 ALA A N 1
ATOM 2033 C CA . ALA A 1 290 ? 6.617 -8.641 -3.16 1 97.19 290 ALA A CA 1
ATOM 2034 C C . ALA A 1 290 ? 6.594 -9.5 -4.418 1 97.19 290 ALA A C 1
ATOM 2036 O O . ALA A 1 290 ? 7.355 -10.469 -4.527 1 97.19 290 ALA A O 1
ATOM 2037 N N . THR A 1 291 ? 5.727 -9.297 -5.352 1 98.06 291 THR A N 1
ATOM 2038 C CA . THR A 1 291 ? 5.234 -10.227 -6.359 1 98.06 291 THR A CA 1
ATOM 2039 C C . THR A 1 291 ? 6.359 -10.641 -7.309 1 98.06 291 THR A C 1
ATOM 2041 O O . THR A 1 291 ? 6.453 -11.805 -7.699 1 98.06 291 THR A O 1
ATOM 2044 N N . LEU A 1 292 ? 7.285 -9.711 -7.676 1 98.5 292 LEU A N 1
ATOM 2045 C CA . LEU A 1 292 ? 8.25 -10.031 -8.719 1 98.5 292 LEU A CA 1
ATOM 2046 C C . LEU A 1 292 ? 9.625 -10.305 -8.125 1 98.5 292 LEU A C 1
ATOM 2048 O O . LEU A 1 292 ? 10.516 -10.82 -8.812 1 98.5 292 LEU A O 1
ATOM 2052 N N . GLY A 1 293 ? 9.82 -9.914 -6.844 1 97.38 293 GLY A N 1
ATOM 2053 C CA . GLY A 1 293 ? 11.109 -10.125 -6.211 1 97.38 293 GLY A CA 1
ATOM 2054 C C . GLY A 1 293 ? 12.281 -9.664 -7.062 1 97.38 293 GLY A C 1
ATOM 2055 O O . GLY A 1 293 ? 12.289 -8.523 -7.539 1 97.38 293 GLY A O 1
ATOM 2056 N N . ARG A 1 294 ? 13.234 -10.609 -7.336 1 97.56 294 ARG A N 1
ATOM 2057 C CA . ARG A 1 294 ? 14.43 -10.289 -8.117 1 97.56 294 ARG A CA 1
ATOM 2058 C C . ARG A 1 294 ? 14.273 -10.75 -9.562 1 97.56 294 ARG A C 1
ATOM 2060 O O . ARG A 1 294 ? 15.258 -10.812 -10.305 1 97.56 294 ARG A O 1
ATOM 2067 N N . LEU A 1 295 ? 13.078 -11.148 -9.922 1 98.62 295 LEU A N 1
ATOM 2068 C CA . LEU A 1 295 ? 12.844 -11.656 -11.273 1 98.62 295 LEU A CA 1
ATOM 2069 C C . LEU A 1 295 ? 13.07 -10.562 -12.312 1 98.62 295 LEU A C 1
ATOM 2071 O O . LEU A 1 295 ? 12.484 -9.484 -12.219 1 98.62 295 LEU A O 1
ATOM 2075 N N . GLU A 1 296 ? 13.852 -10.859 -13.305 1 97.88 296 GLU A N 1
ATOM 2076 C CA . GLU A 1 296 ? 14.188 -9.836 -14.289 1 97.88 296 GLU A CA 1
ATOM 2077 C C . GLU A 1 296 ? 13.57 -10.156 -15.648 1 97.88 296 GLU A C 1
ATOM 2079 O O . GLU A 1 296 ? 12.992 -9.281 -16.297 1 97.88 296 GLU A O 1
ATOM 2084 N N . SER A 1 297 ? 13.859 -11.391 -16.094 1 98.56 297 SER A N 1
ATOM 2085 C CA . SER A 1 297 ? 13.43 -11.805 -17.422 1 98.56 297 SER A CA 1
ATOM 2086 C C . SER A 1 297 ? 13.586 -13.312 -17.609 1 98.56 297 SER A C 1
ATOM 2088 O O . SER A 1 297 ? 14.156 -13.992 -16.75 1 98.56 297 SER A O 1
ATOM 2090 N N . TYR A 1 298 ? 13 -13.789 -18.719 1 98.75 298 TYR A N 1
ATOM 2091 C CA . TYR A 1 298 ? 13.156 -15.188 -19.094 1 98.75 298 TYR A CA 1
ATOM 2092 C C . TYR A 1 298 ? 14.633 -15.547 -19.234 1 98.75 298 TYR A C 1
ATOM 2094 O O . TYR A 1 298 ? 15.094 -16.547 -18.656 1 98.75 298 TYR A O 1
ATOM 2102 N N . ALA A 1 299 ? 15.391 -14.727 -19.953 1 98.69 299 ALA A N 1
ATOM 2103 C CA . ALA A 1 299 ? 16.828 -14.961 -20.141 1 98.69 299 ALA A CA 1
ATOM 2104 C C . ALA A 1 299 ? 17.578 -14.883 -18.812 1 98.69 299 ALA A C 1
ATOM 2106 O O . ALA A 1 299 ? 18.516 -15.633 -18.578 1 98.69 299 ALA A O 1
ATOM 2107 N N . GLY A 1 300 ? 17.109 -13.977 -17.969 1 98.62 300 GLY A N 1
ATOM 2108 C CA . GLY A 1 300 ? 17.719 -13.852 -16.656 1 98.62 300 GLY A CA 1
ATOM 2109 C C . GLY A 1 300 ? 17.578 -15.102 -15.805 1 98.62 300 GLY A C 1
ATOM 2110 O O . GLY A 1 300 ? 18.5 -15.461 -15.062 1 98.62 300 GLY A O 1
ATOM 2111 N N . VAL A 1 301 ? 16.453 -15.75 -15.93 1 98.81 301 VAL A N 1
ATOM 2112 C CA . VAL A 1 301 ? 16.219 -16.984 -15.18 1 98.81 301 VAL A CA 1
ATOM 2113 C C . VAL A 1 301 ? 17.156 -18.078 -15.688 1 98.81 301 VAL A C 1
ATOM 2115 O O . VAL A 1 301 ? 17.781 -18.781 -14.891 1 98.81 301 VAL A O 1
ATOM 2118 N N . LEU A 1 302 ? 17.281 -18.203 -17.016 1 98.62 302 LEU A N 1
ATOM 2119 C CA . LEU A 1 302 ? 18.172 -19.203 -17.594 1 98.62 302 LEU A CA 1
ATOM 2120 C C . LEU A 1 302 ? 19.609 -19 -17.125 1 98.62 302 LEU A C 1
ATOM 2122 O O . LEU A 1 302 ? 20.297 -19.969 -16.797 1 98.62 302 LEU A O 1
ATOM 2126 N N . GLU A 1 303 ? 19.969 -17.766 -17.078 1 98.44 303 GLU A N 1
ATOM 2127 C CA . GLU A 1 303 ? 21.312 -17.453 -16.609 1 98.44 303 GLU A CA 1
ATOM 2128 C C . GLU A 1 303 ? 21.484 -17.797 -15.133 1 98.44 303 GLU A C 1
ATOM 2130 O O . GLU A 1 303 ? 22.516 -18.328 -14.727 1 98.44 303 GLU A O 1
ATOM 2135 N N . ALA A 1 304 ? 20.484 -17.516 -14.352 1 98.31 304 ALA A N 1
ATOM 2136 C CA . ALA A 1 304 ? 20.531 -17.797 -12.914 1 98.31 304 ALA A CA 1
ATOM 2137 C C . ALA A 1 304 ? 20.609 -19.297 -12.656 1 98.31 304 ALA A C 1
ATOM 2139 O O . ALA A 1 304 ? 21.266 -19.734 -11.711 1 98.31 304 ALA A O 1
ATOM 2140 N N . MET A 1 305 ? 19.938 -20.078 -13.438 1 97.94 305 MET A N 1
ATOM 2141 C CA . MET A 1 305 ? 19.906 -21.531 -13.281 1 97.94 305 MET A CA 1
ATOM 2142 C C . MET A 1 305 ? 21.297 -22.125 -13.398 1 97.94 305 MET A C 1
ATOM 2144 O O . MET A 1 305 ? 21.578 -23.188 -12.836 1 97.94 305 MET A O 1
ATOM 2148 N N . LYS A 1 306 ? 22.156 -21.438 -14.102 1 97.38 306 LYS A N 1
ATOM 2149 C CA . LYS A 1 306 ? 23.516 -21.938 -14.305 1 97.38 306 LYS A CA 1
ATOM 2150 C C . LYS A 1 306 ? 24.359 -21.75 -13.047 1 97.38 306 LYS A C 1
ATOM 2152 O O . LYS A 1 306 ? 25.359 -22.438 -12.859 1 97.38 306 LYS A O 1
ATOM 2157 N N . THR A 1 307 ? 23.953 -20.812 -12.203 1 96.62 307 THR A N 1
ATOM 2158 C CA . THR A 1 307 ? 24.828 -20.422 -11.102 1 96.62 307 THR A CA 1
ATOM 2159 C C . THR A 1 307 ? 24.219 -20.812 -9.766 1 96.62 307 THR A C 1
ATOM 2161 O O . THR A 1 307 ? 24.938 -21.031 -8.781 1 96.62 307 THR A O 1
ATOM 2164 N N . MET A 1 308 ? 22.906 -20.906 -9.711 1 96.75 308 MET A N 1
ATOM 2165 C CA . MET A 1 308 ? 22.25 -21.297 -8.461 1 96.75 308 MET A CA 1
ATOM 2166 C C . MET A 1 308 ? 22.453 -22.781 -8.18 1 96.75 308 MET A C 1
ATOM 2168 O O . MET A 1 308 ? 22.547 -23.578 -9.102 1 96.75 308 MET A O 1
ATOM 2172 N N . THR A 1 309 ? 22.5 -23.078 -6.871 1 96.69 309 THR A N 1
ATOM 2173 C CA . THR A 1 309 ? 22.703 -24.453 -6.441 1 96.69 309 THR A CA 1
ATOM 2174 C C . THR A 1 309 ? 21.391 -25.047 -5.918 1 96.69 309 THR A C 1
ATOM 2176 O O . THR A 1 309 ? 20.641 -24.375 -5.215 1 96.69 309 THR A O 1
ATOM 2179 N N . LEU A 1 310 ? 21.156 -26.281 -6.246 1 96 310 LEU A N 1
ATOM 2180 C CA . LEU A 1 310 ? 19.984 -26.984 -5.75 1 96 310 LEU A CA 1
ATOM 2181 C C . LEU A 1 310 ? 20.234 -27.547 -4.348 1 96 310 LEU A C 1
ATOM 2183 O O . LEU A 1 310 ? 21.375 -27.891 -4.008 1 96 310 LEU A O 1
ATOM 2187 N N . LYS A 1 311 ? 19.188 -27.547 -3.598 1 93.69 311 LYS A N 1
ATOM 2188 C CA . LYS A 1 311 ? 19.266 -28.25 -2.318 1 93.69 311 LYS A CA 1
ATOM 2189 C C . LYS A 1 311 ? 19.453 -29.75 -2.523 1 93.69 311 LYS A C 1
ATOM 2191 O O . LYS A 1 311 ? 19.094 -30.297 -3.576 1 93.69 311 LYS A O 1
ATOM 2196 N N . ASP A 1 312 ? 20.141 -30.375 -1.452 1 81.38 312 ASP A N 1
ATOM 2197 C CA . ASP A 1 312 ? 20.266 -31.828 -1.491 1 81.38 312 ASP A CA 1
ATOM 2198 C C . ASP A 1 312 ? 18.891 -32.5 -1.411 1 81.38 312 ASP A C 1
ATOM 2200 O O . ASP A 1 312 ? 18 -32.031 -0.704 1 81.38 312 ASP A O 1
ATOM 2204 N N . ALA A 1 313 ? 18.578 -33.25 -2.451 1 61.09 313 ALA A N 1
ATOM 2205 C CA . ALA A 1 313 ? 17.328 -34 -2.412 1 61.09 313 ALA A CA 1
ATOM 2206 C C . ALA A 1 313 ? 17.094 -34.594 -1.037 1 61.09 313 ALA A C 1
ATOM 2208 O O . ALA A 1 313 ? 18.031 -35.156 -0.433 1 61.09 313 ALA A O 1
ATOM 2209 N N . ALA A 1 314 ? 16.172 -34.062 -0.197 1 49.75 314 ALA A N 1
ATOM 2210 C CA . ALA A 1 314 ? 15.922 -34.812 1.039 1 49.75 314 ALA A CA 1
ATOM 2211 C C . ALA A 1 314 ? 15.711 -36.281 0.76 1 49.75 314 ALA A C 1
ATOM 2213 O O . ALA A 1 314 ? 14.844 -36.656 -0.039 1 49.75 314 ALA A O 1
ATOM 2214 N N . GLY A 1 315 ? 16.641 -37.062 0.677 1 41.16 315 GLY A N 1
ATOM 2215 C CA . GLY A 1 315 ? 16.359 -38.469 0.79 1 41.16 315 GLY A CA 1
ATOM 2216 C C . GLY A 1 315 ? 15.359 -38.781 1.89 1 41.16 315 GLY A C 1
ATOM 2217 O O . GLY A 1 315 ? 15.164 -38 2.807 1 41.16 315 GLY A O 1
ATOM 2218 N N . MET B 1 1 ? 0.319 39.188 -5.387 1 65.62 1 MET B N 1
ATOM 2219 C CA . MET B 1 1 ? 0.045 38.375 -4.188 1 65.62 1 MET B CA 1
ATOM 2220 C C . MET B 1 1 ? 0.137 36.906 -4.484 1 65.62 1 MET B C 1
ATOM 2222 O O . MET B 1 1 ? -0.131 36.469 -5.609 1 65.62 1 MET B O 1
ATOM 2226 N N . GLY B 1 2 ? 0.949 36.219 -3.635 1 80.44 2 GLY B N 1
ATOM 2227 C CA . GLY B 1 2 ? 1.145 34.812 -3.912 1 80.44 2 GLY B CA 1
ATOM 2228 C C . GLY B 1 2 ? -0.151 34.031 -3.941 1 80.44 2 GLY B C 1
ATOM 2229 O O . GLY B 1 2 ? -1.202 34.531 -3.547 1 80.44 2 GLY B O 1
ATOM 2230 N N . HIS B 1 3 ? -0.153 32.969 -4.641 1 91.44 3 HIS B N 1
ATOM 2231 C CA . HIS B 1 3 ? -1.354 32.156 -4.75 1 91.44 3 HIS B CA 1
ATOM 2232 C C . HIS B 1 3 ? -1.085 30.703 -4.32 1 91.44 3 HIS B C 1
ATOM 2234 O O . HIS B 1 3 ? -0.009 30.172 -4.586 1 91.44 3 HIS B O 1
ATOM 2240 N N . GLY B 1 4 ? -2.064 30.219 -3.465 1 98 4 GLY B N 1
ATOM 2241 C CA . GLY B 1 4 ? -2.078 28.797 -3.164 1 98 4 GLY B CA 1
ATOM 2242 C C . GLY B 1 4 ? -1.104 28.406 -2.066 1 98 4 GLY B C 1
ATOM 2243 O O . GLY B 1 4 ? -0.597 29.281 -1.347 1 98 4 GLY B O 1
ATOM 2244 N N . LEU B 1 5 ? -0.986 27.141 -1.875 1 98.88 5 LEU B N 1
ATOM 2245 C CA . LEU B 1 5 ? -0.136 26.547 -0.852 1 98.88 5 LEU B CA 1
ATOM 2246 C C . LEU B 1 5 ? 1.062 25.844 -1.482 1 98.88 5 LEU B C 1
ATOM 2248 O O . LEU B 1 5 ? 0.911 25.094 -2.447 1 98.88 5 LEU B O 1
ATOM 2252 N N . LEU B 1 6 ? 2.23 26.156 -1.001 1 98.88 6 LEU B N 1
ATOM 2253 C CA . LEU B 1 6 ? 3.393 25.281 -1.182 1 98.88 6 LEU B CA 1
ATOM 2254 C C . LEU B 1 6 ? 3.684 24.5 0.088 1 98.88 6 LEU B C 1
ATOM 2256 O O . LEU B 1 6 ? 3.992 25.078 1.132 1 98.88 6 LEU B O 1
ATOM 2260 N N . ALA B 1 7 ? 3.51 23.219 0.029 1 98.88 7 ALA B N 1
ATOM 2261 C CA . ALA B 1 7 ? 3.91 22.344 1.121 1 98.88 7 ALA B CA 1
ATOM 2262 C C . ALA B 1 7 ? 5.273 21.703 0.849 1 98.88 7 ALA B C 1
ATOM 2264 O O . ALA B 1 7 ? 5.535 21.234 -0.26 1 98.88 7 ALA B O 1
ATOM 2265 N N . ILE B 1 8 ? 6.16 21.703 1.855 1 97.88 8 ILE B N 1
ATOM 2266 C CA . ILE B 1 8 ? 7.496 21.141 1.667 1 97.88 8 ILE B CA 1
ATOM 2267 C C . ILE B 1 8 ? 7.852 20.25 2.846 1 97.88 8 ILE B C 1
ATOM 2269 O O . ILE B 1 8 ? 7.656 20.625 4.004 1 97.88 8 ILE B O 1
ATOM 2273 N N . GLY B 1 9 ? 8.266 19.031 2.525 1 96.94 9 GLY B N 1
ATOM 2274 C CA . GLY B 1 9 ? 8.711 18.172 3.609 1 96.94 9 GLY B CA 1
ATOM 2275 C C . GLY B 1 9 ? 8.508 16.688 3.32 1 96.94 9 GLY B C 1
ATOM 2276 O O . GLY B 1 9 ? 8.766 16.234 2.205 1 96.94 9 GLY B O 1
ATOM 2277 N N . LEU B 1 10 ? 8.117 15.961 4.406 1 97.12 10 LEU B N 1
ATOM 2278 C CA . LEU B 1 10 ? 8.031 14.5 4.34 1 97.12 10 LEU B CA 1
ATOM 2279 C C . LEU B 1 10 ? 6.938 14.07 3.373 1 97.12 10 LEU B C 1
ATOM 2281 O O . LEU B 1 10 ? 5.805 14.555 3.455 1 97.12 10 LEU B O 1
ATOM 2285 N N . THR B 1 11 ? 7.316 13.242 2.451 1 98.38 11 THR B N 1
ATOM 2286 C CA . THR B 1 11 ? 6.422 12.562 1.52 1 98.38 11 THR B CA 1
ATOM 2287 C C . THR B 1 11 ? 6.605 11.055 1.599 1 98.38 11 THR B C 1
ATOM 2289 O O . THR B 1 11 ? 7.699 10.539 1.344 1 98.38 11 THR B O 1
ATOM 2292 N N . THR B 1 12 ? 5.586 10.352 1.993 1 98.25 12 THR B N 1
ATOM 2293 C CA . THR B 1 12 ? 5.652 8.906 2.178 1 98.25 12 THR B CA 1
ATOM 2294 C C . THR B 1 12 ? 4.367 8.242 1.693 1 98.25 12 THR B C 1
ATOM 2296 O O . THR B 1 12 ? 3.418 8.922 1.303 1 98.25 12 THR B O 1
ATOM 2299 N N . LEU B 1 13 ? 4.414 6.934 1.547 1 98.88 13 LEU B N 1
ATOM 2300 C CA . LEU B 1 13 ? 3.221 6.125 1.31 1 98.88 13 LEU B CA 1
ATOM 2301 C C . LEU B 1 13 ? 2.807 5.383 2.574 1 98.88 13 LEU B C 1
ATOM 2303 O O . LEU B 1 13 ? 3.594 4.617 3.135 1 98.88 13 LEU B O 1
ATOM 2307 N N . ASP B 1 14 ? 1.592 5.648 3.033 1 98.69 14 ASP B N 1
ATOM 2308 C CA . ASP B 1 14 ? 1.087 4.965 4.219 1 98.69 14 ASP B CA 1
ATOM 2309 C C . ASP B 1 14 ? 0.14 3.828 3.838 1 98.69 14 ASP B C 1
ATOM 2311 O O . ASP B 1 14 ? -0.669 3.971 2.92 1 98.69 14 ASP B O 1
ATOM 2315 N N . MET B 1 15 ? 0.26 2.748 4.527 1 98.25 15 MET B N 1
ATOM 2316 C CA . MET B 1 15 ? -0.657 1.613 4.488 1 98.25 15 MET B CA 1
ATOM 2317 C C . MET B 1 15 ? -1.271 1.361 5.859 1 98.25 15 MET B C 1
ATOM 2319 O O . MET B 1 15 ? -0.552 1.121 6.832 1 98.25 15 MET B O 1
ATOM 2323 N N . VAL B 1 16 ? -2.576 1.366 5.891 1 98.12 16 VAL B N 1
ATOM 2324 C CA . VAL B 1 16 ? -3.25 1.206 7.172 1 98.12 16 VAL B CA 1
ATOM 2325 C C . VAL B 1 16 ? -4.113 -0.052 7.148 1 98.12 16 VAL B C 1
ATOM 2327 O O . VAL B 1 16 ? -4.723 -0.376 6.129 1 98.12 16 VAL B O 1
ATOM 2330 N N . ALA B 1 17 ? -4.098 -0.792 8.195 1 98.19 17 ALA B N 1
ATOM 2331 C CA . ALA B 1 17 ? -4.918 -1.991 8.344 1 98.19 17 ALA B CA 1
ATOM 2332 C C . ALA B 1 17 ? -5.543 -2.061 9.734 1 98.19 17 ALA B C 1
ATOM 2334 O O . ALA B 1 17 ? -4.895 -1.732 10.734 1 98.19 17 ALA B O 1
ATOM 2335 N N . ARG B 1 18 ? -6.789 -2.467 9.812 1 97.31 18 ARG B N 1
ATOM 2336 C CA . ARG B 1 18 ? -7.445 -2.516 11.117 1 97.31 18 ARG B CA 1
ATOM 2337 C C . ARG B 1 18 ? -8.539 -3.582 11.141 1 97.31 18 ARG B C 1
ATOM 2339 O O . ARG B 1 18 ? -9.164 -3.857 10.109 1 97.31 18 ARG B O 1
ATOM 2346 N N . PRO B 1 19 ? -8.836 -4.242 12.289 1 96.94 19 PRO B N 1
ATOM 2347 C CA . PRO B 1 19 ? -8.023 -4.109 13.5 1 96.94 19 PRO B CA 1
ATOM 2348 C C . PRO B 1 19 ? -6.879 -5.113 13.562 1 96.94 19 PRO B C 1
ATOM 2350 O O . PRO B 1 19 ? -6.996 -6.223 13.031 1 96.94 19 PRO B O 1
ATOM 2353 N N . ILE B 1 20 ? -5.812 -4.746 14.07 1 97.06 20 ILE B N 1
ATOM 2354 C CA . ILE B 1 20 ? -4.68 -5.637 14.297 1 97.06 20 ILE B CA 1
ATOM 2355 C C . ILE B 1 20 ? -4.266 -5.578 15.766 1 97.06 20 ILE B C 1
ATOM 2357 O O . ILE B 1 20 ? -3.59 -4.641 16.188 1 97.06 20 ILE B O 1
ATOM 2361 N N . ASP B 1 21 ? -4.637 -6.582 16.516 1 96.06 21 ASP B N 1
ATOM 2362 C CA . ASP B 1 21 ? -4.352 -6.602 17.953 1 96.06 21 ASP B CA 1
ATOM 2363 C C . ASP B 1 21 ? -3.119 -7.445 18.266 1 96.06 21 ASP B C 1
ATOM 2365 O O . ASP B 1 21 ? -2.461 -7.246 19.281 1 96.06 21 ASP B O 1
ATOM 2369 N N . ALA B 1 22 ? -2.859 -8.414 17.391 1 95.31 22 ALA B N 1
ATOM 2370 C CA . ALA B 1 22 ? -1.703 -9.297 17.5 1 95.31 22 ALA B CA 1
ATOM 2371 C C . ALA B 1 22 ? -1.318 -9.883 16.156 1 95.31 22 ALA B C 1
ATOM 2373 O O . ALA B 1 22 ? -2.143 -9.938 15.234 1 95.31 22 ALA B O 1
ATOM 2374 N N . LEU B 1 23 ? -0.059 -10.273 16.078 1 95.69 23 LEU B N 1
ATOM 2375 C CA . LEU B 1 23 ? 0.347 -11.008 14.891 1 95.69 23 LEU B CA 1
ATOM 2376 C C . LEU B 1 23 ? -0.198 -12.438 14.922 1 95.69 23 LEU B C 1
ATOM 2378 O O . LEU B 1 23 ? -0.223 -13.07 15.984 1 95.69 23 LEU B O 1
ATOM 2382 N N . PRO B 1 24 ? -0.656 -12.953 13.781 1 94.44 24 PRO B N 1
ATOM 2383 C CA . PRO B 1 24 ? -1.027 -14.367 13.758 1 94.44 24 PRO B CA 1
ATOM 2384 C C . PRO B 1 24 ? 0.154 -15.289 14.039 1 94.44 24 PRO B C 1
ATOM 2386 O O . PRO B 1 24 ? 1.301 -14.938 13.75 1 94.44 24 PRO B O 1
ATOM 2389 N N . THR B 1 25 ? -0.145 -16.453 14.562 1 88.56 25 THR B N 1
ATOM 2390 C CA . THR B 1 25 ? 0.896 -17.438 14.812 1 88.56 25 THR B CA 1
ATOM 2391 C C . THR B 1 25 ? 1.389 -18.047 13.508 1 88.56 25 THR B C 1
ATOM 2393 O O . THR B 1 25 ? 0.592 -18.328 12.609 1 88.56 25 THR B O 1
ATOM 2396 N N . GLY B 1 26 ? 2.674 -18.234 13.414 1 86.38 26 GLY B N 1
ATOM 2397 C CA . GLY B 1 26 ? 3.238 -18.828 12.211 1 86.38 26 GLY B CA 1
ATOM 2398 C C . GLY B 1 26 ? 2.959 -18.031 10.953 1 86.38 26 GLY B C 1
ATOM 2399 O O . GLY B 1 26 ? 3.227 -16.828 10.914 1 86.38 26 GLY B O 1
ATOM 2400 N N . GLU B 1 27 ? 2.336 -18.719 9.953 1 86.62 27 GLU B N 1
ATOM 2401 C CA . GLU B 1 27 ? 1.991 -18.047 8.703 1 86.62 27 GLU B CA 1
ATOM 2402 C C . GLU B 1 27 ? 0.479 -17.922 8.547 1 86.62 27 GLU B C 1
ATOM 2404 O O . GLU B 1 27 ? -0.046 -18.047 7.434 1 86.62 27 GLU B O 1
ATOM 2409 N N . GLY B 1 28 ? -0.12 -17.734 9.68 1 89.88 28 GLY B N 1
ATOM 2410 C CA . GLY B 1 28 ? -1.571 -17.625 9.68 1 89.88 28 GLY B CA 1
ATOM 2411 C C . GLY B 1 28 ? -2.078 -16.359 9.023 1 89.88 28 GLY B C 1
ATOM 2412 O O . GLY B 1 28 ? -1.338 -15.375 8.898 1 89.88 28 GLY B O 1
ATOM 2413 N N . THR B 1 29 ? -3.355 -16.422 8.547 1 92.12 29 THR B N 1
ATOM 2414 C CA . THR B 1 29 ? -4.062 -15.281 7.973 1 92.12 29 THR B CA 1
ATOM 2415 C C . THR B 1 29 ? -5.207 -14.844 8.883 1 92.12 29 THR B C 1
ATOM 2417 O O . THR B 1 29 ? -5.984 -15.672 9.352 1 92.12 29 THR B O 1
ATOM 2420 N N . ARG B 1 30 ? -5.223 -13.602 9.18 1 96.25 30 ARG B N 1
ATOM 2421 C CA . ARG B 1 30 ? -6.352 -13.023 9.898 1 96.25 30 ARG B CA 1
ATOM 2422 C C . ARG B 1 30 ? -7.109 -12.031 9.016 1 96.25 30 ARG B C 1
ATOM 2424 O O . ARG B 1 30 ? -6.5 -11.18 8.367 1 96.25 30 ARG B O 1
ATOM 2431 N N . LEU B 1 31 ? -8.398 -12.188 8.992 1 96.38 31 LEU B N 1
ATOM 2432 C CA . LEU B 1 31 ? -9.219 -11.211 8.289 1 96.38 31 LEU B CA 1
ATOM 2433 C C . LEU B 1 31 ? -9.344 -9.922 9.094 1 96.38 31 LEU B C 1
ATOM 2435 O O . LEU B 1 31 ? -9.484 -9.961 10.32 1 96.38 31 LEU B O 1
ATOM 2439 N N . VAL B 1 32 ? -9.242 -8.828 8.414 1 97.75 32 VAL B N 1
ATOM 2440 C CA . VAL B 1 32 ? -9.414 -7.523 9.047 1 97.75 32 VAL B CA 1
ATOM 2441 C C . VAL B 1 32 ? -10.531 -6.754 8.336 1 97.75 32 VAL B C 1
ATOM 2443 O O . VAL B 1 32 ? -10.961 -7.133 7.246 1 97.75 32 VAL B O 1
ATOM 2446 N N . ASP B 1 33 ? -10.977 -5.602 8.961 1 96.06 33 ASP B N 1
ATOM 2447 C CA . ASP B 1 33 ? -12.148 -4.867 8.477 1 96.06 33 ASP B CA 1
ATOM 2448 C C . ASP B 1 33 ? -11.797 -3.994 7.277 1 96.06 33 ASP B C 1
ATOM 2450 O O . ASP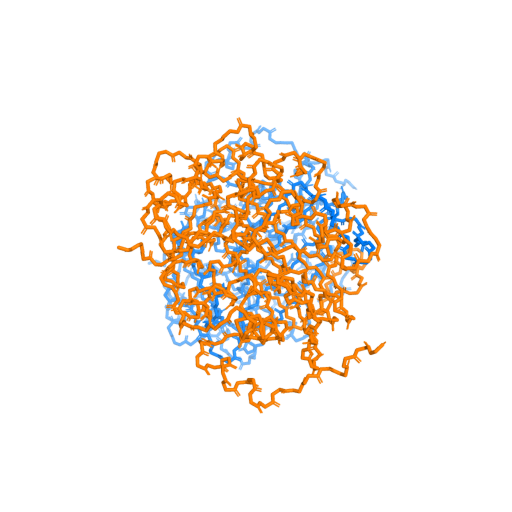 B 1 33 ? -12.641 -3.736 6.418 1 96.06 33 ASP B O 1
ATOM 2454 N N . GLY B 1 34 ? -10.516 -3.555 7.355 1 96.56 34 GLY B N 1
ATOM 2455 C CA . GLY B 1 34 ? -10.156 -2.66 6.266 1 96.56 34 GLY B CA 1
ATOM 2456 C C . GLY B 1 34 ? -8.664 -2.482 6.105 1 96.56 34 GLY B C 1
ATOM 2457 O O . GLY B 1 34 ? -7.918 -2.512 7.09 1 96.56 34 GLY B O 1
ATOM 2458 N N . ILE B 1 35 ? -8.25 -2.309 4.879 1 98.38 35 ILE B N 1
ATOM 2459 C CA . ILE B 1 35 ? -6.902 -1.913 4.48 1 98.38 35 ILE B CA 1
ATOM 2460 C C . ILE B 1 35 ? -6.977 -0.77 3.473 1 98.38 35 ILE B C 1
ATOM 2462 O O . ILE B 1 35 ? -7.844 -0.765 2.592 1 98.38 35 ILE B O 1
ATOM 2466 N N . ALA B 1 36 ? -6.102 0.232 3.645 1 98.06 36 ALA B N 1
ATOM 2467 C CA . ALA B 1 36 ? -6.043 1.337 2.691 1 98.06 36 ALA B CA 1
ATOM 2468 C C . ALA B 1 36 ? -4.613 1.831 2.512 1 98.06 36 ALA B C 1
ATOM 2470 O O . ALA B 1 36 ? -3.77 1.646 3.393 1 98.06 36 ALA B O 1
ATOM 2471 N N . VAL B 1 37 ? -4.387 2.424 1.379 1 98.31 37 VAL B N 1
ATOM 2472 C CA . VAL B 1 37 ? -3.102 3.043 1.074 1 98.31 37 VAL B CA 1
ATOM 2473 C C . VAL B 1 37 ? -3.316 4.484 0.62 1 98.31 37 VAL B C 1
ATOM 2475 O O . VAL B 1 37 ? -4.328 4.801 -0.01 1 98.31 37 VAL B O 1
ATOM 2478 N N . ALA B 1 38 ? -2.402 5.359 1.007 1 98.62 38 ALA B N 1
ATOM 2479 C CA . ALA B 1 38 ? -2.494 6.734 0.531 1 98.62 38 ALA B CA 1
ATOM 2480 C C . ALA B 1 38 ? -1.162 7.465 0.694 1 98.62 38 ALA B C 1
ATOM 2482 O O . ALA B 1 38 ? -0.398 7.172 1.617 1 98.62 38 ALA B O 1
ATOM 2483 N N . PRO B 1 39 ? -0.899 8.445 -0.237 1 98.81 39 PRO B N 1
ATOM 2484 C CA . PRO B 1 39 ? 0.183 9.375 0.087 1 98.81 39 PRO B CA 1
ATOM 2485 C C . PRO B 1 39 ? 0.004 10.031 1.452 1 98.81 39 PRO B C 1
ATOM 2487 O O . PRO B 1 39 ? -1.123 10.336 1.854 1 98.81 39 PRO B O 1
ATOM 2490 N N . ALA B 1 40 ? 1.067 10.219 2.121 1 98.62 40 ALA B N 1
ATOM 2491 C CA . ALA B 1 40 ? 1.068 10.766 3.475 1 98.62 40 ALA B CA 1
ATOM 2492 C C . ALA B 1 40 ? 2.385 11.477 3.777 1 98.62 40 ALA B C 1
ATOM 2494 O O . ALA B 1 40 ? 3.211 11.672 2.883 1 98.62 40 ALA B O 1
ATOM 2495 N N . GLY B 1 41 ? 2.506 11.828 5.004 1 97.69 41 GLY B N 1
ATOM 2496 C CA . GLY B 1 41 ? 3.643 12.625 5.445 1 97.69 41 GLY B CA 1
ATOM 2497 C C . GLY B 1 41 ? 3.262 14.039 5.852 1 97.69 41 GLY B C 1
ATOM 2498 O O . GLY B 1 41 ? 2.25 14.57 5.391 1 97.69 41 GLY B O 1
ATOM 2499 N N . THR B 1 42 ? 4.172 14.648 6.586 1 97.88 42 THR B N 1
ATOM 2500 C CA . THR B 1 42 ? 3.846 15.961 7.141 1 97.88 42 THR B CA 1
ATOM 2501 C C . THR B 1 42 ? 3.607 16.969 6.023 1 97.88 42 THR B C 1
ATOM 2503 O O . THR B 1 42 ? 2.842 17.922 6.199 1 97.88 42 THR B O 1
ATOM 2506 N N . ALA B 1 43 ? 4.258 16.797 4.875 1 98.44 43 ALA B N 1
ATOM 2507 C CA . ALA B 1 43 ? 4.023 17.703 3.75 1 98.44 43 ALA B CA 1
ATOM 2508 C C . ALA B 1 43 ? 2.979 17.125 2.797 1 98.44 43 ALA B C 1
ATOM 2510 O O . ALA B 1 43 ? 1.985 17.797 2.486 1 98.44 43 ALA B O 1
ATOM 2511 N N . ALA B 1 44 ? 3.152 15.914 2.373 1 98.88 44 ALA B N 1
ATOM 2512 C CA . ALA B 1 44 ? 2.258 15.328 1.373 1 98.88 44 ALA B CA 1
ATOM 2513 C C . ALA B 1 44 ? 0.861 15.117 1.946 1 98.88 44 ALA B C 1
ATOM 2515 O O . ALA B 1 44 ? -0.14 15.312 1.254 1 98.88 44 ALA B O 1
ATOM 2516 N N . GLY B 1 45 ? 0.798 14.641 3.186 1 98.75 45 GLY B N 1
ATOM 2517 C CA . GLY B 1 45 ? -0.499 14.5 3.83 1 98.75 45 GLY B CA 1
ATOM 2518 C C . GLY B 1 45 ? -1.243 15.82 3.959 1 98.75 45 GLY B C 1
ATOM 2519 O O . GLY B 1 45 ? -2.439 15.891 3.674 1 98.75 45 GLY B O 1
ATOM 2520 N N . ALA B 1 46 ? -0.518 16.828 4.375 1 98.88 46 ALA B N 1
ATOM 2521 C CA . ALA B 1 46 ? -1.121 18.156 4.461 1 98.88 46 ALA B CA 1
ATOM 2522 C C . ALA B 1 46 ? -1.567 18.641 3.086 1 98.88 46 ALA B C 1
ATOM 2524 O O . ALA B 1 46 ? -2.645 19.234 2.947 1 98.88 46 ALA B O 1
ATOM 2525 N N . ALA B 1 47 ? -0.747 18.406 2.072 1 98.88 47 ALA B N 1
ATOM 2526 C CA . ALA B 1 47 ? -1.086 18.797 0.704 1 98.88 47 ALA B CA 1
ATOM 2527 C C . ALA B 1 47 ? -2.367 18.109 0.242 1 98.88 47 ALA B C 1
ATOM 2529 O O . ALA B 1 47 ? -3.242 18.734 -0.352 1 98.88 47 ALA B O 1
ATOM 2530 N N . MET B 1 48 ? -2.49 16.812 0.53 1 98.88 48 MET B N 1
ATOM 2531 C CA . MET B 1 48 ? -3.678 16.047 0.165 1 98.88 48 MET B CA 1
ATOM 2532 C C . MET B 1 48 ? -4.934 16.656 0.774 1 98.88 48 MET B C 1
ATOM 2534 O O . MET B 1 48 ? -5.93 16.859 0.08 1 98.88 48 MET B O 1
ATOM 2538 N N . VAL B 1 49 ? -4.855 16.984 2.025 1 98.94 49 VAL B N 1
ATOM 2539 C CA . VAL B 1 49 ? -5.996 17.531 2.754 1 98.94 49 VAL B CA 1
ATOM 2540 C C . VAL B 1 49 ? -6.316 18.938 2.244 1 98.94 49 VAL B C 1
ATOM 2542 O O . VAL B 1 49 ? -7.48 19.266 1.993 1 98.94 49 VAL B O 1
ATOM 2545 N N . ALA B 1 50 ? -5.297 19.766 2.062 1 98.94 50 ALA B N 1
ATOM 2546 C CA . ALA B 1 50 ? -5.508 21.125 1.572 1 98.94 50 ALA B CA 1
ATOM 2547 C C . ALA B 1 50 ? -6.184 21.109 0.204 1 98.94 50 ALA B C 1
ATOM 2549 O O . ALA B 1 50 ? -7.129 21.875 -0.033 1 98.94 50 ALA B O 1
ATOM 2550 N N . ALA B 1 51 ? -5.68 20.25 -0.671 1 98.88 51 ALA B N 1
ATOM 2551 C CA . ALA B 1 51 ? -6.262 20.141 -2.006 1 98.88 51 ALA B CA 1
ATOM 2552 C C . ALA B 1 51 ? -7.727 19.719 -1.931 1 98.88 51 ALA B C 1
ATOM 2554 O O . ALA B 1 51 ? -8.578 20.281 -2.619 1 98.88 51 ALA B O 1
ATOM 2555 N N . ARG B 1 52 ? -8.031 18.75 -1.084 1 98.81 52 ARG B N 1
ATOM 2556 C CA . ARG B 1 52 ? -9.398 18.281 -0.894 1 98.81 52 ARG B CA 1
ATOM 2557 C C . ARG B 1 52 ? -10.305 19.422 -0.414 1 98.81 52 ARG B C 1
ATOM 2559 O O . ARG B 1 52 ? -11.492 19.453 -0.745 1 98.81 52 ARG B O 1
ATOM 2566 N N . LEU B 1 53 ? -9.719 20.328 0.303 1 98.88 53 LEU B N 1
ATOM 2567 C CA . LEU B 1 53 ? -10.469 21.453 0.854 1 98.88 53 LEU B CA 1
ATOM 2568 C C . LEU B 1 53 ? -10.516 22.609 -0.133 1 98.88 53 LEU B C 1
ATOM 2570 O O . LEU B 1 53 ? -11.031 23.688 0.189 1 98.88 53 LEU B O 1
ATOM 2574 N N . GLY B 1 54 ? -9.914 22.453 -1.29 1 98.56 54 GLY B N 1
ATOM 2575 C CA . GLY B 1 54 ? -10.086 23.422 -2.369 1 98.56 54 GLY B CA 1
ATOM 2576 C C . GLY B 1 54 ? -8.945 24.406 -2.477 1 98.56 54 GLY B C 1
ATOM 2577 O O . GLY B 1 54 ? -9.047 25.406 -3.191 1 98.56 54 GLY B O 1
ATOM 2578 N N . VAL B 1 55 ? -7.84 24.203 -1.807 1 98.75 55 VAL B N 1
ATOM 2579 C CA . VAL B 1 55 ? -6.684 25.094 -1.892 1 98.75 55 VAL B CA 1
ATOM 2580 C C . VAL B 1 55 ? -5.781 24.656 -3.043 1 98.75 55 VAL B C 1
ATOM 2582 O O . VAL B 1 55 ? -5.414 23.469 -3.141 1 98.75 55 VAL B O 1
ATOM 2585 N N . ALA B 1 56 ? -5.488 25.578 -3.984 1 98.75 56 ALA B N 1
ATOM 2586 C CA . ALA B 1 56 ? -4.477 25.266 -4.992 1 98.75 56 ALA B CA 1
ATOM 2587 C C . ALA B 1 56 ? -3.145 24.906 -4.344 1 98.75 56 ALA B C 1
ATOM 2589 O O . ALA B 1 56 ? -2.574 25.703 -3.6 1 98.75 56 ALA B O 1
ATOM 2590 N N . THR B 1 57 ? -2.641 23.641 -4.602 1 98.88 57 THR B N 1
ATOM 2591 C CA . THR B 1 57 ? -1.557 23.125 -3.777 1 98.88 57 THR B CA 1
ATOM 2592 C C . THR B 1 57 ? -0.418 22.609 -4.652 1 98.88 57 THR B C 1
ATOM 2594 O O . THR B 1 57 ? -0.656 21.906 -5.645 1 98.88 57 THR B O 1
ATOM 2597 N N . ARG B 1 58 ? 0.785 22.969 -4.297 1 98.81 58 ARG B N 1
ATOM 2598 C CA . ARG B 1 58 ? 2.025 22.422 -4.832 1 98.81 58 ARG B CA 1
ATOM 2599 C C . ARG B 1 58 ? 2.812 21.688 -3.748 1 98.81 58 ARG B C 1
ATOM 2601 O O . ARG B 1 58 ? 2.818 22.109 -2.588 1 98.81 58 ARG B O 1
ATOM 2608 N N . LEU B 1 59 ? 3.496 20.641 -4.188 1 98.81 59 LEU B N 1
ATOM 2609 C CA . LEU B 1 59 ? 4.254 19.859 -3.215 1 98.81 59 LEU B CA 1
ATOM 2610 C C . LEU B 1 59 ? 5.73 19.797 -3.592 1 98.81 59 LEU B C 1
ATOM 2612 O O . LEU B 1 59 ? 6.074 19.422 -4.715 1 98.81 59 LEU B O 1
ATOM 2616 N N . ALA B 1 60 ? 6.551 20.25 -2.678 1 98.31 60 ALA B N 1
ATOM 2617 C CA . ALA B 1 60 ? 7.988 20.016 -2.752 1 98.31 60 ALA B CA 1
ATOM 2618 C C . ALA B 1 60 ? 8.406 18.875 -1.842 1 98.31 60 ALA B C 1
ATOM 2620 O O . ALA B 1 60 ? 8.547 19.047 -0.63 1 98.31 60 ALA B O 1
ATOM 2621 N N . GLY B 1 61 ? 8.516 17.719 -2.34 1 97.81 61 GLY B N 1
ATOM 2622 C CA . GLY B 1 61 ? 8.922 16.5 -1.675 1 97.81 61 GLY B CA 1
ATOM 2623 C C . GLY B 1 61 ? 9.766 15.594 -2.555 1 97.81 61 GLY B C 1
ATOM 2624 O O . GLY B 1 61 ? 10.203 16 -3.631 1 97.81 61 GLY B O 1
ATOM 2625 N N . SER B 1 62 ? 10.094 14.414 -2.021 1 98.25 62 SER B N 1
ATOM 2626 C CA . SER B 1 62 ? 10.891 13.477 -2.803 1 98.25 62 SER B CA 1
ATOM 2627 C C . SER B 1 62 ? 10.336 12.055 -2.693 1 98.25 62 SER B C 1
ATOM 2629 O O . SER B 1 62 ? 9.836 11.656 -1.64 1 98.25 62 SER B O 1
ATOM 2631 N N . ILE B 1 63 ? 10.414 11.328 -3.797 1 98.75 63 ILE B N 1
ATOM 2632 C CA . ILE B 1 63 ? 10.07 9.906 -3.881 1 98.75 63 ILE B CA 1
ATOM 2633 C C . ILE B 1 63 ? 11.195 9.148 -4.594 1 98.75 63 ILE B C 1
ATOM 2635 O O . ILE B 1 63 ? 12.078 9.766 -5.191 1 98.75 63 ILE B O 1
ATOM 2639 N N . GLY B 1 64 ? 11.195 7.848 -4.426 1 98.62 64 GLY B N 1
ATOM 2640 C CA . GLY B 1 64 ? 12.102 7.023 -5.211 1 98.62 64 GLY B CA 1
ATOM 2641 C C . GLY B 1 64 ? 11.625 6.789 -6.629 1 98.62 64 GLY B C 1
ATOM 2642 O O . GLY B 1 64 ? 10.508 7.168 -6.98 1 98.62 64 GLY B O 1
ATOM 2643 N N . ALA B 1 65 ? 12.477 6.199 -7.457 1 98.25 65 ALA B N 1
ATOM 2644 C CA . ALA B 1 65 ? 12.117 5.863 -8.836 1 98.25 65 ALA B CA 1
ATOM 2645 C C . ALA B 1 65 ? 11.398 4.516 -8.898 1 98.25 65 ALA B C 1
ATOM 2647 O O . ALA B 1 65 ? 11.219 3.955 -9.984 1 98.25 65 ALA B O 1
ATOM 2648 N N . ASP B 1 66 ? 10.906 4.02 -7.879 1 97.75 66 ASP B N 1
ATOM 2649 C CA . ASP B 1 66 ? 10.289 2.697 -7.789 1 97.75 66 ASP B CA 1
ATOM 2650 C C . ASP B 1 66 ? 8.773 2.787 -7.949 1 97.75 66 ASP B C 1
ATOM 2652 O O . ASP B 1 66 ? 8.234 3.869 -8.18 1 97.75 66 ASP B O 1
ATOM 2656 N N . PHE B 1 67 ? 8.094 1.625 -7.945 1 98.56 67 PHE B N 1
ATOM 2657 C CA . PHE B 1 67 ? 6.652 1.547 -8.148 1 98.56 67 PHE B CA 1
ATOM 2658 C C . PHE B 1 67 ? 5.91 2.365 -7.102 1 98.56 67 PHE B C 1
ATOM 2660 O O . PHE B 1 67 ? 4.949 3.066 -7.418 1 98.56 67 PHE B O 1
ATOM 2667 N N . MET B 1 68 ? 6.34 2.293 -5.832 1 98.75 68 MET B N 1
ATOM 2668 C CA . MET B 1 68 ? 5.676 3.043 -4.773 1 98.75 68 MET B CA 1
ATOM 2669 C C . MET B 1 68 ? 5.734 4.543 -5.043 1 98.75 68 MET B C 1
ATOM 2671 O O . MET B 1 68 ? 4.797 5.273 -4.727 1 98.75 68 MET B O 1
ATOM 2675 N N . GLY B 1 69 ? 6.898 4.973 -5.574 1 98.81 69 GLY B N 1
ATOM 2676 C CA . GLY B 1 69 ? 6.977 6.371 -5.961 1 98.81 69 GLY B CA 1
ATOM 2677 C C . GLY B 1 69 ? 5.914 6.773 -6.965 1 98.81 69 GLY B C 1
ATOM 2678 O O . GLY B 1 69 ? 5.297 7.836 -6.832 1 98.81 69 GLY B O 1
ATOM 2679 N N . ARG B 1 70 ? 5.652 5.938 -7.938 1 98.62 70 ARG B N 1
ATOM 2680 C CA . ARG B 1 70 ? 4.625 6.211 -8.938 1 98.62 70 ARG B CA 1
ATOM 2681 C C . ARG B 1 70 ? 3.23 6.152 -8.32 1 98.62 70 ARG B C 1
ATOM 2683 O O . ARG B 1 70 ? 2.33 6.887 -8.734 1 98.62 70 ARG B O 1
ATOM 2690 N N . VAL B 1 71 ? 3.049 5.289 -7.363 1 98.88 71 VAL B N 1
ATOM 2691 C CA . VAL B 1 71 ? 1.782 5.223 -6.641 1 98.88 71 VAL B CA 1
ATOM 2692 C C . VAL B 1 71 ? 1.539 6.539 -5.902 1 98.88 71 VAL B C 1
ATOM 2694 O O . VAL B 1 71 ? 0.436 7.086 -5.945 1 98.88 71 VAL B O 1
ATOM 2697 N N . VAL B 1 72 ? 2.584 7.035 -5.215 1 98.94 72 VAL B N 1
ATOM 2698 C CA . VAL B 1 72 ? 2.467 8.305 -4.504 1 98.94 72 VAL B CA 1
ATOM 2699 C C . VAL B 1 72 ? 2.092 9.414 -5.48 1 98.94 72 VAL B C 1
ATOM 2701 O O . VAL B 1 72 ? 1.143 10.164 -5.246 1 98.94 72 VAL B O 1
ATOM 2704 N N . ARG B 1 73 ? 2.787 9.484 -6.551 1 98.81 73 ARG B N 1
ATOM 2705 C CA . ARG B 1 73 ? 2.523 10.516 -7.543 1 98.81 73 ARG B CA 1
ATOM 2706 C C . ARG B 1 73 ? 1.099 10.414 -8.078 1 98.81 73 ARG B C 1
ATOM 2708 O O . ARG B 1 73 ? 0.407 11.422 -8.211 1 98.81 73 ARG B O 1
ATOM 2715 N N . LEU B 1 74 ? 0.659 9.18 -8.375 1 98.75 74 LEU B N 1
ATOM 2716 C CA . LEU B 1 74 ? -0.702 8.961 -8.852 1 98.75 74 LEU B CA 1
ATOM 2717 C C . LEU B 1 74 ? -1.72 9.531 -7.867 1 98.75 74 LEU B C 1
ATOM 2719 O O . LEU B 1 74 ? -2.637 10.258 -8.266 1 98.75 74 LEU B O 1
ATOM 2723 N N . GLY B 1 75 ? -1.562 9.227 -6.594 1 98.81 75 GLY B N 1
ATOM 2724 C CA . GLY B 1 75 ? -2.484 9.703 -5.574 1 98.81 75 GLY B CA 1
ATOM 2725 C C . GLY B 1 75 ? -2.502 11.211 -5.445 1 98.81 75 GLY B C 1
ATOM 2726 O O . GLY B 1 75 ? -3.564 11.812 -5.285 1 98.81 75 GLY B O 1
ATOM 2727 N N . LEU B 1 76 ? -1.329 11.82 -5.523 1 98.88 76 LEU B N 1
ATOM 2728 C CA . LEU B 1 76 ? -1.213 13.273 -5.43 1 98.88 76 LEU B CA 1
ATOM 2729 C C . LEU B 1 76 ? -1.899 13.953 -6.609 1 98.88 76 LEU B C 1
ATOM 2731 O O . LEU B 1 76 ? -2.695 14.875 -6.422 1 98.88 76 LEU B O 1
ATOM 2735 N N . GLU B 1 77 ? -1.647 13.445 -7.766 1 98.81 77 GLU B N 1
ATOM 2736 C CA . GLU B 1 77 ? -2.152 14.078 -8.977 1 98.81 77 GLU B CA 1
ATOM 2737 C C . GLU B 1 77 ? -3.66 13.891 -9.117 1 98.81 77 GLU B C 1
ATOM 2739 O O . GLU B 1 77 ? -4.355 14.766 -9.633 1 98.81 77 GLU B O 1
ATOM 2744 N N . GLU B 1 78 ? -4.121 12.805 -8.625 1 98.06 78 GLU B N 1
ATOM 2745 C CA . GLU B 1 78 ? -5.562 12.578 -8.641 1 98.06 78 GLU B CA 1
ATOM 2746 C C . GLU B 1 78 ? -6.289 13.602 -7.766 1 98.06 78 GLU B C 1
ATOM 2748 O O . GLU B 1 78 ? -7.461 13.898 -7.996 1 98.06 78 GLU B O 1
ATOM 2753 N N . GLN B 1 79 ? -5.602 14.148 -6.754 1 97.94 79 GLN B N 1
ATOM 2754 C CA . GLN B 1 79 ? -6.184 15.164 -5.895 1 97.94 79 GLN B CA 1
ATOM 2755 C C . GLN B 1 79 ? -5.98 16.562 -6.48 1 97.94 79 GLN B C 1
ATOM 2757 O O . GLN B 1 79 ? -6.359 17.562 -5.863 1 97.94 79 GLN B O 1
ATOM 2762 N N . GLY B 1 80 ? -5.309 16.672 -7.613 1 98.5 80 GLY B N 1
ATOM 2763 C CA . GLY B 1 80 ? -5.078 17.953 -8.273 1 98.5 80 GLY B CA 1
ATOM 2764 C C . GLY B 1 80 ? -3.846 18.672 -7.766 1 98.5 80 GLY B C 1
ATOM 2765 O O . GLY B 1 80 ? -3.691 19.875 -7.984 1 98.5 80 GLY B O 1
ATOM 2766 N N . ILE B 1 81 ? -2.994 18 -7.086 1 98.88 81 ILE B N 1
ATOM 2767 C CA . ILE B 1 81 ? -1.788 18.609 -6.539 1 98.88 81 ILE B CA 1
ATOM 2768 C C . ILE B 1 81 ? -0.733 18.75 -7.633 1 98.88 81 ILE B C 1
ATOM 2770 O O . ILE B 1 81 ? -0.503 17.812 -8.398 1 98.88 81 ILE B O 1
ATOM 2774 N N . ASP B 1 82 ? -0.152 19.938 -7.754 1 98.81 82 ASP B N 1
ATOM 2775 C CA . ASP B 1 82 ? 0.96 20.156 -8.672 1 98.81 82 ASP B CA 1
ATOM 2776 C C . ASP B 1 82 ? 2.227 19.469 -8.188 1 98.81 82 ASP B C 1
ATOM 2778 O O . ASP B 1 82 ? 2.793 19.844 -7.156 1 98.81 82 ASP B O 1
ATOM 2782 N N . THR B 1 83 ? 2.68 18.5 -8.977 1 98.75 83 THR B N 1
ATOM 2783 C CA . THR B 1 83 ? 3.82 17.688 -8.562 1 98.75 83 THR B CA 1
ATOM 2784 C C . THR B 1 83 ? 5.078 18.094 -9.328 1 98.75 83 THR B C 1
ATOM 2786 O O . THR B 1 83 ? 6.02 17.312 -9.453 1 98.75 83 THR B O 1
ATOM 2789 N N . GLY B 1 84 ? 5.113 19.281 -9.836 1 98.56 84 GLY B N 1
ATOM 2790 C CA . GLY B 1 84 ? 6.262 19.766 -10.586 1 98.56 84 GLY B CA 1
ATOM 2791 C C . GLY B 1 84 ? 7.52 19.875 -9.742 1 98.56 84 GLY B C 1
ATOM 2792 O O . GLY B 1 84 ? 8.633 19.875 -10.281 1 98.56 84 GLY B O 1
ATOM 2793 N N . LEU B 1 85 ? 7.426 19.984 -8.422 1 98.62 85 LEU B N 1
ATOM 2794 C CA . LEU B 1 85 ? 8.562 20.125 -7.52 1 98.62 85 LEU B CA 1
ATOM 2795 C C . LEU B 1 85 ? 8.789 18.844 -6.727 1 98.62 85 LEU B C 1
ATOM 2797 O O . LEU B 1 85 ? 9.539 18.828 -5.75 1 98.62 85 LEU B O 1
ATOM 2801 N N . LEU B 1 86 ? 8.07 17.812 -7.105 1 98.69 86 LEU B N 1
ATOM 2802 C CA . LEU B 1 86 ? 8.305 16.5 -6.527 1 98.69 86 LEU B CA 1
ATOM 2803 C C . LEU B 1 86 ? 9.523 15.836 -7.164 1 98.69 86 LEU B C 1
ATOM 2805 O O . LEU B 1 86 ? 9.492 15.469 -8.344 1 98.69 86 LEU B O 1
ATOM 2809 N N . ALA B 1 87 ? 10.57 15.672 -6.395 1 98.19 87 ALA B N 1
ATOM 2810 C CA . ALA B 1 87 ? 11.82 15.125 -6.91 1 98.19 87 ALA B CA 1
ATOM 2811 C C . ALA B 1 87 ? 11.789 13.594 -6.91 1 98.19 87 ALA B C 1
ATOM 2813 O O . ALA B 1 87 ? 11.203 12.984 -6.016 1 98.19 87 ALA B O 1
ATOM 2814 N N . VAL B 1 88 ? 12.375 12.992 -7.902 1 98.5 88 VAL B N 1
ATOM 2815 C CA . VAL B 1 88 ? 12.594 11.555 -7.949 1 98.5 88 VAL B CA 1
ATOM 2816 C C . VAL B 1 88 ? 14.07 11.25 -7.695 1 98.5 88 VAL B C 1
ATOM 2818 O O . VAL B 1 88 ? 14.938 11.68 -8.461 1 98.5 88 VAL B O 1
ATOM 2821 N N . LEU B 1 89 ? 14.336 10.539 -6.582 1 97.88 89 LEU B N 1
ATOM 2822 C CA . LEU B 1 89 ? 15.711 10.219 -6.207 1 97.88 89 LEU B CA 1
ATOM 2823 C C . LEU B 1 89 ? 16.031 8.766 -6.535 1 97.88 89 LEU B C 1
ATOM 2825 O O . LEU B 1 89 ? 15.492 7.848 -5.906 1 97.88 89 LEU B O 1
ATOM 2829 N N . ASP B 1 90 ? 16.969 8.484 -7.367 1 96.5 90 ASP B N 1
ATOM 2830 C CA . ASP B 1 90 ? 17.281 7.148 -7.852 1 96.5 90 ASP B CA 1
ATOM 2831 C C . ASP B 1 90 ? 18.016 6.336 -6.781 1 96.5 90 ASP B C 1
ATOM 2833 O O . ASP B 1 90 ? 17.922 5.105 -6.77 1 96.5 90 ASP B O 1
ATOM 2837 N N . ARG B 1 91 ? 18.625 7.043 -5.875 1 95.75 91 ARG B N 1
ATOM 2838 C CA . ARG B 1 91 ? 19.516 6.375 -4.934 1 95.75 91 ARG B CA 1
ATOM 2839 C C . ARG B 1 91 ? 18.734 5.879 -3.713 1 95.75 91 ARG B C 1
ATOM 2841 O O . ARG B 1 91 ? 19.281 5.121 -2.9 1 95.75 91 ARG B O 1
ATOM 2848 N N . TYR B 1 92 ? 17.484 6.246 -3.576 1 96.56 92 TYR B N 1
ATOM 2849 C CA . TYR B 1 92 ? 16.703 5.898 -2.393 1 96.56 92 TYR B CA 1
ATOM 2850 C C . TYR B 1 92 ? 15.352 5.305 -2.785 1 96.56 92 TYR B C 1
ATOM 2852 O O . TYR B 1 92 ? 14.727 5.75 -3.75 1 96.56 92 TYR B O 1
ATOM 2860 N N . PRO B 1 93 ? 14.914 4.289 -2.018 1 97.75 93 PRO B N 1
ATOM 2861 C CA . PRO B 1 93 ? 13.531 3.85 -2.209 1 97.75 93 PRO B CA 1
ATOM 2862 C C . PRO B 1 93 ? 12.508 4.879 -1.729 1 97.75 93 PRO B C 1
ATOM 2864 O O . PRO B 1 93 ? 12.859 5.793 -0.978 1 97.75 93 PRO B O 1
ATOM 2867 N N . THR B 1 94 ? 11.359 4.793 -2.254 1 98.5 94 THR B N 1
ATOM 2868 C CA . THR B 1 94 ? 10.273 5.582 -1.685 1 98.5 94 THR B CA 1
ATOM 2869 C C . THR B 1 94 ? 10.023 5.191 -0.23 1 98.5 94 THR B C 1
ATOM 2871 O O . THR B 1 94 ? 9.992 4.004 0.104 1 98.5 94 THR B O 1
ATOM 2874 N N . SER B 1 95 ? 9.883 6.191 0.653 1 97.81 95 SER B N 1
ATOM 2875 C CA . SER B 1 95 ? 9.555 5.949 2.057 1 97.81 95 SER B CA 1
ATOM 2876 C C . SER B 1 95 ? 8.141 5.418 2.213 1 97.81 95 SER B C 1
ATOM 2878 O O . SER B 1 95 ? 7.23 5.832 1.486 1 97.81 95 SER B O 1
ATOM 2880 N N . ALA B 1 96 ? 8.016 4.535 3.205 1 98.5 96 ALA B N 1
ATOM 2881 C CA . ALA B 1 96 ? 6.68 3.98 3.414 1 98.5 96 ALA B CA 1
ATOM 2882 C C . ALA B 1 96 ? 6.473 3.582 4.871 1 98.5 96 ALA B C 1
ATOM 2884 O O . ALA B 1 96 ? 7.438 3.311 5.59 1 98.5 96 ALA B O 1
ATOM 2885 N N . THR B 1 97 ? 5.227 3.613 5.293 1 98.25 97 THR B N 1
ATOM 2886 C CA . THR B 1 97 ? 4.848 3.236 6.648 1 98.25 97 THR B CA 1
ATOM 2887 C C . THR B 1 97 ? 3.666 2.268 6.629 1 98.25 97 THR B C 1
ATOM 2889 O O . THR B 1 97 ? 2.695 2.479 5.898 1 98.25 97 THR B O 1
ATOM 2892 N N . VAL B 1 98 ? 3.779 1.171 7.379 1 98.31 98 VAL B N 1
ATOM 2893 C CA . VAL B 1 98 ? 2.652 0.289 7.664 1 98.31 98 VAL B CA 1
ATOM 2894 C C . VAL B 1 98 ? 2.111 0.575 9.062 1 98.31 98 VAL B C 1
ATOM 2896 O O . VAL B 1 98 ? 2.842 0.467 10.055 1 98.31 98 VAL B O 1
ATOM 2899 N N . LEU B 1 99 ? 0.876 1.044 9.117 1 97.94 99 LEU B N 1
ATOM 2900 C CA . LEU B 1 99 ? 0.229 1.327 10.398 1 97.94 99 LEU B CA 1
ATOM 2901 C C . LEU B 1 99 ? -0.748 0.217 10.766 1 97.94 99 LEU B C 1
ATOM 2903 O O . LEU B 1 99 ? -1.713 -0.036 10.039 1 97.94 99 LEU B O 1
ATOM 2907 N N . THR B 1 100 ? -0.467 -0.487 11.875 1 97.38 100 THR B N 1
ATOM 2908 C CA . THR B 1 100 ? -1.283 -1.586 12.375 1 97.38 100 THR B CA 1
ATOM 2909 C C . THR B 1 100 ? -2.238 -1.097 13.461 1 97.38 100 THR B C 1
ATOM 2911 O O . THR B 1 100 ? -1.963 -1.249 14.656 1 97.38 100 THR B O 1
ATOM 2914 N N . ILE B 1 101 ? -3.373 -0.62 13.031 1 97 101 ILE B N 1
ATOM 2915 C CA . ILE B 1 101 ? -4.309 0.017 13.953 1 97 101 ILE B CA 1
ATOM 2916 C C . ILE B 1 101 ? -5.035 -1.049 14.773 1 97 101 ILE B C 1
ATOM 2918 O O . ILE B 1 101 ? -5.688 -1.934 14.211 1 97 101 ILE B O 1
ATOM 2922 N N . ASP B 1 102 ? -4.969 -0.975 16.062 1 94.94 102 ASP B N 1
ATOM 2923 C CA . ASP B 1 102 ? -5.605 -1.995 16.891 1 94.94 102 ASP B CA 1
ATOM 2924 C C . ASP B 1 102 ? -7.059 -1.632 17.188 1 94.94 102 ASP B C 1
ATOM 2926 O O . ASP B 1 102 ? -7.559 -0.607 16.719 1 94.94 102 ASP B O 1
ATOM 2930 N N . SER B 1 103 ? -7.754 -2.447 17.953 1 92.62 103 SER B N 1
ATOM 2931 C CA . SER B 1 103 ? -9.18 -2.293 18.219 1 92.62 103 SER B CA 1
ATOM 2932 C C . SER B 1 103 ? -9.453 -1.089 19.109 1 92.62 103 SER B C 1
ATOM 2934 O O . SER B 1 103 ? -10.586 -0.61 19.188 1 92.62 103 SER B O 1
ATOM 2936 N N . GLN B 1 104 ? -8.391 -0.598 19.766 1 87.5 104 GLN B N 1
ATOM 2937 C CA . GLN B 1 104 ? -8.547 0.562 20.641 1 87.5 104 GLN B CA 1
ATOM 2938 C C . GLN B 1 104 ? -8.188 1.852 19.906 1 87.5 104 GLN B C 1
ATO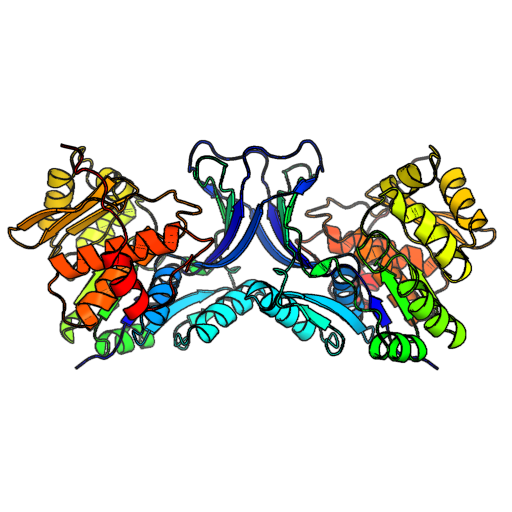M 2940 O O . GLN B 1 104 ? -8.25 2.939 20.484 1 87.5 104 GLN B O 1
ATOM 2945 N N . GLY B 1 105 ? -7.734 1.728 18.672 1 86.69 105 GLY B N 1
ATOM 2946 C CA . GLY B 1 105 ? -7.441 2.896 17.859 1 86.69 105 GLY B CA 1
ATOM 2947 C C . GLY B 1 105 ? -5.98 3.303 17.891 1 86.69 105 GLY B C 1
ATOM 2948 O O . GLY B 1 105 ? -5.578 4.262 17.234 1 86.69 105 GLY B O 1
ATOM 2949 N N . ARG B 1 106 ? -5.164 2.549 18.75 1 88.25 106 ARG B N 1
ATOM 2950 C CA . ARG B 1 106 ? -3.732 2.83 18.734 1 88.25 106 ARG B CA 1
ATOM 2951 C C . ARG B 1 106 ? -3.092 2.395 17.422 1 88.25 106 ARG B C 1
ATOM 2953 O O . ARG B 1 106 ? -3.545 1.437 16.797 1 88.25 106 ARG B O 1
ATOM 2960 N N . ARG B 1 107 ? -1.977 3.023 17.062 1 91.44 107 ARG B N 1
ATOM 2961 C CA . ARG B 1 107 ? -1.447 2.814 15.711 1 91.44 107 ARG B CA 1
ATOM 2962 C C . ARG B 1 107 ? 0.039 2.479 15.758 1 91.44 107 ARG B C 1
ATOM 2964 O O . ARG B 1 107 ? 0.858 3.188 15.164 1 91.44 107 ARG B O 1
ATOM 2971 N N . PRO B 1 108 ? 0.396 1.371 16.469 1 93.88 108 PRO B N 1
ATOM 2972 C CA . PRO B 1 108 ? 1.786 0.968 16.25 1 93.88 108 PRO B CA 1
ATOM 2973 C C . PRO B 1 108 ? 2.143 0.875 14.773 1 93.88 108 PRO B C 1
ATOM 2975 O O . PRO B 1 108 ? 1.306 0.483 13.953 1 93.88 108 PRO B O 1
ATOM 2978 N N . ASN B 1 109 ? 3.365 1.325 14.461 1 96.12 109 ASN B N 1
ATOM 2979 C CA . ASN B 1 109 ? 3.641 1.388 13.031 1 96.12 109 ASN B CA 1
ATOM 2980 C C . ASN B 1 109 ? 5.082 0.987 12.719 1 96.12 109 ASN B C 1
ATOM 2982 O O . ASN B 1 109 ? 5.914 0.906 13.625 1 96.12 109 ASN B O 1
ATOM 2986 N N . PHE B 1 110 ? 5.324 0.58 11.547 1 97.94 110 PHE B N 1
ATOM 2987 C CA . PHE B 1 110 ? 6.613 0.223 10.969 1 97.94 110 PHE B CA 1
ATOM 2988 C C . PHE B 1 110 ? 6.969 1.161 9.82 1 97.94 110 PHE B C 1
ATOM 2990 O O . PHE B 1 110 ? 6.141 1.418 8.945 1 97.94 110 PHE B O 1
ATOM 2997 N N . HIS B 1 111 ? 8.188 1.647 9.852 1 97.5 111 HIS B N 1
ATOM 2998 C CA . HIS B 1 111 ? 8.594 2.637 8.859 1 97.5 111 HIS B CA 1
ATOM 2999 C C . HIS B 1 111 ? 9.859 2.203 8.133 1 97.5 111 HIS B C 1
ATOM 3001 O O . HIS B 1 111 ? 10.82 1.754 8.766 1 97.5 111 HIS B O 1
ATOM 3007 N N . ALA B 1 112 ? 9.805 2.281 6.824 1 98 112 ALA B N 1
ATOM 3008 C CA . ALA B 1 112 ? 11.008 2.146 6.004 1 98 112 ALA B CA 1
ATOM 3009 C C . ALA B 1 112 ? 11.477 3.506 5.496 1 98 112 ALA B C 1
ATOM 3011 O O . ALA B 1 112 ? 10.758 4.188 4.762 1 98 112 ALA B O 1
ATOM 3012 N N . LEU B 1 113 ? 12.672 3.863 5.883 1 96 113 LEU B N 1
ATOM 3013 C CA . LEU B 1 113 ? 13.258 5.133 5.465 1 96 113 LEU B CA 1
ATOM 3014 C C . LEU B 1 113 ? 13.469 5.164 3.955 1 96 113 LEU B C 1
ATOM 3016 O O . LEU B 1 113 ? 13.609 4.113 3.324 1 96 113 LEU B O 1
ATOM 3020 N N . GLY B 1 114 ? 13.453 6.406 3.404 1 96.62 114 GLY B N 1
ATOM 3021 C CA . GLY B 1 114 ? 13.688 6.547 1.977 1 96.62 114 GLY B CA 1
ATOM 3022 C C . GLY B 1 114 ? 13.719 7.992 1.516 1 96.62 114 GLY B C 1
ATOM 3023 O O . GLY B 1 114 ? 14.062 8.891 2.291 1 96.62 114 GLY B O 1
ATOM 3024 N N . ALA B 1 115 ? 13.438 8.172 0.269 1 97.06 115 ALA B N 1
ATOM 3025 C CA . ALA B 1 115 ? 13.57 9.453 -0.42 1 97.06 115 ALA B CA 1
ATOM 3026 C C . ALA B 1 115 ? 12.734 10.531 0.254 1 97.06 115 ALA B C 1
ATOM 3028 O O . ALA B 1 115 ? 13.102 11.711 0.247 1 97.06 115 ALA B O 1
ATOM 3029 N N . GLY B 1 116 ? 11.68 10.125 0.873 1 96.31 116 GLY B N 1
ATOM 3030 C CA . GLY B 1 116 ? 10.672 11.055 1.361 1 96.31 116 GLY B CA 1
ATOM 3031 C C . GLY B 1 116 ? 11.188 11.969 2.457 1 96.31 116 GLY B C 1
ATOM 3032 O O . GLY B 1 116 ? 10.586 13.008 2.746 1 96.31 116 GLY B O 1
ATOM 3033 N N . LEU B 1 117 ? 12.289 11.594 3.035 1 92.69 117 LEU B N 1
ATOM 3034 C CA . LEU B 1 117 ? 12.852 12.383 4.129 1 92.69 117 LEU B CA 1
ATOM 3035 C C . LEU B 1 117 ? 13.625 13.578 3.592 1 92.69 117 LEU B C 1
ATOM 3037 O O . LEU B 1 117 ? 13.945 14.5 4.344 1 92.69 117 LEU B O 1
ATOM 3041 N N . PHE B 1 118 ? 13.922 13.531 2.334 1 91.62 118 PHE B N 1
ATOM 3042 C CA . PHE B 1 118 ? 14.727 14.586 1.725 1 91.62 118 PHE B CA 1
ATOM 3043 C C . PHE B 1 118 ? 13.836 15.609 1.029 1 91.62 118 PHE B C 1
ATOM 3045 O O . PHE B 1 118 ? 13.312 15.352 -0.058 1 91.62 118 PHE B O 1
ATOM 3052 N N . ALA B 1 119 ? 13.664 16.734 1.634 1 91.69 119 ALA B N 1
ATOM 3053 C CA . ALA B 1 119 ? 12.938 17.812 0.993 1 91.69 119 ALA B CA 1
ATOM 3054 C C . ALA B 1 119 ? 13.828 18.578 0.026 1 91.69 119 ALA B C 1
ATOM 3056 O O . ALA B 1 119 ? 14.953 18.953 0.375 1 91.69 119 ALA B O 1
ATOM 3057 N N . PRO B 1 120 ? 13.32 18.812 -1.179 1 93.62 120 PRO B N 1
ATOM 3058 C CA . PRO B 1 120 ? 14.102 19.656 -2.076 1 93.62 120 PRO B CA 1
ATOM 3059 C C . PRO B 1 120 ? 14.055 21.125 -1.681 1 93.62 120 PRO B C 1
ATOM 3061 O O . PRO B 1 120 ? 12.992 21.641 -1.324 1 93.62 120 PRO B O 1
ATOM 3064 N N . THR B 1 121 ? 15.219 21.812 -1.699 1 93.31 121 THR B N 1
ATOM 3065 C CA . THR B 1 121 ? 15.297 23.203 -1.276 1 93.31 121 THR B CA 1
ATOM 3066 C C . THR B 1 121 ? 16.078 24.031 -2.293 1 93.31 121 THR B C 1
ATOM 3068 O O . THR B 1 121 ? 16.609 25.094 -1.957 1 93.31 121 THR B O 1
ATOM 3071 N N . GLY B 1 122 ? 16.125 23.609 -3.49 1 92.94 122 GLY B N 1
ATOM 3072 C CA . GLY B 1 122 ? 16.875 24.297 -4.52 1 92.94 122 GLY B CA 1
ATOM 3073 C C . GLY B 1 122 ? 16.203 25.562 -5.02 1 92.94 122 GLY B C 1
ATOM 3074 O O . GLY B 1 122 ? 15.195 26 -4.457 1 92.94 122 GLY B O 1
ATOM 3075 N N . GLU B 1 123 ? 16.734 26.094 -6.098 1 95.62 123 GLU B N 1
ATOM 3076 C CA . GLU B 1 123 ? 16.312 27.391 -6.625 1 95.62 123 GLU B CA 1
ATOM 3077 C C . GLU B 1 123 ? 14.852 27.375 -7.039 1 95.62 123 GLU B C 1
ATOM 3079 O O . GLU B 1 123 ? 14.125 28.344 -6.832 1 95.62 123 GLU B O 1
ATOM 3084 N N . ALA B 1 124 ? 14.453 26.297 -7.602 1 97.31 124 ALA B N 1
ATOM 3085 C CA . ALA B 1 124 ? 13.07 26.203 -8.07 1 97.31 124 ALA B CA 1
ATOM 3086 C C . ALA B 1 124 ? 12.086 26.266 -6.91 1 97.31 124 ALA B C 1
ATOM 3088 O O . ALA B 1 124 ? 11.023 26.875 -7.02 1 97.31 124 ALA B O 1
ATOM 3089 N N . VAL B 1 125 ? 12.469 25.641 -5.836 1 97.38 125 VAL B N 1
ATOM 3090 C CA . VAL B 1 125 ? 11.609 25.625 -4.66 1 97.38 125 VAL B CA 1
ATOM 3091 C C . VAL B 1 125 ? 11.609 27.016 -4.008 1 97.38 125 VAL B C 1
ATOM 3093 O O . VAL B 1 125 ? 10.555 27.516 -3.609 1 97.38 125 VAL B O 1
ATOM 3096 N N . ILE B 1 126 ? 12.766 27.625 -3.904 1 96.88 126 ILE B N 1
ATOM 3097 C CA . ILE B 1 126 ? 12.883 28.953 -3.344 1 96.88 126 ILE B CA 1
ATOM 3098 C C . ILE B 1 126 ? 12.047 29.938 -4.168 1 96.88 126 ILE B C 1
ATOM 3100 O O . ILE B 1 126 ? 11.32 30.766 -3.613 1 96.88 126 ILE B O 1
ATOM 3104 N N . ALA B 1 127 ? 12.125 29.797 -5.461 1 97.75 127 ALA B N 1
ATOM 3105 C CA . ALA B 1 127 ? 11.344 30.656 -6.348 1 97.75 127 ALA B CA 1
ATOM 3106 C C . ALA B 1 127 ? 9.844 30.438 -6.129 1 97.75 127 ALA B C 1
ATOM 3108 O O . ALA B 1 127 ? 9.078 31.406 -6.109 1 97.75 127 ALA B O 1
ATOM 3109 N N . ALA B 1 128 ? 9.43 29.219 -5.992 1 98.31 128 ALA B N 1
ATOM 3110 C CA . ALA B 1 128 ? 8.023 28.906 -5.754 1 98.31 128 ALA B CA 1
ATOM 3111 C C . ALA B 1 128 ? 7.555 29.469 -4.418 1 98.31 128 ALA B C 1
ATOM 3113 O O . ALA B 1 128 ? 6.422 29.953 -4.309 1 98.31 128 ALA B O 1
ATOM 3114 N N . ALA B 1 129 ? 8.406 29.375 -3.426 1 98 129 ALA B N 1
ATOM 3115 C CA . ALA B 1 129 ? 8.094 29.938 -2.113 1 98 129 ALA B CA 1
ATOM 3116 C C . ALA B 1 129 ? 7.844 31.438 -2.203 1 98 129 ALA B C 1
ATOM 3118 O O . ALA B 1 129 ? 7 31.984 -1.485 1 98 129 ALA B O 1
ATOM 3119 N N . GLY B 1 130 ? 8.547 32.062 -3.066 1 97.88 130 GLY B N 1
ATOM 3120 C CA . GLY B 1 130 ? 8.406 33.5 -3.25 1 97.88 130 GLY B CA 1
ATOM 3121 C C . GLY B 1 130 ? 7.133 33.906 -3.982 1 97.88 130 GLY B C 1
ATOM 3122 O O . GLY B 1 130 ? 6.852 35.094 -4.156 1 97.88 130 GLY B O 1
ATOM 3123 N N . ARG B 1 131 ? 6.34 32.875 -4.363 1 98 131 ARG B N 1
ATOM 3124 C CA . ARG B 1 131 ? 5.16 33.188 -5.168 1 98 131 ARG B CA 1
ATOM 3125 C C . ARG B 1 131 ? 3.904 32.594 -4.543 1 98 131 ARG B C 1
ATOM 3127 O O . ARG B 1 131 ? 2.805 32.75 -5.078 1 98 131 ARG B O 1
ATOM 3134 N N . CYS B 1 132 ? 4.035 31.969 -3.416 1 98.38 132 CYS B N 1
ATOM 3135 C CA . CYS B 1 132 ? 2.879 31.328 -2.799 1 98.38 132 CYS B CA 1
ATOM 3136 C C . CYS B 1 132 ? 2.211 32.25 -1.794 1 98.38 132 CYS B C 1
ATOM 3138 O O . CYS B 1 132 ? 2.812 33.25 -1.357 1 98.38 132 CYS B O 1
ATOM 3140 N N . ARG B 1 133 ? 0.96 32 -1.557 1 98.69 133 ARG B N 1
ATOM 3141 C CA . ARG B 1 133 ? 0.255 32.719 -0.494 1 98.69 133 ARG B CA 1
ATOM 3142 C C . ARG B 1 133 ? 0.542 32.094 0.866 1 98.69 133 ARG B C 1
ATOM 3144 O O . ARG B 1 133 ? 0.638 32.781 1.873 1 98.69 133 ARG B O 1
ATOM 3151 N N . PHE B 1 134 ? 0.635 30.781 0.854 1 98.88 134 PHE B N 1
ATOM 3152 C CA . PHE B 1 134 ? 0.939 30.016 2.055 1 98.88 134 PHE B CA 1
ATOM 3153 C C . PHE B 1 134 ? 2.143 29.109 1.827 1 98.88 134 PHE B C 1
ATOM 3155 O O . PHE B 1 134 ? 2.232 28.438 0.798 1 98.88 134 PHE B O 1
ATOM 3162 N N . LEU B 1 135 ? 3.102 29.062 2.752 1 98.88 135 LEU B N 1
ATOM 3163 C CA . LEU B 1 135 ? 4.137 28.047 2.832 1 98.88 135 LEU B CA 1
ATOM 3164 C C . LEU B 1 135 ? 3.947 27.172 4.07 1 98.88 135 LEU B C 1
ATOM 3166 O O . LEU B 1 135 ? 3.914 27.688 5.191 1 98.88 135 LEU B O 1
ATOM 3170 N N . HIS B 1 136 ? 3.723 25.938 3.846 1 98.88 136 HIS B N 1
ATOM 3171 C CA . HIS B 1 136 ? 3.766 24.969 4.941 1 98.88 136 HIS B CA 1
ATOM 3172 C C . HIS B 1 136 ? 5.102 24.25 4.984 1 98.88 136 HIS B C 1
ATOM 3174 O O . HIS B 1 136 ? 5.32 23.297 4.227 1 98.88 136 HIS B O 1
ATOM 3180 N N . TYR B 1 137 ? 5.957 24.656 5.879 1 97.38 137 TYR B N 1
ATOM 3181 C CA . TYR B 1 137 ? 7.273 24.062 6.047 1 97.38 137 TYR B CA 1
ATOM 3182 C C . TYR B 1 137 ? 7.219 22.906 7.039 1 97.38 137 TYR B C 1
ATOM 3184 O O . TYR B 1 137 ? 7.285 23.109 8.25 1 97.38 137 TYR B O 1
ATOM 3192 N N . ALA B 1 138 ? 7.172 21.75 6.484 1 96.69 138 ALA B N 1
ATOM 3193 C CA . ALA B 1 138 ? 7 20.531 7.285 1 96.69 138 ALA B CA 1
ATOM 3194 C C . ALA B 1 138 ? 8.172 19.578 7.098 1 96.69 138 ALA B C 1
ATOM 3196 O O . ALA B 1 138 ? 7.977 18.375 6.934 1 96.69 138 ALA B O 1
ATOM 3197 N N . ALA B 1 139 ? 9.383 20.172 7.16 1 93.75 139 ALA B N 1
ATOM 3198 C CA . ALA B 1 139 ? 10.586 19.406 6.836 1 93.75 139 ALA B CA 1
ATOM 3199 C C . ALA B 1 139 ? 11.547 19.375 8.023 1 93.75 139 ALA B C 1
ATOM 3201 O O . ALA B 1 139 ? 12.633 18.797 7.93 1 93.75 139 ALA B O 1
ATOM 3202 N N . ILE B 1 140 ? 11.094 19.938 9.148 1 91.81 140 ILE B N 1
ATOM 3203 C CA . ILE B 1 140 ? 11.969 20.016 10.312 1 91.81 140 ILE B CA 1
ATOM 3204 C C . ILE B 1 140 ? 12.312 18.594 10.789 1 91.81 140 ILE B C 1
ATOM 3206 O O . ILE B 1 140 ? 11.414 17.766 10.969 1 91.81 140 ILE B O 1
ATOM 3210 N N . GLY B 1 141 ? 13.578 18.406 11.039 1 86.81 141 GLY B N 1
ATOM 3211 C CA . GLY B 1 141 ? 14.047 17.094 11.484 1 86.81 141 GLY B CA 1
ATOM 3212 C C . GLY B 1 141 ? 14.453 16.188 10.336 1 86.81 141 GLY B C 1
ATOM 3213 O O . GLY B 1 141 ? 14.969 15.094 10.562 1 86.81 141 GLY B O 1
ATOM 3214 N N . GLY B 1 142 ? 14.141 16.609 9.031 1 82.75 142 GLY B N 1
ATOM 3215 C CA . GLY B 1 142 ? 14.617 15.859 7.879 1 82.75 142 GLY B CA 1
ATOM 3216 C C . GLY B 1 142 ? 16.078 16.109 7.574 1 82.75 142 GLY B C 1
ATOM 3217 O O . GLY B 1 142 ? 16.625 17.156 7.914 1 82.75 142 GLY B O 1
ATOM 3218 N N . PRO B 1 143 ? 16.625 14.992 6.895 1 68.69 143 PRO B N 1
ATOM 3219 C CA . PRO B 1 143 ? 18.031 15.203 6.535 1 68.69 143 PRO B CA 1
ATOM 3220 C C . PRO B 1 143 ? 18.203 16.297 5.48 1 68.69 143 PRO B C 1
ATOM 3222 O O . PRO B 1 143 ? 17.422 16.375 4.535 1 68.69 143 PRO B O 1
ATOM 3225 N N . GLY B 1 144 ? 19.203 17.016 5.57 1 61.62 144 GLY B N 1
ATOM 3226 C CA . GLY B 1 144 ? 19.609 17.953 4.543 1 61.62 144 GLY B CA 1
ATOM 3227 C C . GLY B 1 144 ? 18.844 19.25 4.582 1 61.62 144 GLY B C 1
ATOM 3228 O O . GLY B 1 144 ? 19.141 20.188 3.83 1 61.62 144 GLY B O 1
ATOM 3229 N N . ALA B 1 145 ? 17.578 19.156 5.184 1 49.34 145 ALA B N 1
ATOM 3230 C CA . ALA B 1 145 ? 16.812 20.391 5.199 1 49.34 145 ALA B CA 1
ATOM 3231 C C . ALA B 1 145 ? 17.453 21.422 6.121 1 49.34 145 ALA B C 1
ATOM 3233 O O . ALA B 1 145 ? 17.234 22.641 5.957 1 49.34 145 ALA B O 1
ATOM 3234 N N . ASP B 1 146 ? 18.469 20.656 7.262 1 54.97 146 ASP B N 1
ATOM 3235 C CA . ASP B 1 146 ? 18.984 21.516 8.328 1 54.97 146 ASP B CA 1
ATOM 3236 C C . ASP B 1 146 ? 20.422 21.953 8.031 1 54.97 146 ASP B C 1
ATOM 3238 O O . ASP B 1 146 ? 21.125 21.281 7.27 1 54.97 146 ASP B O 1
ATOM 3242 N N . GLY B 1 147 ? 20.875 22.984 7.82 1 53.94 147 GLY B N 1
ATOM 3243 C CA . GLY B 1 147 ? 22.172 23.641 7.77 1 53.94 147 GLY B CA 1
ATOM 3244 C C . GLY B 1 147 ? 22.203 24.828 6.816 1 53.94 147 GLY B C 1
ATOM 3245 O O . GLY B 1 147 ? 23.266 25.234 6.359 1 53.94 147 GLY B O 1
ATOM 3246 N N . GLY B 1 148 ? 21.016 25.188 6.449 1 62.41 148 GLY B N 1
ATOM 3247 C CA . GLY B 1 148 ? 21.016 26.422 5.684 1 62.41 148 GLY B CA 1
ATOM 3248 C C . GLY B 1 148 ? 19.969 26.438 4.586 1 62.41 148 GLY B C 1
ATOM 3249 O O . GLY B 1 148 ? 19.125 27.328 4.555 1 62.41 148 GLY B O 1
ATOM 3250 N N . PRO B 1 149 ? 19.625 25.406 3.883 1 79.62 149 PRO B N 1
ATOM 3251 C CA . PRO B 1 149 ? 18.781 25.516 2.693 1 79.62 149 PRO B CA 1
ATOM 3252 C C . PRO B 1 149 ? 17.297 25.688 3.037 1 79.62 149 PRO B C 1
ATOM 3254 O O . PRO B 1 149 ? 16.594 26.453 2.369 1 79.62 149 PRO B O 1
ATOM 3257 N N . GLY B 1 150 ? 16.875 25.156 4.098 1 89.69 150 GLY B N 1
ATOM 3258 C CA . GLY B 1 150 ? 15.5 25.344 4.516 1 89.69 150 GLY B CA 1
ATOM 3259 C C . GLY B 1 150 ? 15.18 26.766 4.898 1 89.69 150 GLY B C 1
ATOM 3260 O O . GLY B 1 150 ? 14.102 27.281 4.574 1 89.69 150 GLY B O 1
ATOM 3261 N N . LEU B 1 151 ? 16.109 27.422 5.5 1 92.75 151 LEU B N 1
ATOM 3262 C CA . LEU B 1 151 ? 15.914 28.812 5.918 1 92.75 151 LEU B CA 1
ATOM 3263 C C . LEU B 1 151 ? 15.68 29.719 4.715 1 92.75 151 LEU B C 1
ATOM 3265 O O . LEU B 1 151 ? 14.812 30.594 4.754 1 92.75 151 LEU B O 1
ATOM 3269 N N . ALA B 1 152 ? 16.406 29.469 3.68 1 93.94 152 ALA B N 1
ATOM 3270 C CA . ALA B 1 152 ? 16.266 30.297 2.479 1 93.94 152 ALA B CA 1
ATOM 3271 C C . ALA B 1 152 ? 14.859 30.172 1.899 1 93.94 152 ALA B C 1
ATOM 3273 O O . ALA B 1 152 ? 14.312 31.156 1.379 1 93.94 152 ALA B O 1
ATOM 3274 N N . VAL B 1 153 ? 14.25 29.031 1.951 1 95.94 153 VAL B N 1
ATOM 3275 C CA . VAL B 1 153 ? 12.891 28.797 1.46 1 95.94 153 VAL B CA 1
ATOM 3276 C C . VAL B 1 153 ? 11.898 29.609 2.291 1 95.94 153 VAL B C 1
ATOM 3278 O O . VAL B 1 153 ? 11.055 30.328 1.742 1 95.94 153 VAL B O 1
ATOM 3281 N N . VAL B 1 154 ? 12.062 29.531 3.578 1 96.25 154 VAL B N 1
ATOM 3282 C CA . VAL B 1 154 ? 11.164 30.188 4.512 1 96.25 154 VAL B CA 1
ATOM 3283 C C . VAL B 1 154 ? 11.312 31.703 4.375 1 96.25 154 VAL B C 1
ATOM 3285 O O . VAL B 1 154 ? 10.312 32.438 4.352 1 96.25 154 VAL B O 1
ATOM 3288 N N . GLU B 1 155 ? 12.516 32.156 4.242 1 95.94 155 GLU B N 1
ATOM 3289 C CA . GLU B 1 155 ? 12.781 33.594 4.094 1 95.94 155 GLU B CA 1
ATOM 3290 C C . GLU B 1 155 ? 12.18 34.125 2.803 1 95.94 155 GLU B C 1
ATOM 3292 O O . GLU B 1 155 ? 11.633 35.25 2.781 1 95.94 155 GLU B O 1
ATOM 3297 N N . ALA B 1 156 ? 12.312 33.375 1.76 1 96.75 156 ALA B N 1
ATOM 3298 C CA . ALA B 1 156 ? 11.75 33.781 0.479 1 96.75 156 ALA B CA 1
ATOM 3299 C C . ALA B 1 156 ? 10.234 33.969 0.574 1 96.75 156 ALA B C 1
ATOM 3301 O O . ALA B 1 156 ? 9.672 34.906 0.039 1 96.75 156 ALA B O 1
ATOM 3302 N N . ALA B 1 157 ? 9.586 33 1.213 1 98 157 ALA B N 1
ATOM 3303 C CA . ALA B 1 157 ? 8.141 33.094 1.399 1 98 157 ALA B CA 1
ATOM 3304 C C . ALA B 1 157 ? 7.746 34.312 2.213 1 98 157 ALA B C 1
ATOM 3306 O O . ALA B 1 157 ? 6.844 35.062 1.825 1 98 157 ALA B O 1
ATOM 3307 N N . LYS B 1 158 ? 8.453 34.531 3.295 1 96.94 158 LYS B N 1
ATOM 3308 C CA . LYS B 1 158 ? 8.156 35.656 4.18 1 96.94 158 LYS B CA 1
ATOM 3309 C C . LYS B 1 158 ? 8.367 37 3.463 1 96.94 158 LYS B C 1
ATOM 3311 O O . LYS B 1 158 ? 7.559 37.938 3.604 1 96.94 158 LYS B O 1
ATOM 3316 N N . ALA B 1 159 ? 9.43 37.062 2.775 1 96.62 159 ALA B N 1
ATOM 3317 C CA . ALA B 1 159 ? 9.758 38.281 2.037 1 96.62 159 ALA B CA 1
ATOM 3318 C C . ALA B 1 159 ? 8.672 38.625 1.026 1 96.62 159 ALA B C 1
ATOM 3320 O O . ALA B 1 159 ? 8.414 39.781 0.755 1 96.62 159 ALA B O 1
ATOM 3321 N N . ALA B 1 160 ? 8.039 37.594 0.557 1 97.56 160 ALA B N 1
ATOM 3322 C CA . ALA B 1 160 ? 7 37.812 -0.452 1 97.56 160 ALA B CA 1
ATOM 3323 C C . ALA B 1 160 ? 5.641 38.031 0.199 1 97.56 160 ALA B C 1
ATOM 3325 O O . ALA B 1 160 ? 4.641 38.25 -0.492 1 97.56 160 ALA B O 1
ATOM 3326 N N . GLY B 1 161 ? 5.613 37.906 1.536 1 97.56 161 GLY B N 1
ATOM 3327 C CA . GLY B 1 161 ? 4.391 38.219 2.26 1 97.56 161 GLY B CA 1
ATOM 3328 C C . GLY B 1 161 ? 3.533 37 2.52 1 97.56 161 GLY B C 1
ATOM 3329 O O . GLY B 1 161 ? 2.365 37.125 2.895 1 97.56 161 GLY B O 1
ATOM 3330 N N . ALA B 1 162 ? 4.07 35.844 2.305 1 98.56 162 ALA B N 1
ATOM 3331 C CA . ALA B 1 162 ? 3.312 34.625 2.527 1 98.56 162 ALA B CA 1
ATOM 3332 C C . ALA B 1 162 ? 3.07 34.375 4.016 1 98.56 162 ALA B C 1
ATOM 3334 O O . ALA B 1 162 ? 3.852 34.844 4.855 1 98.56 162 ALA B O 1
ATOM 3335 N N . ILE B 1 163 ? 1.961 33.719 4.336 1 98.69 163 ILE B N 1
ATOM 3336 C CA . ILE B 1 163 ? 1.771 33.156 5.668 1 98.69 163 ILE B CA 1
ATOM 3337 C C . ILE B 1 163 ? 2.543 31.844 5.785 1 98.69 163 ILE B C 1
ATOM 3339 O O . ILE B 1 163 ? 2.354 30.922 4.973 1 98.69 163 ILE B O 1
ATOM 3343 N N . VAL B 1 164 ? 3.422 31.781 6.773 1 98.69 164 VAL B N 1
ATOM 3344 C CA . VAL B 1 164 ? 4.277 30.609 6.93 1 98.69 164 VAL B CA 1
ATOM 3345 C C . VAL B 1 164 ? 3.807 29.781 8.125 1 98.69 164 VAL B C 1
ATOM 3347 O O . VAL B 1 164 ? 3.742 30.281 9.25 1 98.69 164 VAL B O 1
ATOM 3350 N N . THR B 1 165 ? 3.389 28.547 7.844 1 98.88 165 THR B N 1
ATOM 3351 C CA . THR B 1 165 ? 3.117 27.547 8.883 1 98.88 165 THR B CA 1
ATOM 3352 C C . THR B 1 165 ? 4.227 26.5 8.93 1 98.88 165 THR B C 1
ATOM 3354 O O . THR B 1 165 ? 4.895 26.25 7.922 1 98.88 165 THR B O 1
ATOM 3357 N N . CYS B 1 166 ? 4.406 25.953 10.109 1 97.69 166 CYS B N 1
ATOM 3358 C CA . CYS B 1 166 ? 5.512 25.031 10.297 1 97.69 166 CYS B CA 1
ATOM 3359 C C . CYS B 1 166 ? 5.086 23.844 11.156 1 97.69 166 CYS B C 1
ATOM 3361 O O . CYS B 1 166 ? 4.348 24.016 12.125 1 97.69 166 CYS B O 1
ATOM 3363 N N . ASP B 1 167 ? 5.48 22.703 10.75 1 96.94 167 ASP B N 1
ATOM 3364 C CA . ASP B 1 167 ? 5.348 21.422 11.453 1 96.94 167 ASP B CA 1
ATOM 3365 C C . ASP B 1 167 ? 6.656 20.641 11.406 1 96.94 167 ASP B C 1
ATOM 3367 O O . ASP B 1 167 ? 7.613 21.047 10.75 1 96.94 167 ASP B O 1
ATOM 3371 N N . LEU B 1 168 ? 6.77 19.688 12.156 1 92.81 168 LEU B N 1
ATOM 3372 C CA . LEU B 1 168 ? 8.031 18.953 12.125 1 92.81 168 LEU B CA 1
ATOM 3373 C C . LEU B 1 168 ? 7.793 17.469 11.859 1 92.81 168 LEU B C 1
ATOM 3375 O O . LEU B 1 168 ? 6.711 16.938 12.148 1 92.81 168 LEU B O 1
ATOM 3379 N N . ILE B 1 169 ? 8.734 16.734 11.32 1 89.31 169 ILE B N 1
ATOM 3380 C CA . ILE B 1 169 ? 8.719 15.297 11.047 1 89.31 169 ILE B CA 1
ATOM 3381 C C . ILE B 1 169 ? 8.945 14.523 12.336 1 89.31 169 ILE B C 1
ATOM 3383 O O . ILE B 1 169 ? 8.18 13.609 12.664 1 89.31 169 ILE B O 1
ATOM 3387 N N . SER B 1 170 ? 10 14.945 13.094 1 83.25 170 SER B N 1
ATOM 3388 C CA . SER B 1 170 ? 10.398 14.266 14.328 1 83.25 170 SER B CA 1
ATOM 3389 C C . SER B 1 170 ? 11.047 15.242 15.305 1 83.25 170 SER B C 1
ATOM 3391 O O . SER B 1 170 ? 11.742 16.172 14.891 1 83.25 170 SER B O 1
ATOM 3393 N N . PRO B 1 171 ? 10.852 14.922 16.609 1 84 171 PRO B N 1
ATOM 3394 C CA . PRO B 1 171 ? 11.414 15.828 17.609 1 84 171 PRO B CA 1
ATOM 3395 C C . PRO B 1 171 ? 12.844 15.461 18 1 84 171 PRO B C 1
ATOM 3397 O O . PRO B 1 171 ? 13.195 15.492 19.188 1 84 171 PRO B O 1
ATOM 3400 N N . GLN B 1 172 ? 13.578 15.172 17.016 1 83.75 172 GLN B N 1
ATOM 3401 C CA . GLN B 1 172 ? 14.969 14.828 17.281 1 83.75 172 GLN B CA 1
ATOM 3402 C C . GLN B 1 172 ? 15.758 16.047 17.766 1 83.75 172 GLN B C 1
ATOM 3404 O O . GLN B 1 172 ? 15.336 17.188 17.547 1 83.75 172 GLN B O 1
ATOM 3409 N N . PRO B 1 173 ? 16.875 15.852 18.453 1 78.56 173 PRO B N 1
ATOM 3410 C CA . PRO B 1 173 ? 17.625 16.969 19.031 1 78.56 173 PRO B CA 1
ATOM 3411 C C . PRO B 1 173 ? 18.016 18.016 17.984 1 78.56 173 PRO B C 1
ATOM 3413 O O . PRO B 1 173 ? 18 19.219 18.281 1 78.56 173 PRO B O 1
ATOM 3416 N N . THR B 1 174 ? 18.281 17.609 16.891 1 83.81 174 THR B N 1
ATOM 3417 C CA . THR B 1 174 ? 18.688 18.562 15.852 1 83.81 174 THR B CA 1
ATOM 3418 C C . THR B 1 174 ? 17.516 19.438 15.438 1 83.81 174 THR B C 1
ATOM 3420 O O . THR B 1 174 ? 17.719 20.531 14.891 1 83.81 174 THR B O 1
ATOM 3423 N N . ALA B 1 175 ? 16.375 19.016 15.75 1 89.62 175 ALA B N 1
ATOM 3424 C CA . ALA B 1 175 ? 15.172 19.766 15.383 1 89.62 175 ALA B CA 1
ATOM 3425 C C . ALA B 1 175 ? 15.102 21.094 16.125 1 89.62 175 ALA B C 1
ATOM 3427 O O . ALA B 1 175 ? 14.656 22.094 15.555 1 89.62 175 ALA B O 1
ATOM 3428 N N . LEU B 1 176 ? 15.617 21.125 17.328 1 90.31 176 LEU B N 1
ATOM 3429 C CA . LEU B 1 176 ? 15.539 22.344 18.125 1 90.31 176 LEU B CA 1
ATOM 3430 C C . LEU B 1 176 ? 16.422 23.438 17.531 1 90.31 176 LEU B C 1
ATOM 3432 O O . LEU B 1 176 ? 16.016 24.594 17.422 1 90.31 176 LEU B O 1
ATOM 3436 N N . ALA B 1 177 ? 17.625 23.062 17.141 1 89.12 177 ALA B N 1
ATOM 3437 C CA . ALA B 1 177 ? 18.516 24.031 16.516 1 89.12 177 ALA B CA 1
ATOM 3438 C C . ALA B 1 177 ? 17.922 24.578 15.227 1 89.12 177 ALA B C 1
ATOM 3440 O O . ALA B 1 177 ? 18.078 25.766 14.922 1 89.12 177 ALA B O 1
ATOM 3441 N N . GLU B 1 178 ? 17.297 23.719 14.516 1 91.44 178 GLU B N 1
ATOM 3442 C CA . GLU B 1 178 ? 16.625 24.141 13.289 1 91.44 178 GLU B CA 1
ATOM 3443 C C . GLU B 1 178 ? 15.477 25.094 13.586 1 91.44 178 GLU B C 1
ATOM 3445 O O . GLU B 1 178 ? 15.305 26.109 12.906 1 91.44 178 GLU B O 1
ATOM 3450 N N . LEU B 1 179 ? 14.781 24.797 14.57 1 93.88 179 LEU B N 1
ATOM 3451 C CA . LEU B 1 179 ? 13.648 25.625 14.969 1 93.88 179 LEU B CA 1
ATOM 3452 C C . LEU B 1 179 ? 14.117 27.016 15.398 1 93.88 179 LEU B C 1
ATOM 3454 O O . LEU B 1 179 ? 13.477 28.016 15.094 1 93.88 179 LEU B O 1
ATOM 3458 N N . GLU B 1 180 ? 15.219 27.047 16.094 1 92.88 180 GLU B N 1
ATOM 3459 C CA . GLU B 1 180 ? 15.773 28.328 16.547 1 92.88 180 GLU B CA 1
ATOM 3460 C C . GLU B 1 180 ? 16.047 29.25 15.359 1 92.88 180 GLU B C 1
ATOM 3462 O O . GLU B 1 180 ? 15.883 30.469 15.461 1 92.88 180 GLU B O 1
ATOM 3467 N N . ARG B 1 181 ? 16.375 28.672 14.336 1 92.31 181 ARG B N 1
ATOM 3468 C CA . ARG B 1 181 ? 16.703 29.453 13.148 1 92.31 181 ARG B CA 1
ATOM 3469 C C . ARG B 1 181 ? 15.445 29.812 12.359 1 92.31 181 ARG B C 1
ATOM 3471 O O . ARG B 1 181 ? 15.375 30.875 11.742 1 92.31 181 ARG B O 1
ATOM 3478 N N . LEU B 1 182 ? 14.469 28.969 12.336 1 94.81 182 LEU B N 1
ATOM 3479 C CA . LEU B 1 182 ? 13.336 29.094 11.422 1 94.81 182 LEU B CA 1
ATOM 3480 C C . LEU B 1 182 ? 12.188 29.859 12.078 1 94.81 182 LEU B C 1
ATOM 3482 O O . LEU B 1 182 ? 11.477 30.609 11.414 1 94.81 182 LEU B O 1
ATOM 3486 N N . LEU B 1 183 ? 11.977 29.734 13.344 1 96.5 183 LEU B N 1
ATOM 3487 C CA . LEU B 1 183 ? 10.75 30.156 14.008 1 96.5 183 LEU B CA 1
ATOM 3488 C C . LEU B 1 183 ? 10.578 31.672 13.914 1 96.5 183 LEU B C 1
ATOM 3490 O O . LEU B 1 183 ? 9.453 32.156 13.797 1 96.5 183 LEU B O 1
ATOM 3494 N N . PRO B 1 184 ? 11.672 32.469 13.953 1 97.12 184 PRO B N 1
ATOM 3495 C CA . PRO B 1 184 ? 11.477 33.906 13.805 1 97.12 184 PRO B CA 1
ATOM 3496 C C . PRO B 1 184 ? 10.781 34.281 12.5 1 97.12 184 PRO B C 1
ATOM 3498 O O . PRO B 1 184 ? 10.289 35.406 12.359 1 97.12 184 PRO B O 1
ATOM 3501 N N . HIS B 1 185 ? 10.766 33.375 11.547 1 96.81 185 HIS B N 1
ATOM 3502 C CA . HIS B 1 185 ? 10.148 33.625 10.25 1 96.81 185 HIS B CA 1
ATOM 3503 C C . HIS B 1 185 ? 8.836 32.875 10.109 1 96.81 185 HIS B C 1
ATOM 3505 O O . HIS B 1 185 ? 8.25 32.812 9.023 1 96.81 185 HIS B O 1
ATOM 3511 N N . VAL B 1 186 ? 8.359 32.25 11.117 1 97.88 186 VAL B N 1
ATOM 3512 C CA . VAL B 1 186 ? 7.176 31.406 11.07 1 97.88 186 VAL B CA 1
ATOM 3513 C C . VAL B 1 186 ? 6 32.125 11.742 1 97.88 186 VAL B C 1
ATOM 3515 O O . VAL B 1 186 ? 6.117 32.594 12.867 1 97.88 186 VAL B O 1
ATOM 3518 N N . ASP B 1 187 ? 4.895 32.188 11.07 1 98.69 187 ASP B N 1
ATOM 3519 C CA . ASP B 1 187 ? 3.705 32.844 11.625 1 98.69 187 ASP B CA 1
ATOM 3520 C C . ASP B 1 187 ? 2.982 31.891 12.586 1 98.69 187 ASP B C 1
ATOM 3522 O O . ASP B 1 187 ? 2.533 32.312 13.656 1 98.69 187 ASP B O 1
ATOM 3526 N N . TYR B 1 188 ? 2.848 30.609 12.203 1 98.81 188 TYR B N 1
ATOM 3527 C CA . TYR B 1 188 ? 2.139 29.609 13.008 1 98.81 188 TYR B CA 1
ATOM 3528 C C . TYR B 1 188 ? 2.945 28.328 13.125 1 98.81 188 TYR B C 1
ATOM 3530 O O . TYR B 1 188 ? 3.17 27.641 12.133 1 98.81 188 TYR B O 1
ATOM 3538 N N . PHE B 1 189 ? 3.455 28 14.297 1 98.69 189 PHE B N 1
ATOM 3539 C CA . PHE B 1 189 ? 4.094 26.719 14.586 1 98.69 189 PHE B CA 1
ATOM 3540 C C . PHE B 1 189 ? 3.094 25.734 15.172 1 98.69 189 PHE B C 1
ATOM 3542 O O . PHE B 1 189 ? 2.404 26.047 16.141 1 98.69 189 PHE B O 1
ATOM 3549 N N . MET B 1 190 ? 2.996 24.5 14.594 1 98.75 190 MET B N 1
ATOM 3550 C CA . MET B 1 190 ? 1.875 23.625 14.93 1 98.75 190 MET B CA 1
ATOM 3551 C C . MET B 1 190 ? 2.363 22.234 15.297 1 98.75 190 MET B C 1
ATOM 3553 O O . MET B 1 190 ? 2.01 21.25 14.633 1 98.75 190 MET B O 1
ATOM 3557 N N . PRO B 1 191 ? 3.049 22.078 16.406 1 98.19 191 PRO B N 1
ATOM 3558 C CA . PRO B 1 191 ? 3.535 20.766 16.875 1 98.19 191 PRO B CA 1
ATOM 3559 C C . PRO B 1 191 ? 2.453 19.953 17.562 1 98.19 191 PRO B C 1
ATOM 3561 O O . PRO B 1 191 ? 1.424 20.5 17.969 1 98.19 191 PRO B O 1
ATOM 3564 N N . SER B 1 192 ? 2.691 18.672 17.656 1 96.69 192 SER B N 1
ATOM 3565 C CA . SER B 1 192 ? 1.896 17.844 18.562 1 96.69 192 SER B CA 1
ATOM 3566 C C . SER B 1 192 ? 2.316 18.047 20.016 1 96.69 192 SER B C 1
ATOM 3568 O O . SER B 1 192 ? 3.389 18.594 20.281 1 96.69 192 SER B O 1
ATOM 3570 N N . VAL B 1 193 ? 1.508 17.562 20.891 1 96.81 193 VAL B N 1
ATOM 3571 C CA . VAL B 1 193 ? 1.799 17.703 22.312 1 96.81 193 VAL B CA 1
ATOM 3572 C C . VAL B 1 193 ? 3.07 16.938 22.656 1 96.81 193 VAL B C 1
ATOM 3574 O O . VAL B 1 193 ? 3.918 17.422 23.406 1 96.81 193 VAL B O 1
ATOM 3577 N N . SER B 1 194 ? 3.236 15.75 22.125 1 94.12 194 SER B N 1
ATOM 3578 C CA . SER B 1 194 ? 4.426 14.953 22.406 1 94.12 194 SER B CA 1
ATOM 3579 C C . SER B 1 194 ? 5.684 15.641 21.891 1 94.12 194 SER B C 1
ATOM 3581 O O . SER B 1 194 ? 6.715 15.656 22.562 1 94.12 194 SER B O 1
ATOM 3583 N N . GLU B 1 195 ? 5.574 16.219 20.734 1 95.69 195 GLU B N 1
ATOM 3584 C CA . GLU B 1 195 ? 6.695 16.953 20.156 1 95.69 195 GLU B CA 1
ATOM 3585 C C . GLU B 1 195 ? 7.02 18.203 20.969 1 95.69 195 GLU B C 1
ATOM 3587 O O . GLU B 1 195 ? 8.188 18.484 21.25 1 95.69 195 GLU B O 1
ATOM 3592 N N . ALA B 1 196 ? 5.988 18.938 21.312 1 97.44 196 ALA B N 1
ATOM 3593 C CA . ALA B 1 196 ? 6.164 20.188 22.062 1 97.44 196 ALA B CA 1
ATOM 3594 C C . ALA B 1 196 ? 6.844 19.938 23.406 1 97.44 196 ALA B C 1
ATOM 3596 O O . ALA B 1 196 ? 7.777 20.641 23.781 1 97.44 196 ALA B O 1
ATOM 3597 N N . PHE B 1 197 ? 6.383 18.875 24.062 1 97.19 197 PHE B N 1
ATOM 3598 C CA . PHE B 1 197 ? 6.957 18.547 25.359 1 97.19 197 PHE B CA 1
ATOM 3599 C C . PHE B 1 197 ? 8.383 18.031 25.203 1 97.19 197 PHE B C 1
ATOM 3601 O O . PHE B 1 197 ? 9.273 18.422 25.953 1 97.19 197 PHE B O 1
ATOM 3608 N N . ALA B 1 198 ? 8.617 17.234 24.203 1 95.5 198 ALA B N 1
ATOM 3609 C CA . ALA B 1 198 ? 9.945 16.672 23.969 1 95.5 198 ALA B CA 1
ATOM 3610 C C . ALA B 1 198 ? 10.969 17.766 23.672 1 95.5 198 ALA B C 1
ATOM 3612 O O . ALA B 1 198 ? 12.102 17.703 24.156 1 95.5 198 ALA B O 1
ATOM 3613 N N . LEU B 1 199 ? 10.602 18.734 22.938 1 96.19 199 LEU B N 1
ATOM 3614 C CA . LEU B 1 199 ? 11.539 19.75 22.469 1 96.19 199 LEU B CA 1
ATOM 3615 C C . LEU B 1 199 ? 11.711 20.844 23.516 1 96.19 199 LEU B C 1
ATOM 3617 O O . LEU B 1 199 ? 12.812 21.359 23.703 1 96.19 199 LEU B O 1
ATOM 3621 N N . SER B 1 200 ? 10.656 21.203 24.234 1 96.88 200 SER B N 1
ATOM 3622 C CA . SER B 1 200 ? 10.711 22.328 25.172 1 96.88 200 SER B CA 1
ATOM 3623 C C . SER B 1 200 ? 11.133 21.859 26.562 1 96.88 200 SER B C 1
ATOM 3625 O O . SER B 1 200 ? 11.57 22.672 27.375 1 96.88 200 SER B O 1
ATOM 3627 N N . GLY B 1 201 ? 10.844 20.562 26.844 1 96.62 201 GLY B N 1
ATOM 3628 C CA . GLY B 1 201 ? 11.055 20.047 28.188 1 96.62 201 GLY B CA 1
ATOM 3629 C C . GLY B 1 201 ? 9.953 20.438 29.156 1 96.62 201 GLY B C 1
ATOM 3630 O O . GLY B 1 201 ? 10 20.109 30.344 1 96.62 201 GLY B O 1
ATOM 3631 N N . ALA B 1 202 ? 8.922 21.125 28.672 1 97.38 202 ALA B N 1
ATOM 3632 C CA . ALA B 1 202 ? 7.812 21.562 29.5 1 97.38 202 ALA B CA 1
ATOM 3633 C C . ALA B 1 202 ? 6.852 20.422 29.812 1 97.38 202 ALA B C 1
ATOM 3635 O O . ALA B 1 202 ? 6.844 19.406 29.094 1 97.38 202 ALA B O 1
ATOM 3636 N N . GLU B 1 203 ? 6.062 20.594 30.844 1 96.88 203 GLU B N 1
ATOM 3637 C CA . GLU B 1 203 ? 5.066 19.594 31.219 1 96.88 203 GLU B CA 1
ATOM 3638 C C . GLU B 1 203 ? 3.652 20.172 31.125 1 96.88 203 GLU B C 1
ATOM 3640 O O . GLU B 1 203 ? 2.674 19.469 31.375 1 96.88 203 GLU B O 1
ATOM 3645 N N . ARG B 1 204 ? 3.66 21.438 30.797 1 97.88 204 ARG B N 1
ATOM 3646 C CA . ARG B 1 204 ? 2.379 22.109 30.609 1 97.88 204 ARG B CA 1
ATOM 3647 C C . ARG B 1 204 ? 2.289 22.75 29.234 1 97.88 204 ARG B C 1
ATOM 3649 O O . ARG B 1 204 ? 3.283 23.25 28.703 1 97.88 204 ARG B O 1
ATOM 3656 N N . LEU B 1 205 ? 1.082 22.797 28.75 1 98.12 205 LEU B N 1
ATOM 3657 C CA . LEU B 1 205 ? 0.864 23.281 27.391 1 98.12 205 LEU B CA 1
ATOM 3658 C C . LEU B 1 205 ? 1.219 24.766 27.281 1 98.12 205 LEU B C 1
ATOM 3660 O O . LEU B 1 205 ? 1.827 25.188 26.297 1 98.12 205 LEU B O 1
ATOM 3664 N N . ASP B 1 206 ? 0.802 25.531 28.266 1 97.75 206 ASP B N 1
ATOM 3665 C CA . ASP B 1 206 ? 1.078 26.969 28.219 1 97.75 206 ASP B CA 1
ATOM 3666 C C . ASP B 1 206 ? 2.582 27.234 28.25 1 97.75 206 ASP B C 1
ATOM 3668 O O . ASP B 1 206 ? 3.078 28.078 27.5 1 97.75 206 ASP B O 1
ATOM 3672 N N . ALA B 1 207 ? 3.295 26.469 29.109 1 98.25 207 ALA B N 1
ATOM 3673 C CA . ALA B 1 207 ? 4.746 26.625 29.188 1 98.25 207 ALA B CA 1
ATOM 3674 C C . ALA B 1 207 ? 5.414 26.234 27.875 1 98.25 207 ALA B C 1
ATOM 3676 O O . ALA B 1 207 ? 6.371 26.891 27.438 1 98.25 207 ALA B O 1
ATOM 3677 N N . ALA B 1 208 ? 4.941 25.172 27.297 1 98.38 208 ALA B N 1
ATOM 3678 C CA . ALA B 1 208 ? 5.488 24.734 26.016 1 98.38 208 ALA B CA 1
ATOM 3679 C C . ALA B 1 208 ? 5.266 25.797 24.938 1 98.38 208 ALA B C 1
ATOM 3681 O O . ALA B 1 208 ? 6.176 26.109 24.172 1 98.38 208 ALA B O 1
ATOM 3682 N N . ALA B 1 209 ? 4.047 26.328 24.875 1 98.62 209 ALA B N 1
ATOM 3683 C CA . ALA B 1 209 ? 3.74 27.359 23.891 1 98.62 209 ALA B CA 1
ATOM 3684 C C . ALA B 1 209 ? 4.648 28.578 24.078 1 98.62 209 ALA B C 1
ATOM 3686 O O . ALA B 1 209 ? 5.191 29.109 23.094 1 98.62 209 ALA B O 1
ATOM 3687 N N . GLU B 1 210 ? 4.832 28.969 25.344 1 98.38 210 GLU B N 1
ATOM 3688 C CA . GLU B 1 210 ? 5.664 30.141 25.641 1 98.38 210 GLU B CA 1
ATOM 3689 C C . GLU B 1 210 ? 7.105 29.906 25.188 1 98.38 210 GLU B C 1
ATOM 3691 O O . GLU B 1 210 ? 7.777 30.844 24.734 1 98.38 210 GLU B O 1
ATOM 3696 N N . PHE B 1 211 ? 7.543 28.703 25.375 1 98.31 211 PHE B N 1
ATOM 3697 C CA . PHE B 1 211 ? 8.891 28.344 24.953 1 98.31 211 PHE B CA 1
ATOM 3698 C C . PHE B 1 211 ? 9.102 28.641 23.469 1 98.31 211 PHE B C 1
ATOM 3700 O O . PHE B 1 211 ? 10.086 29.266 23.094 1 98.31 211 PHE B O 1
ATOM 3707 N N . PHE B 1 212 ? 8.227 28.281 22.609 1 98.38 212 PHE B N 1
ATOM 3708 C CA . PHE B 1 212 ? 8.383 28.438 21.172 1 98.38 212 PHE B CA 1
ATOM 3709 C C . PHE B 1 212 ? 8.109 29.875 20.75 1 98.38 212 PHE B C 1
ATOM 3711 O O . PHE B 1 212 ? 8.711 30.375 19.797 1 98.38 212 PHE B O 1
ATOM 3718 N N . LEU B 1 213 ? 7.164 30.562 21.453 1 98.5 213 LEU B N 1
ATOM 3719 C CA . LEU B 1 213 ? 6.969 31.984 21.219 1 98.5 213 LEU B CA 1
ATOM 3720 C C . LEU B 1 213 ? 8.25 32.75 21.5 1 98.5 213 LEU B C 1
ATOM 3722 O O . LEU B 1 213 ? 8.609 33.688 20.75 1 98.5 213 LEU B O 1
ATOM 3726 N N . ALA B 1 214 ? 8.914 32.344 22.531 1 98.06 214 ALA B N 1
ATOM 3727 C CA . ALA B 1 214 ? 10.164 33 22.922 1 98.06 214 ALA B CA 1
ATOM 3728 C C . ALA B 1 214 ? 11.25 32.75 21.875 1 98.06 214 ALA B C 1
ATOM 3730 O O . ALA B 1 214 ? 12.164 33.562 21.719 1 98.06 214 ALA B O 1
ATOM 3731 N N . LEU B 1 215 ? 11.156 31.672 21.203 1 97.56 215 LEU B N 1
ATOM 3732 C CA . LEU B 1 215 ? 12.109 31.359 20.141 1 97.56 215 LEU B CA 1
ATOM 3733 C C . LEU B 1 215 ? 11.789 32.156 18.875 1 97.56 215 LEU B C 1
ATOM 3735 O O . LEU B 1 215 ? 12.562 32.125 17.922 1 97.56 215 LEU B O 1
ATOM 3739 N N . GLY B 1 216 ? 10.617 32.781 18.844 1 98 216 GLY B N 1
ATOM 3740 C CA . GLY B 1 216 ? 10.359 33.719 17.75 1 98 216 GLY B CA 1
ATOM 3741 C C . GLY B 1 216 ? 9.117 33.375 16.953 1 98 216 GLY B C 1
ATOM 3742 O O . GLY B 1 216 ? 8.742 34.094 16.031 1 98 216 GLY B O 1
ATOM 3743 N N . ALA B 1 217 ? 8.406 32.281 17.234 1 98.31 217 ALA B N 1
ATOM 3744 C CA . ALA B 1 217 ? 7.18 31.938 16.516 1 98.31 217 ALA B CA 1
ATOM 3745 C C . ALA B 1 217 ? 6.129 33.031 16.672 1 98.31 217 ALA B C 1
ATOM 3747 O O . ALA B 1 217 ? 5.98 33.625 17.75 1 98.31 217 ALA B O 1
ATOM 3748 N N . GLY B 1 218 ? 5.391 33.344 15.602 1 98.44 218 GLY B N 1
ATOM 3749 C CA . GLY B 1 218 ? 4.305 34.312 15.695 1 98.44 218 GLY B CA 1
ATOM 3750 C C . GLY B 1 218 ? 3.152 33.812 16.562 1 98.44 218 GLY B C 1
ATOM 3751 O O . GLY B 1 218 ? 2.584 34.594 17.328 1 98.44 218 GLY B O 1
ATOM 3752 N N . ALA B 1 219 ? 2.773 32.594 16.453 1 98.75 219 ALA B N 1
ATOM 3753 C CA . ALA B 1 219 ? 1.732 31.891 17.188 1 98.75 219 ALA B CA 1
ATOM 3754 C C . ALA B 1 219 ? 2.053 30.391 17.312 1 98.75 219 ALA B C 1
ATOM 3756 O O . ALA B 1 219 ? 2.883 29.875 16.562 1 98.75 219 ALA B O 1
ATOM 3757 N N . VAL B 1 220 ? 1.444 29.781 18.281 1 98.81 220 VAL B N 1
ATOM 3758 C CA . VAL B 1 220 ? 1.68 28.359 18.5 1 98.81 220 VAL B CA 1
ATOM 3759 C C . VAL B 1 220 ? 0.347 27.625 18.703 1 98.81 220 VAL B C 1
ATOM 3761 O O . VAL B 1 220 ? -0.477 28.047 19.516 1 98.81 220 VAL B O 1
ATOM 3764 N N . LEU B 1 221 ? 0.09 26.656 17.859 1 98.81 221 LEU B N 1
ATOM 3765 C CA . LEU B 1 221 ? -1.05 25.75 18 1 98.81 221 LEU B CA 1
ATOM 3766 C C . LEU B 1 221 ? -0.588 24.344 18.312 1 98.81 221 LEU B C 1
ATOM 3768 O O . LEU B 1 221 ? -0.073 23.641 17.438 1 98.81 221 LEU B O 1
ATOM 3772 N N . ILE B 1 222 ? -0.775 23.859 19.547 1 98.75 222 ILE B N 1
ATOM 3773 C CA . ILE B 1 222 ? -0.345 22.531 19.969 1 98.75 222 ILE B CA 1
ATOM 3774 C C . ILE B 1 222 ? -1.503 21.547 19.828 1 98.75 222 ILE B C 1
ATOM 3776 O O . ILE B 1 222 ? -2.512 21.656 20.516 1 98.75 222 ILE B O 1
ATOM 3780 N N . LYS B 1 223 ? -1.331 20.656 18.906 1 98.12 223 LYS B N 1
ATOM 3781 C CA . LYS B 1 223 ? -2.322 19.609 18.688 1 98.12 223 LYS B CA 1
ATOM 3782 C C . LYS B 1 223 ? -2.258 18.547 19.797 1 98.12 223 LYS B C 1
ATOM 3784 O O . LYS B 1 223 ? -1.207 17.953 20.016 1 98.12 223 LYS B O 1
ATOM 3789 N N . ASN B 1 224 ? -3.354 18.234 20.391 1 96.38 224 ASN B N 1
ATOM 3790 C CA . ASN B 1 224 ? -3.381 17.375 21.562 1 96.38 224 ASN B CA 1
ATOM 3791 C C . ASN B 1 224 ? -4.344 16.203 21.375 1 96.38 224 ASN B C 1
ATOM 3793 O O . ASN B 1 224 ? -5.109 15.875 22.281 1 96.38 224 ASN B O 1
ATOM 3797 N N . GLY B 1 225 ? -4.445 15.695 20.219 1 93.12 225 GLY B N 1
ATOM 3798 C CA . GLY B 1 225 ? -5.25 14.523 19.906 1 93.12 225 GLY B CA 1
ATOM 3799 C C . GLY B 1 225 ? -6.691 14.648 20.359 1 93.12 225 GLY B C 1
ATOM 3800 O O . GLY B 1 225 ? -7.352 15.648 20.062 1 93.12 225 GLY B O 1
ATOM 3801 N N . GLY B 1 226 ? -7.117 13.656 21.062 1 93.88 226 GLY B N 1
ATOM 3802 C CA . GLY B 1 226 ? -8.492 13.609 21.531 1 93.88 226 GLY B CA 1
ATOM 3803 C C . GLY B 1 226 ? -8.797 14.664 22.578 1 93.88 226 GLY B C 1
ATOM 3804 O O . GLY B 1 226 ? -9.969 14.914 22.891 1 93.88 226 GLY B O 1
ATOM 3805 N N . ALA B 1 227 ? -7.828 15.375 23.047 1 95.19 227 ALA B N 1
ATOM 3806 C CA . ALA B 1 227 ? -8.031 16.438 24.031 1 95.19 227 ALA B CA 1
ATOM 3807 C C . ALA B 1 227 ? -8.164 17.797 23.344 1 95.19 227 ALA B C 1
ATOM 3809 O O . ALA B 1 227 ? -8.383 18.812 24.016 1 95.19 227 ALA B O 1
ATOM 3810 N N . GLY B 1 228 ? -8.047 17.781 22 1 96.94 228 GLY B N 1
ATOM 3811 C CA . GLY B 1 228 ? -8.203 19.031 21.266 1 96.94 228 GLY B CA 1
ATOM 3812 C C . GLY B 1 228 ? -6.879 19.688 20.938 1 96.94 228 GLY B C 1
ATOM 3813 O O . GLY B 1 228 ? -5.977 19.062 20.375 1 96.94 228 GLY B O 1
ATOM 3814 N N . SER B 1 229 ? -6.84 21.047 21.141 1 98.12 229 SER B N 1
ATOM 3815 C CA . SER B 1 229 ? -5.613 21.781 20.859 1 98.12 229 SER B CA 1
ATOM 3816 C C . SER B 1 229 ? -5.496 23 21.781 1 98.12 229 SER B C 1
ATOM 3818 O O . SER B 1 229 ? -6.5 23.5 22.297 1 98.12 229 SER B O 1
ATOM 3820 N N . TYR B 1 230 ? -4.289 23.344 22.078 1 98.38 230 TYR B N 1
ATOM 3821 C CA . TYR B 1 230 ? -3.967 24.594 22.766 1 98.38 230 TYR B CA 1
ATOM 3822 C C . TYR B 1 230 ? -3.494 25.656 21.766 1 98.38 230 TYR B C 1
ATOM 3824 O O . TYR B 1 230 ? -2.529 25.438 21.031 1 98.38 230 TYR B O 1
ATOM 3832 N N . VAL B 1 231 ? -4.195 26.781 21.781 1 98.31 231 VAL B N 1
ATOM 3833 C CA . VAL B 1 231 ? -3.943 27.812 20.797 1 98.31 231 VAL B CA 1
ATOM 3834 C C . VAL B 1 231 ? -3.424 29.078 21.484 1 98.31 231 VAL B C 1
ATOM 3836 O O . VAL B 1 231 ? -4.113 29.672 22.312 1 98.31 231 VAL B O 1
ATOM 3839 N N . ALA B 1 232 ? -2.207 29.469 21.156 1 98.44 232 ALA B N 1
ATOM 3840 C CA . ALA B 1 232 ? -1.593 30.703 21.609 1 98.44 232 ALA B CA 1
ATOM 3841 C C . ALA B 1 232 ? -1.447 31.703 20.453 1 98.44 232 ALA B C 1
ATOM 3843 O O . ALA B 1 232 ? -0.472 31.641 19.703 1 98.44 232 ALA B O 1
ATOM 3844 N N . LEU B 1 233 ? -2.387 32.625 20.328 1 96.38 233 LEU B N 1
ATOM 3845 C CA . LEU B 1 233 ? -2.471 33.625 19.281 1 96.38 233 LEU B CA 1
ATOM 3846 C C . LEU B 1 233 ? -2.338 35.031 19.875 1 96.38 233 LEU B C 1
ATOM 3848 O O . LEU B 1 233 ? -3.301 35.562 20.422 1 96.38 233 LEU B O 1
ATOM 3852 N N . GLY B 1 234 ? -1.199 35.656 19.672 1 91.19 234 GLY B N 1
ATOM 3853 C CA . GLY B 1 234 ? -1.013 36.938 20.359 1 91.19 234 GLY B CA 1
ATOM 3854 C C . GLY B 1 234 ? -1.212 36.844 21.859 1 91.19 234 GLY B C 1
ATOM 3855 O O . GLY B 1 234 ? -0.561 36.031 22.516 1 91.19 234 GLY B O 1
ATOM 3856 N N . ALA B 1 235 ? -2.123 37.531 22.359 1 91.31 235 ALA B N 1
ATOM 3857 C CA . ALA B 1 235 ? -2.408 37.469 23.797 1 91.31 235 ALA B CA 1
ATOM 3858 C C . ALA B 1 235 ? -3.438 36.406 24.125 1 91.31 235 ALA B C 1
ATOM 3860 O O . ALA B 1 235 ? -3.58 36 25.281 1 91.31 235 ALA B O 1
ATOM 3861 N N . GLU B 1 236 ? -4.027 35.969 23.109 1 94.06 236 GLU B N 1
ATOM 3862 C CA . GLU B 1 236 ? -5.082 34.969 23.297 1 94.06 236 GLU B CA 1
ATOM 3863 C C . GLU B 1 236 ? -4.496 33.594 23.594 1 94.06 236 GLU B C 1
ATOM 3865 O O . GLU B 1 236 ? -3.555 33.156 22.938 1 94.06 236 GLU B O 1
ATOM 3870 N N . ARG B 1 237 ? -4.938 33.031 24.672 1 97.25 237 ARG B N 1
ATOM 3871 C CA . ARG B 1 237 ? -4.66 31.641 25.078 1 97.25 237 ARG B CA 1
ATOM 3872 C C . ARG B 1 237 ? -5.953 30.859 25.25 1 97.25 237 ARG B C 1
ATOM 3874 O O . ARG B 1 237 ? -6.797 31.203 26.078 1 97.25 237 ARG B O 1
ATOM 3881 N N . THR B 1 238 ? -6.09 29.859 24.422 1 95.88 238 THR B N 1
ATOM 3882 C CA . THR B 1 238 ? -7.363 29.141 24.453 1 95.88 238 THR B CA 1
ATOM 3883 C C . THR B 1 238 ? -7.145 27.641 24.281 1 95.88 238 THR B C 1
ATOM 3885 O O . THR B 1 238 ? -6.316 27.219 23.469 1 95.88 238 THR B O 1
ATOM 3888 N N . MET B 1 239 ? -7.848 26.859 25.109 1 96.81 239 MET B N 1
ATOM 3889 C CA . MET B 1 239 ? -7.988 25.422 24.859 1 96.81 239 MET B CA 1
ATOM 3890 C C . MET B 1 239 ? -9.211 25.141 24 1 96.81 239 MET B C 1
ATOM 3892 O O . MET B 1 239 ? -10.336 25.5 24.375 1 96.81 239 MET B O 1
ATOM 3896 N N . LEU B 1 240 ? -9.016 24.594 22.875 1 97.25 240 LEU B N 1
ATOM 3897 C CA . LEU B 1 240 ? -10.117 24.188 22.016 1 97.25 240 LEU B CA 1
ATOM 3898 C C . LEU B 1 240 ? -10.406 22.688 22.172 1 97.25 240 LEU B C 1
ATOM 3900 O O . LEU B 1 240 ? -9.508 21.859 22 1 97.25 240 LEU B O 1
ATOM 3904 N N . PRO B 1 241 ? -11.617 22.344 22.547 1 97.5 241 PRO B N 1
ATOM 3905 C CA . PRO B 1 241 ? -11.945 20.922 22.688 1 97.5 241 PRO B CA 1
ATOM 3906 C C . PRO B 1 241 ? -12.008 20.188 21.344 1 97.5 241 PRO B C 1
ATOM 3908 O O . PRO B 1 241 ? -12.281 20.812 20.312 1 97.5 241 PRO B O 1
ATOM 3911 N N . ALA B 1 242 ? -11.703 18.906 21.375 1 97.62 242 ALA B N 1
ATOM 3912 C CA . ALA B 1 242 ? -11.922 18.047 20.219 1 97.62 242 ALA B CA 1
ATOM 3913 C C . ALA B 1 242 ? -13.398 17.719 20.047 1 97.62 242 ALA B C 1
ATOM 3915 O O . ALA B 1 242 ? -14.195 17.953 20.953 1 97.62 242 ALA B O 1
ATOM 3916 N N . TYR B 1 243 ? -13.75 17.297 18.938 1 97.62 243 TYR B N 1
ATOM 3917 C CA . TYR B 1 243 ? -15.102 16.766 18.719 1 97.62 243 TYR B CA 1
ATOM 3918 C C . TYR B 1 243 ? -15.234 15.375 19.328 1 97.62 243 TYR B C 1
ATOM 3920 O O . TYR B 1 243 ? -14.273 14.609 19.375 1 97.62 243 TYR B O 1
ATOM 3928 N N . ASP B 1 244 ? -16.438 15.055 19.797 1 97.06 244 ASP B N 1
ATOM 3929 C CA . ASP B 1 244 ? -16.75 13.773 20.406 1 97.06 244 ASP B CA 1
ATOM 3930 C C . ASP B 1 244 ? -17.062 12.711 19.359 1 97.06 244 ASP B C 1
ATOM 3932 O O . ASP B 1 244 ? -18.219 12.477 19.031 1 97.06 244 ASP B O 1
ATOM 3936 N N . ILE B 1 245 ? -16 12.094 18.922 1 95.25 245 ILE B N 1
ATOM 3937 C CA . ILE B 1 245 ? -16.141 11.062 17.891 1 95.25 245 ILE B CA 1
ATOM 3938 C C . ILE B 1 245 ? -15.453 9.773 18.375 1 95.25 245 ILE B C 1
ATOM 3940 O O . ILE B 1 245 ? -14.719 9.781 19.359 1 95.25 245 ILE B O 1
ATOM 3944 N N . THR B 1 246 ? -15.75 8.656 17.797 1 93.31 246 THR B N 1
ATOM 3945 C CA . THR B 1 246 ? -14.969 7.43 17.906 1 93.31 246 THR B CA 1
ATOM 3946 C C . THR B 1 246 ? -13.992 7.301 16.75 1 93.31 246 THR B C 1
ATOM 3948 O O . THR B 1 246 ? -14.398 7.012 15.617 1 93.31 246 THR B O 1
ATOM 3951 N N . PRO B 1 247 ? -12.766 7.551 17 1 94.75 247 PRO B N 1
ATOM 3952 C CA . PRO B 1 247 ? -11.812 7.512 15.898 1 94.75 247 PRO B CA 1
ATOM 3953 C C . PRO B 1 247 ? -11.656 6.113 15.305 1 94.75 247 PRO B C 1
ATOM 3955 O O . PRO B 1 247 ? -11.664 5.121 16.047 1 94.75 247 PRO B O 1
ATOM 3958 N N . LEU B 1 248 ? -11.57 6.012 14.023 1 94.75 248 LEU B N 1
ATOM 3959 C CA . LEU B 1 248 ? -11.258 4.781 13.297 1 94.75 248 LEU B CA 1
ATOM 3960 C C . LEU B 1 248 ? -9.758 4.68 13.023 1 94.75 248 LEU B C 1
ATOM 3962 O O . LEU B 1 248 ? -9.172 3.607 13.164 1 94.75 248 LEU B O 1
ATOM 3966 N N . ASP B 1 249 ? -9.156 5.734 12.625 1 95.56 249 ASP B N 1
ATOM 3967 C CA . ASP B 1 249 ? -7.754 5.867 12.242 1 95.56 249 ASP B CA 1
ATOM 3968 C C . ASP B 1 249 ? -7.27 7.301 12.43 1 95.56 249 ASP B C 1
ATOM 3970 O O . ASP B 1 249 ? -7.766 8.219 11.773 1 95.56 249 ASP B O 1
ATOM 3974 N N . THR B 1 250 ? -6.273 7.492 13.266 1 94.88 250 THR B N 1
ATOM 3975 C CA . THR B 1 250 ? -5.828 8.859 13.523 1 94.88 250 THR B CA 1
ATOM 3976 C C . THR B 1 250 ? -4.625 9.211 12.656 1 94.88 250 THR B C 1
ATOM 3978 O O . THR B 1 250 ? -3.928 10.195 12.914 1 94.88 250 THR B O 1
ATOM 3981 N N . THR B 1 251 ? -4.426 8.328 11.648 1 92.19 251 THR B N 1
ATOM 3982 C CA . THR B 1 251 ? -3.396 8.641 10.664 1 92.19 251 THR B CA 1
ATOM 3983 C C . THR B 1 251 ? -3.666 10 10.016 1 92.19 251 THR B C 1
ATOM 3985 O O . THR B 1 251 ? -4.789 10.281 9.602 1 92.19 251 THR B O 1
ATOM 3988 N N . SER B 1 252 ? -2.713 10.883 9.977 1 95 252 SER B N 1
ATOM 3989 C CA . SER B 1 252 ? -2.701 12.172 9.281 1 95 252 SER B CA 1
ATOM 3990 C C . SER B 1 252 ? -3.609 13.18 9.977 1 95 252 SER B C 1
ATOM 3992 O O . SER B 1 252 ? -3.936 14.227 9.406 1 95 252 SER B O 1
ATOM 3994 N N . CYS B 1 253 ? -4.027 12.93 11.211 1 96.44 253 CYS B N 1
ATOM 3995 C CA . CYS B 1 253 ? -4.891 13.883 11.898 1 96.44 253 CYS B CA 1
ATOM 3996 C C . CYS B 1 253 ? -4.141 15.18 12.195 1 96.44 253 CYS B C 1
ATOM 3998 O O . CYS B 1 253 ? -4.699 16.266 12.047 1 96.44 253 CYS B O 1
ATOM 4000 N N . GLY B 1 254 ? -2.898 15.008 12.625 1 97.31 254 GLY B N 1
ATOM 4001 C CA . GLY B 1 254 ? -2.09 16.203 12.82 1 97.31 254 GLY B CA 1
ATOM 4002 C C . GLY B 1 254 ? -1.885 17 11.547 1 97.31 254 GLY B C 1
ATOM 4003 O O . GLY B 1 254 ? -2.057 18.219 11.547 1 97.31 254 GLY B O 1
ATOM 4004 N N . ASP B 1 255 ? -1.576 16.328 10.477 1 98.06 255 ASP B N 1
ATOM 4005 C CA . ASP B 1 255 ? -1.374 16.969 9.18 1 98.06 255 ASP B CA 1
ATOM 4006 C C . ASP B 1 255 ? -2.656 17.641 8.695 1 98.06 255 ASP B C 1
ATOM 4008 O O . ASP B 1 255 ? -2.611 18.719 8.094 1 98.06 255 ASP B O 1
ATOM 4012 N N . SER B 1 256 ? -3.764 16.969 8.938 1 98.62 256 SER B N 1
ATOM 4013 C CA . SER B 1 256 ? -5.039 17.516 8.484 1 98.62 256 SER B CA 1
ATOM 4014 C C . SER B 1 256 ? -5.418 18.766 9.266 1 98.62 256 SER B C 1
ATOM 4016 O O . SER B 1 256 ? -6.039 19.688 8.727 1 98.62 256 SER B O 1
ATOM 4018 N N . TYR B 1 257 ? -5.055 18.766 10.586 1 98.81 257 TYR B N 1
ATOM 4019 C CA . TYR B 1 257 ? -5.234 19.984 11.375 1 98.81 257 TYR B CA 1
ATOM 4020 C C . TYR B 1 257 ? -4.484 21.156 10.742 1 98.81 257 TYR B C 1
ATOM 4022 O O . TYR B 1 257 ? -5.047 22.234 10.562 1 98.81 257 TYR B O 1
ATOM 4030 N N . CYS B 1 258 ? -3.242 20.922 10.359 1 98.88 258 CYS B N 1
ATOM 4031 C CA . CYS B 1 258 ? -2.422 21.953 9.742 1 98.88 258 CYS B CA 1
ATOM 4032 C C . CYS B 1 258 ? -3.051 22.453 8.445 1 98.88 258 CYS B C 1
ATOM 4034 O O . CYS B 1 258 ? -3.215 23.656 8.25 1 98.88 258 CYS B O 1
ATOM 4036 N N . ALA B 1 259 ? -3.428 21.547 7.609 1 98.94 259 ALA B N 1
ATOM 4037 C CA . ALA B 1 259 ? -3.988 21.875 6.305 1 98.94 259 ALA B CA 1
ATOM 4038 C C . ALA B 1 259 ? -5.352 22.547 6.449 1 98.94 259 ALA B C 1
ATOM 4040 O O . ALA B 1 259 ? -5.684 23.469 5.691 1 98.94 259 ALA B O 1
ATOM 4041 N N . GLY B 1 260 ? -6.148 22.031 7.379 1 98.94 260 GLY B N 1
ATOM 4042 C CA . GLY B 1 260 ? -7.43 22.656 7.648 1 98.94 260 GLY B CA 1
ATOM 4043 C C . GLY B 1 260 ? -7.301 24.094 8.109 1 98.94 260 GLY B C 1
ATOM 4044 O O . GLY B 1 260 ? -8.07 24.953 7.68 1 98.94 260 GLY B O 1
ATOM 4045 N N . PHE B 1 261 ? -6.324 24.344 8.992 1 98.94 261 PHE B N 1
ATOM 4046 C CA . PHE B 1 261 ? -6.055 25.703 9.453 1 98.94 261 PHE B CA 1
ATOM 4047 C C . PHE B 1 261 ? -5.727 26.625 8.281 1 98.94 261 PHE B C 1
ATOM 4049 O O . PHE B 1 261 ? -6.297 27.703 8.156 1 98.94 261 PHE B O 1
ATOM 4056 N N . ILE B 1 262 ? -4.914 26.125 7.391 1 98.94 262 ILE B N 1
ATOM 4057 C CA . ILE B 1 262 ? -4.48 26.891 6.223 1 98.94 262 ILE B CA 1
ATOM 4058 C C . ILE B 1 262 ? -5.672 27.141 5.301 1 98.94 262 ILE B C 1
ATOM 4060 O O . ILE B 1 262 ? -5.863 28.266 4.82 1 98.94 262 ILE B O 1
ATOM 4064 N N . ALA B 1 263 ? -6.469 26.125 5.074 1 98.88 263 ALA B N 1
ATOM 4065 C CA . ALA B 1 263 ? -7.625 26.25 4.191 1 98.88 263 ALA B CA 1
ATOM 4066 C C . ALA B 1 263 ? -8.609 27.297 4.723 1 98.88 263 ALA B C 1
ATOM 4068 O O . ALA B 1 263 ? -9.18 28.062 3.953 1 98.88 263 ALA B O 1
ATOM 4069 N N . ALA B 1 264 ? -8.805 27.281 6.023 1 98.88 264 ALA B N 1
ATOM 4070 C CA . ALA B 1 264 ? -9.711 28.234 6.645 1 98.88 264 ALA B CA 1
ATOM 4071 C C . ALA B 1 264 ? -9.164 29.656 6.527 1 98.88 264 ALA B C 1
ATOM 4073 O O . ALA B 1 264 ? -9.898 30.594 6.191 1 98.88 264 ALA B O 1
ATOM 4074 N N . LEU B 1 265 ? -7.863 29.859 6.793 1 98.69 265 LEU B N 1
ATOM 4075 C CA . LEU B 1 265 ? -7.234 31.172 6.602 1 98.69 265 LEU B CA 1
ATOM 4076 C C . LEU B 1 265 ? -7.395 31.641 5.16 1 98.69 265 LEU B C 1
ATOM 4078 O O . LEU B 1 265 ? -7.645 32.812 4.918 1 98.69 265 LEU B O 1
ATOM 4082 N N . ASP B 1 266 ? -7.211 30.688 4.27 1 98.44 266 ASP B N 1
ATOM 4083 C CA . ASP B 1 266 ? -7.309 31 2.844 1 98.44 266 ASP B CA 1
ATOM 4084 C C . ASP B 1 266 ? -8.688 31.547 2.498 1 98.44 266 ASP B C 1
ATOM 4086 O O . ASP B 1 266 ? -8.836 32.312 1.55 1 98.44 266 ASP B O 1
ATOM 4090 N N . ARG B 1 267 ? -9.695 31.156 3.285 1 97.81 267 ARG B N 1
ATOM 4091 C CA . ARG B 1 267 ? -11.062 31.594 3.059 1 97.81 267 ARG B CA 1
ATOM 4092 C C . ARG B 1 267 ? -11.398 32.812 3.908 1 97.81 267 ARG B C 1
ATOM 4094 O O . ARG B 1 267 ? -12.555 33.25 3.979 1 97.81 267 ARG B O 1
ATOM 4101 N N . GLY B 1 268 ? -10.453 33.312 4.625 1 97.81 268 GLY B N 1
ATOM 4102 C CA . GLY B 1 268 ? -10.617 34.594 5.305 1 97.81 268 GLY B CA 1
ATOM 4103 C C . GLY B 1 268 ? -11.031 34.438 6.754 1 97.81 268 GLY B C 1
ATOM 4104 O O . GLY B 1 268 ? -11.344 35.438 7.422 1 97.81 268 GLY B O 1
ATOM 4105 N N . MET B 1 269 ? -11 33.312 7.281 1 98.25 269 MET B N 1
ATOM 4106 C CA . MET B 1 269 ? -11.359 33.125 8.688 1 98.25 269 MET B CA 1
ATOM 4107 C C . MET B 1 269 ? -10.289 33.719 9.602 1 98.25 269 MET B C 1
ATOM 4109 O O . MET B 1 269 ? -9.102 33.688 9.281 1 98.25 269 MET B O 1
ATOM 4113 N N . ALA B 1 270 ? -10.781 34.219 10.797 1 98 270 ALA B N 1
ATOM 4114 C CA . ALA B 1 270 ? -9.836 34.625 11.844 1 98 270 ALA B CA 1
ATOM 4115 C C . ALA B 1 270 ? -9.109 33.406 12.406 1 98 270 ALA B C 1
ATOM 4117 O O . ALA B 1 270 ? -9.633 32.281 12.398 1 98 270 ALA B O 1
ATOM 4118 N N . PRO B 1 271 ? -7.93 33.594 12.898 1 98.38 271 PRO B N 1
ATOM 4119 C CA . PRO B 1 271 ? -7.074 32.469 13.297 1 98.38 271 PRO B CA 1
ATOM 4120 C C . PRO B 1 271 ? -7.754 31.531 14.289 1 98.38 271 PRO B C 1
ATOM 4122 O O . PRO B 1 271 ? -7.648 30.312 14.164 1 98.38 271 PRO B O 1
ATOM 4125 N N . LEU B 1 272 ? -8.469 32.062 15.227 1 98.12 272 LEU B N 1
ATOM 4126 C CA . LEU B 1 272 ? -9.117 31.219 16.203 1 98.12 272 LEU B CA 1
ATOM 4127 C C . LEU B 1 272 ? -10.219 30.391 15.562 1 98.12 272 LEU B C 1
ATOM 4129 O O . LEU B 1 272 ? -10.359 29.203 15.859 1 98.12 272 LEU B O 1
ATOM 4133 N N . GLU B 1 273 ? -11.008 31.016 14.688 1 98.12 273 GLU B N 1
ATOM 4134 C CA . GLU B 1 273 ? -12.031 30.281 13.945 1 98.12 273 GLU B CA 1
ATOM 4135 C C . GLU B 1 273 ? -11.406 29.25 13.008 1 98.12 273 GLU B C 1
ATOM 4137 O O . GLU B 1 273 ? -11.977 28.188 12.797 1 98.12 273 GLU B O 1
ATOM 4142 N N . ALA B 1 274 ? -10.258 29.625 12.438 1 98.75 274 ALA B N 1
ATOM 4143 C CA . ALA B 1 274 ? -9.531 28.703 11.586 1 98.75 274 ALA B CA 1
ATOM 4144 C C . ALA B 1 274 ? -9.094 27.453 12.367 1 98.75 274 ALA B C 1
ATOM 4146 O O . ALA B 1 274 ? -9.156 26.344 11.852 1 98.75 274 ALA B O 1
ATOM 4147 N N . ALA B 1 275 ? -8.703 27.656 13.617 1 98.62 275 ALA B N 1
ATOM 4148 C CA . ALA B 1 275 ? -8.32 26.531 14.477 1 98.62 275 ALA B CA 1
ATOM 4149 C C . ALA B 1 275 ? -9.516 25.641 14.773 1 98.62 275 ALA B C 1
ATOM 4151 O O . ALA B 1 275 ? -9.383 24.422 14.828 1 98.62 275 ALA B O 1
ATOM 4152 N N . ARG B 1 276 ? -10.664 26.25 14.953 1 98.31 276 ARG B N 1
ATOM 4153 C CA . ARG B 1 276 ? -11.883 25.469 15.156 1 98.31 276 ARG B CA 1
ATOM 4154 C C . ARG B 1 276 ? -12.227 24.641 13.922 1 98.31 276 ARG B C 1
ATOM 4156 O O . ARG B 1 276 ? -12.602 23.469 14.023 1 98.31 276 ARG B O 1
ATOM 4163 N N . PHE B 1 277 ? -12.102 25.281 12.766 1 98.75 277 PHE B N 1
ATOM 4164 C CA . PHE B 1 277 ? -12.32 24.578 11.5 1 98.75 277 PHE B CA 1
ATOM 4165 C C . PHE B 1 277 ? -11.344 23.422 11.352 1 98.75 277 PHE B C 1
ATOM 4167 O O . PHE B 1 277 ? -11.742 22.328 10.969 1 98.75 277 PHE B O 1
ATOM 4174 N N . ALA B 1 278 ? -10.086 23.672 11.695 1 98.88 278 ALA B N 1
ATOM 4175 C CA . ALA B 1 278 ? -9.039 22.656 11.625 1 98.88 278 ALA B CA 1
ATOM 4176 C C . ALA B 1 278 ? -9.367 21.469 12.523 1 98.88 278 ALA B C 1
ATOM 4178 O O . ALA B 1 278 ? -9.102 20.312 12.156 1 98.88 278 ALA B O 1
ATOM 4179 N N . THR B 1 279 ? -9.906 21.719 13.703 1 98.62 279 THR B N 1
ATOM 4180 C CA . THR B 1 279 ? -10.32 20.672 14.625 1 98.62 279 THR B CA 1
ATOM 4181 C C . THR B 1 279 ? -11.383 19.781 13.992 1 98.62 279 THR B C 1
ATOM 4183 O O . THR B 1 279 ? -11.336 18.547 14.141 1 98.62 279 THR B O 1
ATOM 4186 N N . ALA B 1 280 ? -12.289 20.375 13.273 1 98.75 280 ALA B N 1
ATOM 4187 C CA . ALA B 1 280 ? -13.336 19.625 12.586 1 98.75 280 ALA B CA 1
ATOM 4188 C C . ALA B 1 280 ? -12.75 18.781 11.453 1 98.75 280 ALA B C 1
ATOM 4190 O O . ALA B 1 280 ? -13.156 17.641 11.25 1 98.75 280 ALA B O 1
ATOM 4191 N N . VAL B 1 281 ? -11.828 19.344 10.711 1 98.88 281 VAL B N 1
ATOM 4192 C CA . VAL B 1 281 ? -11.164 18.625 9.641 1 98.88 281 VAL B CA 1
ATOM 4193 C C . VAL B 1 281 ? -10.492 17.375 10.195 1 98.88 281 VAL B C 1
ATOM 4195 O O . VAL B 1 281 ? -10.68 16.266 9.672 1 98.88 281 VAL B O 1
ATOM 4198 N N . ALA B 1 282 ? -9.742 17.547 11.289 1 98.69 282 ALA B N 1
ATOM 4199 C CA . ALA B 1 282 ? -9.047 16.422 11.906 1 98.69 282 ALA B CA 1
ATOM 4200 C C . ALA B 1 282 ? -10.031 15.359 12.383 1 98.69 282 ALA B C 1
ATOM 4202 O O . ALA B 1 282 ? -9.773 14.156 12.266 1 98.69 282 ALA B O 1
ATOM 4203 N N . ALA B 1 283 ? -11.172 15.797 12.922 1 98.44 283 ALA B N 1
ATOM 4204 C CA . ALA B 1 283 ? -12.203 14.867 13.391 1 98.44 283 ALA B CA 1
ATOM 4205 C C . ALA B 1 283 ? -12.75 14.031 12.234 1 98.44 283 ALA B C 1
ATOM 4207 O O . ALA B 1 283 ? -12.969 12.828 12.391 1 98.44 283 ALA B O 1
ATOM 4208 N N . LEU B 1 284 ? -13 14.672 11.125 1 98.69 284 LEU B N 1
ATOM 4209 C CA . LEU B 1 284 ? -13.523 13.961 9.961 1 98.69 284 LEU B CA 1
ATOM 4210 C C . LEU B 1 284 ? -12.484 13 9.398 1 98.69 284 LEU B C 1
ATOM 4212 O O . LEU B 1 284 ? -12.82 11.883 8.992 1 98.69 284 LEU B O 1
ATOM 4216 N N . VAL B 1 285 ? -11.219 13.391 9.367 1 98.38 285 VAL B N 1
ATOM 4217 C CA . VAL B 1 285 ? -10.133 12.523 8.922 1 98.38 285 VAL B CA 1
ATOM 4218 C C . VAL B 1 285 ? -10.023 11.312 9.844 1 98.38 285 VAL B C 1
ATOM 4220 O O . VAL B 1 285 ? -9.891 10.172 9.383 1 98.38 285 VAL B O 1
ATOM 4223 N N . ALA B 1 286 ? -10.211 11.484 11.102 1 97.38 286 ALA B N 1
ATOM 4224 C CA . ALA B 1 286 ? -10.062 10.43 12.109 1 97.38 286 ALA B CA 1
ATOM 4225 C C . ALA B 1 286 ? -11.164 9.383 11.969 1 97.38 286 ALA B C 1
ATOM 4227 O O . ALA B 1 286 ? -11.055 8.289 12.516 1 97.38 286 ALA B O 1
ATOM 4228 N N . GLN B 1 287 ? -12.219 9.688 11.297 1 96.69 287 GLN B N 1
ATOM 4229 C CA . GLN B 1 287 ? -13.391 8.82 11.258 1 96.69 287 GLN B CA 1
ATOM 4230 C C . GLN B 1 287 ? -13.344 7.898 10.039 1 96.69 287 GLN B C 1
ATOM 4232 O O . GLN B 1 287 ? -14.266 7.105 9.82 1 96.69 287 GLN B O 1
ATOM 4237 N N . GLY B 1 288 ? -12.336 7.941 9.234 1 96.19 288 GLY B N 1
ATOM 4238 C CA . GLY B 1 288 ? -12.07 7.055 8.109 1 96.19 288 GLY B CA 1
ATOM 4239 C C . GLY B 1 288 ? -10.641 6.555 8.062 1 96.19 288 GLY B C 1
ATOM 4240 O O . GLY B 1 288 ? -9.82 6.926 8.906 1 96.19 288 GLY B O 1
ATOM 4241 N N . LEU B 1 289 ? -10.336 5.754 7.082 1 96.56 289 LEU B N 1
ATOM 4242 C CA . LEU B 1 289 ? -9 5.18 6.984 1 96.56 289 LEU B CA 1
ATOM 4243 C C . LEU B 1 289 ? -8.094 6.07 6.141 1 96.56 289 LEU B C 1
ATOM 4245 O O . LEU B 1 289 ? -8.531 6.652 5.148 1 96.56 289 LEU B O 1
ATOM 4249 N N . ALA B 1 290 ? -6.855 6.152 6.535 1 97.25 290 ALA B N 1
ATOM 4250 C CA . ALA B 1 290 ? -5.746 6.742 5.785 1 97.25 290 ALA B CA 1
ATOM 4251 C C . ALA B 1 290 ? -5.887 8.258 5.703 1 97.25 290 ALA B C 1
ATOM 4253 O O . ALA B 1 290 ? -6.562 8.875 6.531 1 97.25 290 ALA B O 1
ATOM 4254 N N . THR B 1 291 ? -5.234 8.945 4.816 1 98.12 291 THR B N 1
ATOM 4255 C CA . THR B 1 291 ? -4.859 10.359 4.844 1 98.12 291 THR B CA 1
ATOM 4256 C C . THR B 1 291 ? -6.102 11.242 4.809 1 98.12 291 THR B C 1
ATOM 4258 O O . THR B 1 291 ? -6.16 12.266 5.496 1 98.12 291 THR B O 1
ATOM 4261 N N . LEU B 1 292 ? -7.172 10.867 4.051 1 98.5 292 LEU B N 1
ATOM 4262 C CA . LEU B 1 292 ? -8.289 11.781 3.854 1 98.5 292 LEU B CA 1
ATOM 4263 C C . LEU B 1 292 ? -9.492 11.359 4.688 1 98.5 292 LEU B C 1
ATOM 4265 O O . LEU B 1 292 ? -10.438 12.133 4.855 1 98.5 292 LEU B O 1
ATOM 4269 N N . GLY B 1 293 ? -9.469 10.102 5.188 1 97.44 293 GLY B N 1
ATOM 4270 C CA . GLY B 1 293 ? -10.594 9.617 5.977 1 97.44 293 GLY B CA 1
ATOM 4271 C C . GLY B 1 293 ? -11.938 9.883 5.328 1 97.44 293 GLY B C 1
ATOM 4272 O O . GLY B 1 293 ? -12.141 9.539 4.16 1 97.44 293 GLY B O 1
ATOM 4273 N N . ARG B 1 294 ? -12.836 10.594 6.086 1 97.62 294 ARG B N 1
ATOM 4274 C CA . ARG B 1 294 ? -14.18 10.891 5.602 1 97.62 294 ARG B CA 1
ATOM 4275 C C . ARG B 1 294 ? -14.273 12.312 5.066 1 97.62 294 ARG B C 1
ATOM 4277 O O . ARG B 1 294 ? -15.367 12.828 4.844 1 97.62 294 ARG B O 1
ATOM 4284 N N . LEU B 1 295 ? -13.133 12.953 4.926 1 98.62 295 LEU B N 1
ATOM 4285 C CA . LEU B 1 295 ? -13.117 14.344 4.473 1 98.62 295 LEU B CA 1
ATOM 4286 C C . LEU B 1 295 ? -13.633 14.445 3.041 1 98.62 295 LEU B C 1
ATOM 4288 O O . LEU B 1 295 ? -13.141 13.766 2.145 1 98.62 295 LEU B O 1
ATOM 4292 N N . GLU B 1 296 ? -14.562 15.328 2.82 1 97.88 296 GLU B N 1
ATOM 4293 C CA . GLU B 1 296 ? -15.172 15.422 1.496 1 97.88 296 GLU B CA 1
ATOM 4294 C C . GLU B 1 296 ? -14.805 16.734 0.813 1 97.88 296 GLU B C 1
ATOM 4296 O O . GLU B 1 296 ? -14.453 16.75 -0.367 1 97.88 296 GLU B O 1
ATOM 4301 N N . SER B 1 297 ? -15.062 17.828 1.574 1 98.56 297 SER B N 1
ATOM 4302 C CA . SER B 1 297 ? -14.852 19.156 1.015 1 98.56 297 SER B CA 1
ATOM 4303 C C . SER B 1 297 ? -14.906 20.219 2.102 1 98.56 297 SER B C 1
ATOM 4305 O O . SER B 1 297 ? -15.234 19.938 3.252 1 98.56 297 SER B O 1
ATOM 4307 N N . TYR B 1 298 ? -14.492 21.438 1.69 1 98.75 298 TYR B N 1
ATOM 4308 C CA . TYR B 1 298 ? -14.586 22.594 2.588 1 98.75 298 TYR B CA 1
ATOM 4309 C C . TYR B 1 298 ? -16.016 22.781 3.066 1 98.75 298 TYR B C 1
ATOM 4311 O O . TYR B 1 298 ? -16.266 22.922 4.266 1 98.75 298 TYR B O 1
ATOM 4319 N N . ALA B 1 299 ? -16.969 22.766 2.148 1 98.69 299 ALA B N 1
ATOM 4320 C CA . ALA B 1 299 ? -18.391 22.922 2.488 1 98.69 299 ALA B CA 1
ATOM 4321 C C . ALA B 1 299 ? -18.875 21.781 3.36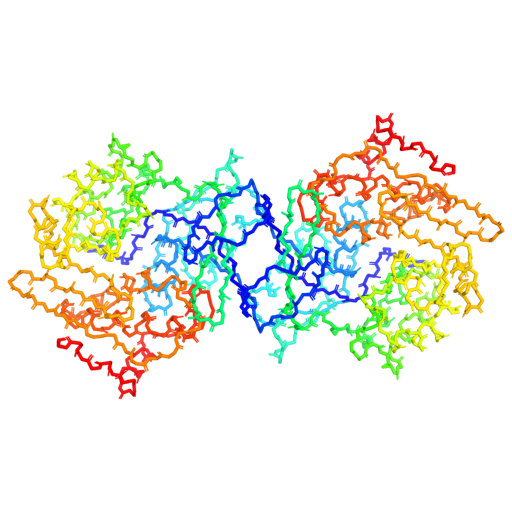5 1 98.69 299 ALA B C 1
ATOM 4323 O O . ALA B 1 299 ? -19.688 21.984 4.266 1 98.69 299 ALA B O 1
ATOM 4324 N N . GLY B 1 300 ? -18.344 20.594 3.1 1 98.62 300 GLY B N 1
ATOM 4325 C CA . GLY B 1 300 ? -18.703 19.438 3.906 1 98.62 300 GLY B CA 1
ATOM 4326 C C . GLY B 1 300 ? -18.281 19.578 5.359 1 98.62 300 GLY B C 1
ATOM 4327 O O . GLY B 1 300 ? -19 19.141 6.262 1 98.62 300 GLY B O 1
ATOM 4328 N N . VAL B 1 301 ? -17.156 20.172 5.559 1 98.88 301 VAL B N 1
ATOM 4329 C CA . VAL B 1 301 ? -16.656 20.391 6.918 1 98.88 301 VAL B CA 1
ATOM 4330 C C . VAL B 1 301 ? -17.578 21.375 7.648 1 98.88 301 VAL B C 1
ATOM 4332 O O . VAL B 1 301 ? -17.969 21.141 8.797 1 98.88 301 VAL B O 1
ATOM 4335 N N . LEU B 1 302 ? -17.938 22.469 6.969 1 98.62 302 LEU B N 1
ATOM 4336 C CA . LEU B 1 302 ? -18.828 23.469 7.578 1 98.62 302 LEU B CA 1
ATOM 4337 C C . LEU B 1 302 ? -20.156 22.828 7.98 1 98.62 302 LEU B C 1
ATOM 4339 O O . LEU B 1 302 ? -20.672 23.109 9.062 1 98.62 302 LEU B O 1
ATOM 4343 N N . GLU B 1 303 ? -20.625 21.984 7.105 1 98.44 303 GLU B N 1
ATOM 4344 C CA . GLU B 1 303 ? -21.875 21.297 7.406 1 98.44 303 GLU B CA 1
ATOM 4345 C C . GLU B 1 303 ? -21.719 20.359 8.594 1 98.44 303 GLU B C 1
ATOM 4347 O O . GLU B 1 303 ? -22.594 20.281 9.453 1 98.44 303 GLU B O 1
ATOM 4352 N N . ALA B 1 304 ? -20.609 19.656 8.648 1 98.31 304 ALA B N 1
ATOM 4353 C CA . ALA B 1 304 ? -20.359 18.719 9.742 1 98.31 304 ALA B CA 1
ATOM 4354 C C . ALA B 1 304 ? -20.234 19.453 11.078 1 98.31 304 ALA B C 1
ATOM 4356 O O . ALA B 1 304 ? -20.656 18.922 12.109 1 98.31 304 ALA B O 1
ATOM 4357 N N . MET B 1 305 ? -19.656 20.609 11.086 1 97.94 305 MET B N 1
ATOM 4358 C CA . MET B 1 305 ? -19.453 21.391 12.297 1 97.94 305 MET B CA 1
ATOM 4359 C C . MET B 1 305 ? -20.781 21.734 12.953 1 97.94 305 MET B C 1
ATOM 4361 O O . MET B 1 305 ? -20.859 21.938 14.172 1 97.94 305 MET B O 1
ATOM 4365 N N . LYS B 1 306 ? -21.828 21.766 12.172 1 97.38 306 LYS B N 1
ATOM 4366 C CA . LYS B 1 306 ? -23.141 22.109 12.695 1 97.38 306 LYS B CA 1
ATOM 4367 C C . LYS B 1 306 ? -23.75 20.938 13.461 1 97.38 306 LYS B C 1
ATOM 4369 O O . LYS B 1 306 ? -24.625 21.125 14.297 1 97.38 306 LYS B O 1
ATOM 4374 N N . THR B 1 307 ? -23.281 19.734 13.156 1 96.62 307 THR B N 1
ATOM 4375 C CA . THR B 1 307 ? -23.969 18.562 13.68 1 96.62 307 THR B CA 1
ATOM 4376 C C . THR B 1 307 ? -23.078 17.812 14.68 1 96.62 307 THR B C 1
ATOM 4378 O O . THR B 1 307 ? -23.578 17.141 15.57 1 96.62 307 THR B O 1
ATOM 4381 N N . MET B 1 308 ? -21.781 17.953 14.523 1 96.75 308 MET B N 1
ATOM 4382 C CA . MET B 1 308 ? -20.875 17.281 15.438 1 96.75 308 MET B CA 1
ATOM 4383 C C . MET B 1 308 ? -20.875 17.953 16.797 1 96.75 308 MET B C 1
ATOM 4385 O O . MET B 1 308 ? -21.062 19.172 16.891 1 96.75 308 MET B O 1
ATOM 4389 N N . THR B 1 309 ? -20.641 17.125 17.828 1 96.69 309 THR B N 1
ATOM 4390 C CA . THR B 1 309 ? -20.625 17.625 19.188 1 96.69 309 THR B CA 1
ATOM 4391 C C . THR B 1 309 ? -19.188 17.703 19.719 1 96.69 309 THR B C 1
ATOM 4393 O O . THR B 1 309 ? -18.391 16.812 19.484 1 96.69 309 THR B O 1
ATOM 4396 N N . LEU B 1 310 ? -18.922 18.75 20.438 1 95.94 310 LEU B N 1
ATOM 4397 C CA . LEU B 1 310 ? -17.609 18.906 21.062 1 95.94 310 LEU B CA 1
ATOM 4398 C C . LEU B 1 310 ? -17.531 18.141 22.375 1 95.94 310 LEU B C 1
ATOM 4400 O O . LEU B 1 310 ? -18.531 17.984 23.062 1 95.94 310 LEU B O 1
ATOM 4404 N N . LYS B 1 311 ? -16.359 17.672 22.625 1 93.56 311 LYS B N 1
ATOM 4405 C CA . LYS B 1 311 ? -16.125 17.094 23.953 1 93.56 311 LYS B CA 1
ATOM 4406 C C . LYS B 1 311 ? -16.219 18.156 25.031 1 93.56 311 LYS B C 1
ATOM 4408 O O . LYS B 1 311 ? -16 19.344 24.766 1 93.56 311 LYS B O 1
ATOM 4413 N N . ASP B 1 312 ? -16.641 17.641 26.266 1 81.12 312 ASP B N 1
ATOM 4414 C CA . ASP B 1 312 ? -16.641 18.547 27.406 1 81.12 312 ASP B CA 1
ATOM 4415 C C . ASP B 1 312 ? -15.227 19.016 27.734 1 81.12 312 ASP B C 1
ATOM 4417 O O . ASP B 1 312 ? -14.266 18.25 27.641 1 81.12 312 ASP B O 1
ATOM 4421 N N . ALA B 1 313 ? -15.023 20.312 27.625 1 60.88 313 ALA B N 1
ATOM 4422 C CA . ALA B 1 313 ? -13.719 20.859 28 1 60.88 313 ALA B CA 1
ATOM 4423 C C . ALA B 1 313 ? -13.203 20.203 29.281 1 60.88 313 ALA B C 1
ATOM 4425 O O . ALA B 1 313 ? -13.961 20 30.234 1 60.88 313 ALA B O 1
ATOM 4426 N N . ALA B 1 314 ? -12.211 19.266 29.219 1 48.97 314 ALA B N 1
ATOM 4427 C CA . ALA B 1 314 ? -11.68 18.797 30.5 1 48.97 314 ALA B CA 1
ATOM 4428 C C . ALA B 1 314 ? -11.375 19.984 31.422 1 48.97 314 ALA B C 1
ATOM 4430 O O . ALA B 1 314 ? -10.609 20.875 31.062 1 48.97 314 ALA B O 1
ATOM 4431 N N . GLY B 1 315 ? -12.258 20.469 32.094 1 40.59 315 GLY B N 1
ATOM 4432 C CA . GLY B 1 315 ? -11.812 21.297 33.188 1 40.59 315 GLY B CA 1
ATOM 4433 C C . GLY B 1 315 ? -10.656 20.672 33.969 1 40.59 315 GLY B C 1
ATOM 4434 O O . GLY B 1 315 ? -10.414 19.469 33.875 1 40.59 315 GLY B O 1
#

Radius of gyration: 26.99 Å; Cα contacts (8 Å, |Δi|>4): 1741; chains: 2; bounding box: 49×80×66 Å